Protein AF-0000000066255473 (afdb_homodimer)

InterPro domains:
  IPR002649 tRNA (guanine-N1-)-methyltransferase TrmD [MF_00605] (1-226)
  IPR002649 tRNA (guanine-N1-)-methyltransferase TrmD [PIRSF000386] (1-222)
  IPR002649 tRNA (guanine-N1-)-methyltransferase TrmD [PTHR46417] (1-222)
  IPR002649 tRNA (guanine-N1-)-methyltransferase TrmD [TIGR00088] (1-224)
  IPR002649 tRNA (guanine-N1-)-methyltransferase TrmD [cd18080] (2-215)
  IPR016009 tRNA methyltransferase TRMD/TRM10-type domain [PF01746] (1-219)
  IPR023148 tRNA (guanine-N(1)-)-methyltransferase, C-terminal domain superfamily [G3DSA:1.10.1270.20] (170-226)
  IPR029026 tRNA (guanine-N1-)-methyltransferase, N-terminal [G3DSA:3.40.1280.10] (1-169)
  IPR029028 Alpha/beta knot methyltransferases [SSF75217] (1-223)

Radius of gyration: 22.76 Å; Cα contacts (8 Å, |Δi|>4): 896; chains: 2; bounding box: 49×72×56 Å

Foldseek 3Di:
DEEEEEDQCQCLCVVVCCDDLNVVCVVVVVYHYHYHHLLVQDPDPVSDQWDADPPGDDKTAGEQRSVLVVCVVVDDPQEAEEEEDLVFAADDLVVLVVVLPGPYYYYYKAAMPYHDPCNVVRGRGYYYPDNDDDRMCSVVVSVSCVSNSCPRPPSDDPVVVPFDQPVLLWHFFDDDDDDQDDPRDGDDVQVVPPPVVSVVVVSVVRGLVCCVVVPVPSNVSSVVVD/DEEEEEDQCQVLCVVVCCDDLNVVCVVVVVYHYHYHHLLVQDPDPVSDQWDADPPGDDKTAGEQRSVLVVCVVPDDPQEAEEEEDLVFAADDLVVLVVVLPGPYYYYYKAAMPYHDPCNVVRGRGYYYPDNDDDRMCSVVVSVSCVSNSCPRPPSDDPVVVPFDDPPLLWHFFDDDDDDQADPRDGDDVQVVPPPVVSVVVVSVVRGLVCCVVVPVPSNVSNVVVD

pLDDT: mean 96.08, std 4.54, range [69.75, 98.94]

Solvent-accessible surface area (backbone atoms only — not comparable to full-atom values): 23918 Å² total; per-residue (Å²): 72,40,35,37,38,37,25,88,57,60,69,66,44,54,48,57,57,64,35,72,63,49,26,50,25,42,75,69,67,55,37,45,81,44,75,42,49,28,47,80,48,27,85,42,95,82,43,52,54,56,36,56,36,56,64,56,74,70,66,38,25,30,37,53,62,20,50,55,49,42,47,62,70,70,56,55,96,63,46,44,36,34,36,42,38,69,62,23,43,70,50,31,46,68,53,32,61,55,56,53,71,44,56,26,41,35,40,39,37,38,39,78,74,26,56,25,49,75,53,65,80,74,44,78,42,50,35,7,60,36,59,47,64,61,68,43,19,61,58,52,49,49,48,52,48,45,32,19,51,57,67,38,90,83,49,49,62,69,66,62,60,71,72,38,60,64,51,82,37,27,38,50,49,80,43,42,39,62,61,60,63,54,96,81,54,60,60,64,64,63,36,71,64,76,45,60,68,60,37,52,51,50,41,51,52,44,13,52,52,49,17,47,70,49,32,49,70,37,34,54,52,32,56,74,76,99,74,39,35,36,37,36,24,86,56,60,68,66,45,54,47,58,57,66,35,72,64,50,25,50,26,42,76,68,67,54,37,46,81,44,73,41,49,27,48,79,48,27,86,43,95,82,42,54,54,57,35,56,36,55,63,57,73,70,66,38,26,31,37,53,63,20,50,55,50,43,47,62,73,70,57,55,97,61,45,45,35,33,37,43,38,69,63,24,44,70,50,32,48,68,53,31,61,54,56,54,71,43,56,26,41,35,40,39,36,39,39,78,74,25,56,27,50,74,51,63,80,75,43,77,40,50,36,7,62,36,58,47,66,61,68,45,19,63,58,53,48,48,50,52,48,45,33,19,52,56,66,38,87,83,49,49,62,71,68,63,61,70,71,43,59,60,79,66,39,30,40,52,50,82,43,42,39,64,63,60,63,54,96,81,52,61,61,64,65,63,38,71,64,77,44,60,68,60,37,52,52,50,42,53,52,43,12,52,52,49,17,47,70,51,32,50,71,37,32,53,52,32,57,75,75,99

Sequence (452 aa):
MKITVLSLFENFFNEFKNTSIIKKAIANNLVDIEIVNFRNFSKDSHNKVDDTPYGGGAGMVLTLQPIVDAINHVKTSNSKVVLLTPSGKTYNQQIANQFKTFEHLILICGHYEGFDERIINYVDYEISIGDYILTGGEIAAMAILDSVIRLIPNVISVNSLESESFDNNLLDYPNYTKPYNFNGYKVPEVLLSGNHKEINKVRKEWQINKTKINRKDLFIKYLKENMKITVLSLFENFFNEFKNTSIIKKAIANNLVDIEIVNFRNFSKDSHNKVDDTPYGGGAGMVLTLQPIVDAINHVKTSNSKVVLLTPSGKTYNQQIANQFKTFEHLILICGHYEGFDERIINYVDYEISIGDYILTGGEIAAMAILDSVIRLIPNVISVNSLESESFDNNLLDYPNYTKPYNFNGYKVPEVLLSGNHKEINKVRKEWQINKTKINRKDLFIKYLKEN

Structure (mmCIF, N/CA/C/O backbone):
data_AF-0000000066255473-model_v1
#
loop_
_entity.id
_entity.type
_entity.pdbx_description
1 polymer 'tRNA (guanine-N(1)-)-methyltransferase'
#
loop_
_atom_site.group_PDB
_atom_site.id
_atom_site.type_symbol
_atom_site.label_atom_id
_atom_site.label_alt_id
_atom_site.label_comp_id
_atom_site.label_asym_id
_atom_site.label_entity_id
_atom_site.label_seq_id
_atom_site.pdbx_PDB_ins_code
_atom_site.Cartn_x
_atom_site.Cartn_y
_atom_site.Cartn_z
_atom_site.occupancy
_atom_site.B_iso_or_equiv
_atom_site.auth_seq_id
_atom_site.auth_comp_id
_atom_site.auth_asym_id
_atom_site.auth_atom_id
_atom_site.pdbx_PDB_model_num
ATOM 1 N N . MET A 1 1 ? 20.984 2.469 -8.141 1 96.56 1 MET A N 1
ATOM 2 C CA . MET A 1 1 ? 20.203 1.262 -7.926 1 96.56 1 MET A CA 1
ATOM 3 C C . MET A 1 1 ? 19.344 0.938 -9.148 1 96.56 1 MET A C 1
ATOM 5 O O . MET A 1 1 ? 18.781 1.838 -9.773 1 96.56 1 MET A O 1
ATOM 9 N N . LYS A 1 2 ? 19.359 -0.361 -9.516 1 98.31 2 LYS A N 1
ATOM 10 C CA . LYS A 1 2 ? 18.484 -0.814 -10.594 1 98.31 2 LYS A CA 1
ATOM 11 C C . LYS A 1 2 ? 17.25 -1.515 -10.039 1 98.31 2 LYS A C 1
ATOM 13 O O . LYS A 1 2 ? 17.344 -2.303 -9.094 1 98.31 2 LYS A O 1
ATOM 18 N N . ILE A 1 3 ? 16.125 -1.175 -10.633 1 98.69 3 ILE A N 1
ATOM 19 C CA . ILE A 1 3 ? 14.859 -1.783 -10.242 1 98.69 3 ILE A CA 1
ATOM 20 C C . ILE A 1 3 ? 14.148 -2.332 -11.477 1 98.69 3 ILE A C 1
ATOM 22 O O . ILE A 1 3 ? 14.047 -1.65 -12.5 1 98.69 3 ILE A O 1
ATOM 26 N N . THR A 1 4 ? 13.75 -3.533 -11.422 1 98.88 4 THR A N 1
ATOM 27 C CA . THR A 1 4 ? 12.906 -4.129 -12.445 1 98.88 4 THR A CA 1
ATOM 28 C C . THR A 1 4 ? 11.594 -4.637 -11.844 1 98.88 4 THR A C 1
ATOM 30 O O . THR A 1 4 ? 11.602 -5.301 -10.812 1 98.88 4 THR A O 1
ATOM 33 N N . VAL A 1 5 ? 10.5 -4.234 -12.469 1 98.94 5 VAL A N 1
ATOM 34 C CA . VAL A 1 5 ? 9.195 -4.746 -12.062 1 98.94 5 VAL A CA 1
ATOM 35 C C . VAL A 1 5 ? 8.633 -5.641 -13.164 1 98.94 5 VAL A C 1
ATOM 37 O O . VAL A 1 5 ? 8.531 -5.227 -14.32 1 98.94 5 VAL A O 1
ATOM 40 N N . LEU A 1 6 ? 8.367 -6.883 -12.852 1 98.94 6 LEU A N 1
ATOM 41 C CA . LEU A 1 6 ? 7.648 -7.793 -13.734 1 98.94 6 LEU A CA 1
ATOM 42 C C . LEU A 1 6 ? 6.141 -7.703 -13.5 1 98.94 6 LEU A C 1
ATOM 44 O O . LEU A 1 6 ? 5.66 -8.023 -12.406 1 98.94 6 LEU A O 1
ATOM 48 N N . SER A 1 7 ? 5.398 -7.25 -14.453 1 98.69 7 SER A N 1
ATOM 49 C CA . SER A 1 7 ? 3.967 -7.012 -14.297 1 98.69 7 SER A CA 1
ATOM 50 C C . SER A 1 7 ? 3.221 -7.234 -15.609 1 98.69 7 SER A C 1
ATOM 52 O O . SER A 1 7 ? 3.807 -7.125 -16.688 1 98.69 7 SER A O 1
ATOM 54 N N . LEU A 1 8 ? 1.943 -7.625 -15.523 1 97.81 8 LEU A N 1
ATOM 55 C CA . LEU A 1 8 ? 1.075 -7.695 -16.688 1 97.81 8 LEU A CA 1
ATOM 56 C C . LEU A 1 8 ? 0.563 -6.309 -17.078 1 97.81 8 LEU A C 1
ATOM 58 O O . LEU A 1 8 ? 0.031 -6.121 -18.172 1 97.81 8 LEU A O 1
ATOM 62 N N . PHE A 1 9 ? 0.697 -5.301 -16.188 1 96.62 9 PHE A N 1
ATOM 63 C CA . PHE A 1 9 ? 0.121 -3.973 -16.375 1 96.62 9 PHE A CA 1
ATOM 64 C C . PHE A 1 9 ? 1.206 -2.902 -16.328 1 96.62 9 PHE A C 1
ATOM 66 O O . PHE A 1 9 ? 1.271 -2.109 -15.391 1 96.62 9 PHE A O 1
ATOM 73 N N . GLU A 1 10 ? 1.922 -2.812 -17.344 1 95.5 10 GLU A N 1
ATOM 74 C CA . GLU A 1 10 ? 3.092 -1.941 -17.438 1 95.5 10 GLU A CA 1
ATOM 75 C C . GLU A 1 10 ? 2.699 -0.475 -17.281 1 95.5 10 GLU A C 1
ATOM 77 O O . GLU A 1 10 ? 3.395 0.292 -16.609 1 95.5 10 GLU A O 1
ATOM 82 N N . ASN A 1 11 ? 1.54 -0.112 -17.797 1 95.44 11 ASN A N 1
ATOM 83 C CA . ASN A 1 11 ? 1.112 1.282 -17.828 1 95.44 11 ASN A CA 1
ATOM 84 C C . ASN A 1 11 ? 0.725 1.781 -16.438 1 95.44 11 ASN A C 1
ATOM 86 O O . ASN A 1 11 ? 0.599 2.988 -16.219 1 95.44 11 ASN A O 1
ATOM 90 N N . PHE A 1 12 ? 0.539 0.82 -15.578 1 96.31 12 PHE A N 1
ATOM 91 C CA . PHE A 1 12 ? 0.15 1.164 -14.219 1 96.31 12 PHE A CA 1
ATOM 92 C C . PHE A 1 12 ? 1.219 2.021 -13.547 1 96.31 12 PHE A C 1
ATOM 94 O O . PHE A 1 12 ? 0.925 2.773 -12.617 1 96.31 12 PHE A O 1
ATOM 101 N N . PHE A 1 13 ? 2.453 2.049 -14.047 1 97.62 13 PHE A N 1
ATOM 102 C CA . PHE A 1 13 ? 3.594 2.674 -13.383 1 97.62 13 PHE A CA 1
ATOM 103 C C . PHE A 1 13 ? 3.943 4 -14.047 1 97.62 13 PHE A C 1
ATOM 105 O O . PHE A 1 13 ? 4.848 4.707 -13.594 1 97.62 13 PHE A O 1
ATOM 112 N N . ASN A 1 14 ? 3.209 4.371 -15.078 1 96.25 14 ASN A N 1
ATOM 113 C CA . ASN A 1 14 ? 3.568 5.555 -15.852 1 96.25 14 ASN A CA 1
ATOM 114 C C . ASN A 1 14 ? 3.6 6.805 -14.984 1 96.25 14 ASN A C 1
ATOM 116 O O . ASN A 1 14 ? 4.613 7.504 -14.93 1 96.25 14 ASN A O 1
ATOM 120 N N . GLU A 1 15 ? 2.541 7.023 -14.273 1 95.81 15 GLU A N 1
ATOM 121 C CA . GLU A 1 15 ? 2.473 8.234 -13.453 1 95.81 15 GLU A CA 1
ATOM 122 C C . GLU A 1 15 ? 3.4 8.133 -12.25 1 95.81 15 GLU A C 1
ATOM 124 O O . GLU A 1 15 ? 3.975 9.133 -11.812 1 95.81 15 GLU A O 1
ATOM 129 N N . PHE A 1 16 ? 3.561 6.934 -11.773 1 97.25 16 PHE A N 1
ATOM 130 C CA . PHE A 1 16 ? 4.453 6.691 -10.648 1 97.25 16 PHE A CA 1
ATOM 131 C C . PHE A 1 16 ? 5.871 7.148 -10.969 1 97.25 16 PHE A C 1
ATOM 133 O O . PHE A 1 16 ? 6.496 7.852 -10.172 1 97.25 16 PHE A O 1
ATOM 140 N N . LYS A 1 17 ? 6.344 6.812 -12.164 1 97.38 17 LYS A N 1
ATOM 141 C CA . LYS A 1 17 ? 7.707 7.125 -12.586 1 97.38 17 LYS A CA 1
ATOM 142 C C . LYS A 1 17 ? 7.863 8.609 -12.883 1 97.38 17 LYS A C 1
ATOM 144 O O . LYS A 1 17 ? 8.984 9.117 -12.953 1 97.38 17 LYS A O 1
ATOM 149 N N . ASN A 1 18 ? 6.746 9.281 -13.008 1 95.88 18 ASN A N 1
ATOM 150 C CA . ASN A 1 18 ? 6.812 10.656 -13.484 1 95.88 18 ASN A CA 1
ATOM 151 C C . ASN A 1 18 ? 6.305 11.641 -12.43 1 95.88 18 ASN A C 1
ATOM 153 O O . ASN A 1 18 ? 5.922 12.766 -12.758 1 95.88 18 ASN A O 1
ATOM 157 N N . THR A 1 19 ? 6.293 11.164 -11.242 1 93.19 19 THR A N 1
ATOM 158 C CA . THR A 1 19 ? 5.707 12.016 -10.211 1 93.19 19 THR A CA 1
ATOM 159 C C . THR A 1 19 ? 6.676 12.188 -9.039 1 93.19 19 THR A C 1
ATOM 161 O O . THR A 1 19 ? 7.34 11.234 -8.633 1 93.19 19 THR A O 1
ATOM 164 N N . SER A 1 20 ? 6.801 13.414 -8.562 1 92.69 20 SER A N 1
ATOM 165 C CA . SER A 1 20 ? 7.387 13.766 -7.273 1 92.69 20 SER A CA 1
ATOM 166 C C . SER A 1 20 ? 8.812 13.242 -7.156 1 92.69 20 SER A C 1
ATOM 168 O O . SER A 1 20 ? 9.648 13.492 -8.039 1 92.69 20 SER A O 1
ATOM 170 N N . ILE A 1 21 ? 9.227 12.656 -6.074 1 92.75 21 ILE A N 1
ATOM 171 C CA . ILE A 1 21 ? 10.609 12.328 -5.754 1 92.75 21 ILE A CA 1
ATOM 172 C C . ILE A 1 21 ? 11.094 11.188 -6.648 1 92.75 21 ILE A C 1
ATOM 174 O O . ILE A 1 21 ? 12.289 11.086 -6.945 1 92.75 21 ILE A O 1
ATOM 178 N N . ILE A 1 22 ? 10.18 10.375 -7.117 1 96.31 22 ILE A N 1
ATOM 179 C CA . ILE A 1 22 ? 10.547 9.266 -7.992 1 96.31 22 ILE A CA 1
ATOM 180 C C . ILE A 1 22 ? 11.07 9.812 -9.32 1 96.31 22 ILE A C 1
ATOM 182 O O . ILE A 1 22 ? 12.125 9.406 -9.797 1 96.31 22 ILE A O 1
ATOM 186 N N . LYS A 1 23 ? 10.297 10.758 -9.805 1 96 23 LYS A N 1
ATOM 187 C CA . LYS A 1 23 ? 10.711 11.414 -11.039 1 96 23 LYS A CA 1
ATOM 188 C C . LYS A 1 23 ? 12.102 12.031 -10.891 1 96 23 LYS A C 1
ATOM 190 O O . LYS A 1 23 ? 12.961 11.859 -11.758 1 96 23 LYS A O 1
ATOM 195 N N . LYS A 1 24 ? 12.312 12.75 -9.812 1 95.62 24 LYS A N 1
ATOM 196 C CA . LYS A 1 24 ? 13.578 13.422 -9.555 1 95.62 24 LYS A CA 1
ATOM 197 C C . LYS A 1 24 ? 14.719 12.422 -9.43 1 95.62 24 LYS A C 1
ATOM 199 O O . LYS A 1 24 ? 15.812 12.648 -9.953 1 95.62 24 LYS A O 1
ATOM 204 N N . ALA A 1 25 ? 14.453 11.344 -8.703 1 97.31 25 ALA A N 1
ATOM 205 C CA . ALA A 1 25 ? 15.477 10.312 -8.516 1 97.31 25 ALA A CA 1
ATOM 206 C C . ALA A 1 25 ? 15.898 9.703 -9.852 1 97.31 25 ALA A C 1
ATOM 208 O O . ALA A 1 25 ? 17.094 9.469 -10.078 1 97.31 25 ALA A O 1
ATOM 209 N N . ILE A 1 26 ? 14.961 9.461 -10.734 1 97.56 26 ILE A N 1
ATOM 210 C CA . ILE A 1 26 ? 15.234 8.914 -12.055 1 97.56 26 ILE A CA 1
ATOM 211 C C . ILE A 1 26 ? 16.016 9.938 -12.883 1 97.56 26 ILE A C 1
ATOM 213 O O . ILE A 1 26 ? 17.031 9.602 -13.492 1 97.56 26 ILE A O 1
ATOM 217 N N . ALA A 1 27 ? 15.57 11.18 -12.844 1 97.06 27 ALA A N 1
ATOM 218 C CA . ALA A 1 27 ? 16.203 12.25 -13.617 1 97.06 27 ALA A CA 1
ATOM 219 C C . ALA A 1 27 ? 17.641 12.461 -13.188 1 97.06 27 ALA A C 1
ATOM 221 O O . ALA A 1 27 ? 18.5 12.781 -14.016 1 97.06 27 ALA A O 1
ATOM 222 N N . ASN A 1 28 ? 17.906 12.273 -11.898 1 96.94 28 ASN A N 1
ATOM 223 C CA . ASN A 1 28 ? 19.25 12.477 -11.352 1 96.94 28 ASN A CA 1
ATOM 224 C C . ASN A 1 28 ? 20.078 11.203 -11.438 1 96.94 28 ASN A C 1
ATOM 226 O O . ASN A 1 28 ? 21.156 11.117 -10.844 1 96.94 28 ASN A O 1
ATOM 230 N N . ASN A 1 29 ? 19.547 10.172 -12.078 1 97.19 29 ASN A N 1
ATOM 231 C CA . ASN A 1 29 ? 20.234 8.906 -12.336 1 97.19 29 ASN A CA 1
ATOM 232 C C . ASN A 1 29 ? 20.578 8.195 -11.031 1 97.19 29 ASN A C 1
ATOM 234 O O . ASN A 1 29 ? 21.641 7.562 -10.93 1 97.19 29 ASN A O 1
ATOM 238 N N . LEU A 1 30 ? 19.75 8.438 -10.016 1 97 30 LEU A N 1
ATOM 239 C CA . LEU A 1 30 ? 19.953 7.758 -8.742 1 97 30 LEU A CA 1
ATOM 240 C C . LEU A 1 30 ? 19.328 6.371 -8.758 1 97 30 LEU A C 1
ATOM 242 O O . LEU A 1 30 ? 19.75 5.48 -8.016 1 97 30 LEU A O 1
ATOM 246 N N . VAL A 1 31 ? 18.281 6.223 -9.57 1 97.94 31 VAL A N 1
ATOM 247 C CA . VAL A 1 31 ? 17.609 4.938 -9.719 1 97.94 31 VAL A CA 1
ATOM 248 C C . VAL A 1 31 ? 17.203 4.73 -11.18 1 97.94 31 VAL A C 1
ATOM 250 O O . VAL A 1 31 ? 16.906 5.691 -11.898 1 97.94 31 VAL A O 1
ATOM 253 N N . ASP A 1 32 ? 17.281 3.525 -11.617 1 98.19 32 ASP A N 1
ATOM 254 C CA . ASP A 1 32 ? 16.781 3.098 -12.922 1 98.19 32 ASP A CA 1
ATOM 255 C C . ASP A 1 32 ? 15.641 2.096 -12.766 1 98.19 32 ASP A C 1
ATOM 257 O O . ASP A 1 32 ? 15.828 1.019 -12.195 1 98.19 32 ASP A O 1
ATOM 261 N N . ILE A 1 33 ? 14.445 2.49 -13.266 1 98.56 33 ILE A N 1
ATOM 262 C CA . ILE A 1 33 ? 13.273 1.636 -13.102 1 98.56 33 ILE A CA 1
ATOM 263 C C . ILE A 1 33 ? 12.844 1.092 -14.461 1 98.56 33 ILE A C 1
ATOM 265 O O . ILE A 1 33 ? 12.453 1.855 -15.344 1 98.56 33 ILE A O 1
ATOM 269 N N . GLU A 1 34 ? 12.906 -0.181 -14.586 1 98.44 34 GLU A N 1
ATOM 270 C CA . GLU A 1 34 ? 12.445 -0.884 -15.781 1 98.44 34 GLU A CA 1
ATOM 271 C C . GLU A 1 34 ? 11.195 -1.705 -15.492 1 98.44 34 GLU A C 1
ATOM 273 O O . GLU A 1 34 ? 11.133 -2.426 -14.492 1 98.44 34 GLU A O 1
ATOM 278 N N . ILE A 1 35 ? 10.188 -1.503 -16.328 1 98.75 35 ILE A N 1
ATOM 279 C CA . ILE A 1 35 ? 8.984 -2.322 -16.219 1 98.75 35 ILE A CA 1
ATOM 280 C C . ILE A 1 35 ? 8.969 -3.359 -17.344 1 98.75 35 ILE A C 1
ATOM 282 O O . ILE A 1 35 ? 9.094 -3.014 -18.516 1 98.75 35 ILE A O 1
ATOM 286 N N . VAL A 1 36 ? 8.852 -4.629 -17.031 1 98.75 36 VAL A N 1
ATOM 287 C CA . VAL A 1 36 ? 8.859 -5.73 -17.984 1 98.75 36 VAL A CA 1
ATOM 288 C C . VAL A 1 36 ? 7.527 -6.48 -17.906 1 98.75 36 VAL A C 1
ATOM 290 O O . VAL A 1 36 ? 7.125 -6.949 -16.844 1 98.75 36 VAL A O 1
ATOM 293 N N . ASN A 1 37 ? 6.836 -6.508 -19.016 1 98.69 37 ASN A N 1
ATOM 294 C CA . ASN A 1 37 ? 5.625 -7.32 -19.094 1 98.69 37 ASN A CA 1
ATOM 295 C C . ASN A 1 37 ? 5.957 -8.789 -19.328 1 98.69 37 ASN A C 1
ATOM 297 O O . ASN A 1 37 ? 6.387 -9.164 -20.422 1 98.69 37 ASN A O 1
ATOM 301 N N . PHE A 1 38 ? 5.645 -9.578 -18.312 1 98.69 38 PHE A N 1
ATOM 302 C CA . PHE A 1 38 ? 6.086 -10.961 -18.438 1 98.69 38 PHE A CA 1
ATOM 303 C C . PHE A 1 38 ? 5.195 -11.719 -19.422 1 98.69 38 PHE A C 1
ATOM 305 O O . PHE A 1 38 ? 5.527 -12.828 -19.828 1 98.69 38 PHE A O 1
ATOM 312 N N . ARG A 1 39 ? 4.105 -11.133 -19.875 1 98.56 39 ARG A N 1
ATOM 313 C CA . ARG A 1 39 ? 3.309 -11.711 -20.938 1 98.56 39 ARG A CA 1
ATOM 314 C C . ARG A 1 39 ? 4.133 -11.875 -22.219 1 98.56 39 ARG A C 1
ATOM 316 O O . ARG A 1 39 ? 3.906 -12.797 -23 1 98.56 39 ARG A O 1
ATOM 323 N N . ASN A 1 40 ? 5.102 -11.008 -22.438 1 98.19 40 ASN A N 1
ATOM 324 C CA . ASN A 1 40 ? 5.945 -11.016 -23.625 1 98.19 40 ASN A CA 1
ATOM 325 C C . ASN A 1 40 ? 6.867 -12.234 -23.656 1 98.19 40 ASN A C 1
ATOM 327 O O . ASN A 1 40 ? 7.496 -12.516 -24.672 1 98.19 40 ASN A O 1
ATOM 331 N N . PHE A 1 41 ? 6.902 -12.969 -22.625 1 98.5 41 PHE A N 1
ATOM 332 C CA . PHE A 1 41 ? 7.777 -14.133 -22.547 1 98.5 41 PHE A CA 1
ATOM 333 C C . PHE A 1 41 ? 6.973 -15.422 -22.641 1 98.5 41 PHE A C 1
ATOM 335 O O . PHE A 1 41 ? 7.527 -16.516 -22.531 1 98.5 41 PHE A O 1
ATOM 342 N N . SER A 1 42 ? 5.656 -15.281 -22.75 1 98.31 42 SER A N 1
ATOM 343 C CA . SER A 1 42 ? 4.805 -16.469 -22.859 1 98.31 42 SER A CA 1
ATOM 344 C C . SER A 1 42 ? 5.152 -17.281 -24.109 1 98.31 42 SER A C 1
ATOM 346 O O . SER A 1 42 ? 5.352 -16.719 -25.188 1 98.31 42 SER A O 1
ATOM 348 N N . LYS A 1 43 ? 5.254 -18.547 -24 1 97.06 43 LYS A N 1
ATOM 349 C CA . LYS A 1 43 ? 5.504 -19.438 -25.125 1 97.06 43 LYS A CA 1
ATOM 350 C C . LYS A 1 43 ? 4.195 -20 -25.688 1 97.06 43 LYS A C 1
ATOM 352 O O . LYS A 1 43 ? 4.207 -20.766 -26.656 1 97.06 43 LYS A O 1
ATOM 357 N N . ASP A 1 44 ? 3.119 -19.594 -25.016 1 94.19 44 ASP A N 1
ATOM 358 C CA . ASP A 1 44 ? 1.794 -19.938 -25.516 1 94.19 44 ASP A CA 1
ATOM 359 C C . ASP A 1 44 ? 1.461 -19.109 -26.766 1 94.19 44 ASP A C 1
ATOM 361 O O . ASP A 1 44 ? 1.747 -17.922 -26.828 1 94.19 44 ASP A O 1
ATOM 365 N N . SER A 1 45 ? 0.775 -19.719 -27.75 1 93.12 45 SER A N 1
ATOM 366 C CA . SER A 1 45 ? 0.49 -19.078 -29.031 1 93.12 45 SER A CA 1
ATOM 367 C C . SER A 1 45 ? -0.413 -17.859 -28.844 1 93.12 45 SER A C 1
ATOM 369 O O . SER A 1 45 ? -0.386 -16.922 -29.656 1 93.12 45 SER A O 1
ATOM 371 N N . HIS A 1 46 ? -1.179 -17.797 -27.828 1 93.75 46 HIS A N 1
ATOM 372 C CA . HIS A 1 46 ? -2.088 -16.688 -27.578 1 93.75 46 HIS A CA 1
ATOM 373 C C . HIS A 1 46 ? -1.589 -15.828 -26.422 1 93.75 46 HIS A C 1
ATOM 375 O O . HIS A 1 46 ? -2.359 -15.07 -25.828 1 93.75 46 HIS A O 1
ATOM 381 N N . ASN A 1 47 ? -0.303 -15.984 -25.984 1 96.31 47 ASN A N 1
ATOM 382 C CA . ASN A 1 47 ? 0.349 -15.227 -24.906 1 96.31 47 ASN A CA 1
ATOM 383 C C . ASN A 1 47 ? -0.361 -15.414 -23.578 1 96.31 47 ASN A C 1
ATOM 385 O O . ASN A 1 47 ? -0.482 -14.469 -22.797 1 96.31 47 ASN A O 1
ATOM 389 N N . LYS A 1 48 ? -0.847 -16.609 -23.453 1 96.75 48 LYS A N 1
ATOM 390 C CA . LYS A 1 48 ? -1.496 -16.938 -22.188 1 96.75 48 LYS A CA 1
ATOM 391 C C . LYS A 1 48 ? -0.486 -16.969 -21.047 1 96.75 48 LYS A C 1
ATOM 393 O O . LYS A 1 48 ? 0.63 -17.469 -21.203 1 96.75 48 LYS A O 1
ATOM 398 N N . VAL A 1 49 ? -0.957 -16.438 -19.891 1 98.38 49 VAL A N 1
ATOM 399 C CA . VAL A 1 49 ? -0.041 -16.391 -18.766 1 98.38 49 VAL A CA 1
ATOM 400 C C . VAL A 1 49 ? -0.697 -17.016 -17.531 1 98.38 49 VAL A C 1
ATOM 402 O O . VAL A 1 49 ? -0.166 -16.938 -16.422 1 98.38 49 VAL A O 1
ATOM 405 N N . ASP A 1 50 ? -1.827 -17.578 -17.672 1 98 50 ASP A N 1
ATOM 406 C CA . ASP A 1 50 ? -2.584 -18.156 -16.562 1 98 50 ASP A CA 1
ATOM 407 C C . ASP A 1 50 ? -3.283 -19.438 -17 1 98 50 ASP A C 1
ATOM 409 O O . ASP A 1 50 ? -3.387 -19.719 -18.188 1 98 50 ASP A O 1
ATOM 413 N N . ASP A 1 51 ? -3.686 -20.266 -16.062 1 97.94 51 ASP A N 1
ATOM 414 C CA . ASP A 1 51 ? -4.426 -21.5 -16.297 1 97.94 51 ASP A CA 1
ATOM 415 C C . ASP A 1 51 ? -5.219 -21.906 -15.062 1 97.94 51 ASP A C 1
ATOM 417 O O . ASP A 1 51 ? -5.066 -21.312 -13.992 1 97.94 51 ASP A O 1
ATOM 421 N N . THR A 1 52 ? -6.109 -22.875 -15.195 1 96.88 52 THR A N 1
ATOM 422 C CA . THR A 1 52 ? -6.93 -23.359 -14.094 1 96.88 52 THR A CA 1
ATOM 423 C C . THR A 1 52 ? -6.082 -24.141 -13.094 1 96.88 52 THR A C 1
ATOM 425 O O . THR A 1 52 ? -5.086 -24.766 -13.469 1 96.88 52 THR A O 1
ATOM 428 N N . PRO A 1 53 ? -6.449 -24.109 -11.891 1 96.56 53 PRO A N 1
ATOM 429 C CA . PRO A 1 53 ? -5.688 -24.844 -10.875 1 96.56 53 PRO A CA 1
ATOM 430 C C . PRO A 1 53 ? -5.922 -26.344 -10.922 1 96.56 53 PRO A C 1
ATOM 432 O O . PRO A 1 53 ? -7.043 -26.797 -11.18 1 96.56 53 PRO A O 1
ATOM 435 N N . TYR A 1 54 ? -4.844 -27.141 -10.648 1 97.25 54 TYR A N 1
ATOM 436 C CA . TYR A 1 54 ? -5.012 -28.562 -10.375 1 97.25 54 TYR A CA 1
ATOM 437 C C . TYR A 1 54 ? -5.863 -28.781 -9.133 1 97.25 54 TYR A C 1
ATOM 439 O O . TYR A 1 54 ? -5.75 -28.031 -8.156 1 97.25 54 TYR A O 1
ATOM 447 N N . GLY A 1 55 ? -6.66 -29.875 -9.133 1 95.25 55 GLY A N 1
ATOM 448 C CA . GLY A 1 55 ? -7.508 -30.172 -7.992 1 95.25 55 GLY A CA 1
ATOM 449 C C . GLY A 1 55 ? -8.812 -29.406 -8 1 95.25 55 GLY A C 1
ATOM 450 O O . GLY A 1 55 ? -9.672 -29.609 -7.137 1 95.25 55 GLY A O 1
ATOM 451 N N . GLY A 1 56 ? -8.93 -28.516 -8.977 1 91.12 56 GLY A N 1
ATOM 452 C CA . GLY A 1 56 ? -10.141 -27.703 -9.062 1 91.12 56 GLY A CA 1
ATOM 453 C C . GLY A 1 56 ? -10.047 -26.406 -8.281 1 91.12 56 GLY A C 1
ATOM 454 O O . GLY A 1 56 ? -9.047 -26.141 -7.621 1 91.12 56 GLY A O 1
ATOM 455 N N . GLY A 1 57 ? -11.148 -25.578 -8.414 1 86.56 57 GLY A N 1
ATOM 456 C CA . GLY A 1 57 ? -11.203 -24.281 -7.77 1 86.56 57 GLY A CA 1
ATOM 457 C C . GLY A 1 57 ? -11.555 -23.156 -8.727 1 86.56 57 GLY A C 1
ATOM 458 O O . GLY A 1 57 ? -11.492 -23.328 -9.945 1 86.56 57 GLY A O 1
ATOM 459 N N . ALA A 1 58 ? -11.938 -22.109 -8.133 1 84.75 58 ALA A N 1
ATOM 460 C CA . ALA A 1 58 ? -12.336 -20.953 -8.93 1 84.75 58 ALA A CA 1
ATOM 461 C C . ALA A 1 58 ? -11.133 -20.078 -9.281 1 84.75 58 ALA A C 1
ATOM 463 O O . ALA A 1 58 ? -10.109 -20.125 -8.602 1 84.75 58 ALA A O 1
ATOM 464 N N . GLY A 1 59 ? -11.281 -19.469 -10.484 1 89.69 59 GLY A N 1
ATOM 465 C CA . GLY A 1 59 ? -10.312 -18.453 -10.859 1 89.69 59 GLY A CA 1
ATOM 466 C C . GLY A 1 59 ? -9.156 -19.016 -11.672 1 89.69 59 GLY A C 1
ATOM 467 O O . GLY A 1 59 ? -9.156 -20.188 -12.055 1 89.69 59 GLY A O 1
ATOM 468 N N . MET A 1 60 ? -8.195 -18.156 -12.008 1 95.12 60 MET A N 1
ATOM 469 C CA . MET A 1 60 ? -7.02 -18.484 -12.797 1 95.12 60 MET A CA 1
ATOM 470 C C . MET A 1 60 ? -5.742 -18.281 -11.992 1 95.12 60 MET A C 1
ATOM 472 O O . MET A 1 60 ? -5.699 -17.422 -11.109 1 95.12 60 MET A O 1
ATOM 476 N N . VAL A 1 61 ? -4.77 -19.125 -12.266 1 97.75 61 VAL A N 1
ATOM 477 C CA . VAL A 1 61 ? -3.486 -19.078 -11.57 1 97.75 61 VAL A CA 1
ATOM 478 C C . VAL A 1 61 ? -2.379 -18.719 -12.562 1 97.75 61 VAL A C 1
ATOM 480 O O . VAL A 1 61 ? -2.324 -19.281 -13.664 1 97.75 61 VAL A O 1
ATOM 483 N N . LEU A 1 62 ? -1.509 -17.859 -12.188 1 98.62 62 LEU A N 1
ATOM 484 C CA . LEU A 1 62 ? -0.402 -17.469 -13.055 1 98.62 62 LEU A CA 1
ATOM 485 C C . LEU A 1 62 ? 0.559 -18.641 -13.266 1 98.62 62 LEU A C 1
ATOM 487 O O . LEU A 1 62 ? 0.999 -19.266 -12.297 1 98.62 62 LEU A O 1
ATOM 491 N N . THR A 1 63 ? 0.874 -18.859 -14.539 1 98.69 63 THR A N 1
ATOM 492 C CA . THR A 1 63 ? 1.775 -19.969 -14.867 1 98.69 63 THR A CA 1
ATOM 493 C C . THR A 1 63 ? 3.227 -19.562 -14.625 1 98.69 63 THR A C 1
ATOM 495 O O . THR A 1 63 ? 3.553 -18.375 -14.602 1 98.69 63 THR A O 1
ATOM 498 N N . LEU A 1 64 ? 4.094 -20.531 -14.492 1 98.69 64 LEU A N 1
ATOM 499 C CA . LEU A 1 64 ? 5.484 -20.312 -14.117 1 98.69 64 LEU A CA 1
ATOM 500 C C . LEU A 1 64 ? 6.297 -19.812 -15.312 1 98.69 64 LEU A C 1
ATOM 502 O O . LEU A 1 64 ? 7.105 -18.891 -15.172 1 98.69 64 LEU A O 1
ATOM 506 N N . GLN A 1 65 ? 6.066 -20.328 -16.469 1 98.69 65 GLN A N 1
ATOM 507 C CA . GLN A 1 65 ? 6.973 -20.234 -17.594 1 98.69 65 GLN A CA 1
ATOM 508 C C . GLN A 1 65 ? 7.227 -18.766 -17.969 1 98.69 65 GLN A C 1
ATOM 510 O O . GLN A 1 65 ? 8.375 -18.328 -18.016 1 98.69 65 GLN A O 1
ATOM 515 N N . PRO A 1 66 ? 6.227 -18 -18.234 1 98.75 66 PRO A N 1
ATOM 516 C CA . PRO A 1 66 ? 6.516 -16.641 -18.641 1 98.75 66 PRO A CA 1
ATOM 517 C C . PRO A 1 66 ? 7.219 -15.82 -17.562 1 98.75 66 PRO A C 1
ATOM 519 O O . PRO A 1 66 ? 8.07 -14.977 -17.859 1 98.75 66 PRO A O 1
ATOM 522 N N . ILE A 1 67 ? 6.945 -16.047 -16.281 1 98.88 67 ILE A N 1
ATOM 523 C CA . ILE A 1 67 ? 7.52 -15.289 -15.18 1 98.88 67 ILE A CA 1
ATOM 524 C C . ILE A 1 67 ? 8.977 -15.695 -14.977 1 98.88 67 ILE A C 1
ATOM 526 O O . ILE A 1 67 ? 9.852 -14.836 -14.852 1 98.88 67 ILE A O 1
ATOM 530 N N . VAL A 1 68 ? 9.219 -17 -14.953 1 98.88 68 VAL A N 1
ATOM 531 C CA . VAL A 1 68 ? 10.57 -17.5 -14.742 1 98.88 68 VAL A CA 1
ATOM 532 C C . VAL A 1 68 ? 11.477 -17.047 -15.883 1 98.88 68 VAL A C 1
ATOM 534 O O . VAL A 1 68 ? 12.617 -16.641 -15.656 1 98.88 68 VAL A O 1
ATOM 537 N N . ASP A 1 69 ? 10.961 -17.078 -17.109 1 98.81 69 ASP A N 1
ATOM 538 C CA . ASP A 1 69 ? 11.742 -16.609 -18.25 1 98.81 69 ASP A CA 1
ATOM 539 C C . ASP A 1 69 ? 12.047 -15.117 -18.125 1 98.81 69 ASP A C 1
ATOM 541 O O . ASP A 1 69 ? 13.148 -14.68 -18.453 1 98.81 69 ASP A O 1
ATOM 545 N N . ALA A 1 70 ? 11.086 -14.359 -17.719 1 98.88 70 ALA A N 1
ATOM 546 C CA . ALA A 1 70 ? 11.297 -12.922 -17.516 1 98.88 70 ALA A CA 1
ATOM 547 C C . ALA A 1 70 ? 12.359 -12.664 -16.453 1 98.88 70 ALA A C 1
ATOM 549 O O . ALA A 1 70 ? 13.227 -11.805 -16.625 1 98.88 70 ALA A O 1
ATOM 550 N N . ILE A 1 71 ? 12.273 -13.414 -15.32 1 98.88 71 ILE A N 1
ATOM 551 C CA . ILE A 1 71 ? 13.273 -13.297 -14.266 1 98.88 71 ILE A CA 1
ATOM 552 C C . ILE A 1 71 ? 14.664 -13.555 -14.844 1 98.88 71 ILE A C 1
ATOM 554 O O . ILE A 1 71 ? 15.578 -12.742 -14.656 1 98.88 71 ILE A O 1
ATOM 558 N N . ASN A 1 72 ? 14.742 -14.641 -15.562 1 98.62 72 ASN A N 1
ATOM 559 C CA . ASN A 1 72 ? 16.031 -15.047 -16.109 1 98.62 72 ASN A CA 1
ATOM 560 C C . ASN A 1 72 ? 16.578 -14.008 -17.094 1 98.62 72 ASN A C 1
ATOM 562 O O . ASN A 1 72 ? 17.797 -13.828 -17.203 1 98.62 72 ASN A O 1
ATOM 566 N N . HIS A 1 73 ? 15.711 -13.391 -17.75 1 98.56 73 HIS A N 1
ATOM 567 C CA . HIS A 1 73 ? 16.094 -12.406 -18.75 1 98.56 73 HIS A CA 1
ATOM 568 C C . HIS A 1 73 ? 16.734 -11.18 -18.109 1 98.56 73 HIS A C 1
ATOM 570 O O . HIS A 1 73 ? 17.656 -10.586 -18.688 1 98.56 73 HIS A O 1
ATOM 576 N N . VAL A 1 74 ? 16.297 -10.82 -16.891 1 98.62 74 VAL A N 1
ATOM 577 C CA . VAL A 1 74 ? 16.734 -9.539 -16.344 1 98.62 74 VAL A CA 1
ATOM 578 C C . VAL A 1 74 ? 17.703 -9.766 -15.188 1 98.62 74 VAL A C 1
ATOM 580 O O . VAL A 1 74 ? 18.453 -8.859 -14.805 1 98.62 74 VAL A O 1
ATOM 583 N N . LYS A 1 75 ? 17.703 -10.922 -14.648 1 98.38 75 LYS A N 1
ATOM 584 C CA . LYS A 1 75 ? 18.422 -11.203 -13.414 1 98.38 75 LYS A CA 1
ATOM 585 C C . LYS A 1 75 ? 19.922 -11.242 -13.656 1 98.38 75 LYS A C 1
ATOM 587 O O . LYS A 1 75 ? 20.375 -11.727 -14.695 1 98.38 75 LYS A O 1
ATOM 592 N N . THR A 1 76 ? 20.719 -10.727 -12.758 1 97.5 76 THR A N 1
ATOM 593 C CA . THR A 1 76 ? 22.172 -10.859 -12.672 1 97.5 76 THR A CA 1
ATOM 594 C C . THR A 1 76 ? 22.578 -11.461 -11.336 1 97.5 76 THR A C 1
ATOM 596 O O . THR A 1 76 ? 21.734 -11.781 -10.5 1 97.5 76 THR A O 1
ATOM 599 N N . SER A 1 77 ? 23.875 -11.648 -11.133 1 96.81 77 SER A N 1
ATOM 600 C CA . SER A 1 77 ? 24.375 -12.25 -9.906 1 96.81 77 SER A CA 1
ATOM 601 C C . SER A 1 77 ? 24.109 -11.352 -8.703 1 96.81 77 SER A C 1
ATOM 603 O O . SER A 1 77 ? 24.094 -11.812 -7.559 1 96.81 77 SER A O 1
ATOM 605 N N . ASN A 1 78 ? 23.812 -10.117 -8.945 1 97.25 78 ASN A N 1
ATOM 606 C CA . ASN A 1 78 ? 23.625 -9.148 -7.867 1 97.25 78 ASN A CA 1
ATOM 607 C C . ASN A 1 78 ? 22.156 -8.789 -7.676 1 97.25 78 ASN A C 1
ATOM 609 O O . ASN A 1 78 ? 21.828 -7.879 -6.918 1 97.25 78 ASN A O 1
ATOM 613 N N . SER A 1 79 ? 21.297 -9.523 -8.32 1 98.56 79 SER A N 1
ATOM 614 C CA . SER A 1 79 ? 19.875 -9.234 -8.242 1 98.56 79 SER A CA 1
ATOM 615 C C . SER A 1 79 ? 19.234 -9.922 -7.039 1 98.56 79 SER A C 1
ATOM 617 O O . SER A 1 79 ? 19.656 -11.016 -6.645 1 98.56 79 SER A O 1
ATOM 619 N N . LYS A 1 80 ? 18.344 -9.281 -6.414 1 98.88 80 LYS A N 1
ATOM 620 C CA . LYS A 1 80 ? 17.438 -9.891 -5.453 1 98.88 80 LYS A CA 1
ATOM 621 C C . LYS A 1 80 ? 16 -9.914 -5.984 1 98.88 80 LYS A C 1
ATOM 623 O O . LYS A 1 80 ? 15.469 -8.875 -6.383 1 98.88 80 LYS A O 1
ATOM 628 N N . VAL A 1 81 ? 15.422 -11.086 -6.031 1 98.94 81 VAL A N 1
ATOM 629 C CA . VAL A 1 81 ? 14.086 -11.273 -6.598 1 98.94 81 VAL A CA 1
ATOM 630 C C . VAL A 1 81 ? 13.055 -11.344 -5.477 1 98.94 81 VAL A C 1
ATOM 632 O O . VAL A 1 81 ? 13.156 -12.188 -4.578 1 98.94 81 VAL A O 1
ATOM 635 N N . VAL A 1 82 ? 12.07 -10.461 -5.57 1 98.94 82 VAL A N 1
ATOM 636 C CA . VAL A 1 82 ? 11.055 -10.344 -4.535 1 98.94 82 VAL A CA 1
ATOM 637 C C . VAL A 1 82 ? 9.68 -10.68 -5.117 1 98.94 82 VAL A C 1
ATOM 639 O O . VAL A 1 82 ? 9.227 -10.039 -6.062 1 98.94 82 VAL A O 1
ATOM 642 N N . LEU A 1 83 ? 9.07 -11.695 -4.555 1 98.94 83 LEU A N 1
ATOM 643 C CA . LEU A 1 83 ? 7.703 -12.07 -4.891 1 98.94 83 LEU A CA 1
ATOM 644 C C . LEU A 1 83 ? 6.699 -11.312 -4.031 1 98.94 83 LEU A C 1
ATOM 646 O O . LEU A 1 83 ? 6.797 -11.32 -2.801 1 98.94 83 LEU A O 1
ATOM 650 N N . LEU A 1 84 ? 5.75 -10.633 -4.703 1 98.88 84 LEU A N 1
ATOM 651 C CA . LEU A 1 84 ? 4.742 -9.883 -3.969 1 98.88 84 LEU A CA 1
ATOM 652 C C . LEU A 1 84 ? 3.455 -10.688 -3.82 1 98.88 84 LEU A C 1
ATOM 654 O O . LEU A 1 84 ? 2.758 -10.938 -4.805 1 98.88 84 LEU A O 1
ATOM 658 N N . THR A 1 85 ? 3.109 -11.094 -2.598 1 98.19 85 THR A N 1
ATOM 659 C CA . THR A 1 85 ? 1.921 -11.875 -2.273 1 98.19 85 THR A CA 1
ATOM 660 C C . THR A 1 85 ? 1.417 -11.539 -0.873 1 98.19 85 THR A C 1
ATOM 662 O O . THR A 1 85 ? 2.199 -11.148 -0.003 1 98.19 85 THR A O 1
ATOM 665 N N . PRO A 1 86 ? 0.138 -11.711 -0.645 1 97.12 86 PRO A N 1
ATOM 666 C CA . PRO A 1 86 ? -0.362 -11.492 0.714 1 97.12 86 PRO A CA 1
ATOM 667 C C . PRO A 1 86 ? 0.199 -12.492 1.719 1 97.12 86 PRO A C 1
ATOM 669 O O . PRO A 1 86 ? 0.112 -12.273 2.93 1 97.12 86 PRO A O 1
ATOM 672 N N . SER A 1 87 ? 0.835 -13.516 1.234 1 96.25 87 SER A N 1
ATOM 673 C CA . SER A 1 87 ? 1.315 -14.586 2.105 1 96.25 87 SER A CA 1
ATOM 674 C C . SER A 1 87 ? 2.729 -14.297 2.602 1 96.25 87 SER A C 1
ATOM 676 O O . SER A 1 87 ? 3.248 -15.016 3.459 1 96.25 87 SER A O 1
ATOM 678 N N . GLY A 1 88 ? 3.354 -13.328 2.072 1 97.19 88 GLY A N 1
ATOM 679 C CA . GLY A 1 88 ? 4.746 -13.055 2.391 1 97.19 88 GLY A CA 1
ATOM 680 C C . GLY A 1 88 ? 4.93 -12.375 3.734 1 97.19 88 GLY A C 1
ATOM 681 O O . GLY A 1 88 ? 3.955 -12.094 4.43 1 97.19 88 GLY A O 1
ATOM 682 N N . LYS A 1 89 ? 6.211 -12.227 4.082 1 96.5 89 LYS A N 1
ATOM 683 C CA . LYS A 1 89 ? 6.555 -11.438 5.258 1 96.5 89 LYS A CA 1
ATOM 684 C C . LYS A 1 89 ? 6.027 -10.008 5.133 1 96.5 89 LYS A C 1
ATOM 686 O O . LYS A 1 89 ? 6.152 -9.383 4.074 1 96.5 89 LYS A O 1
ATOM 691 N N . THR A 1 90 ? 5.402 -9.523 6.215 1 97.62 90 THR A N 1
ATOM 692 C CA . THR A 1 90 ? 4.816 -8.188 6.164 1 97.62 90 THR A CA 1
ATOM 693 C C . THR A 1 90 ? 5.902 -7.125 6.051 1 97.62 90 THR A C 1
ATOM 695 O O . THR A 1 90 ? 6.82 -7.082 6.871 1 97.62 90 THR A O 1
ATOM 698 N N . TYR A 1 91 ? 5.82 -6.312 5.062 1 98.44 91 TYR A N 1
ATOM 699 C CA . TYR A 1 91 ? 6.754 -5.238 4.754 1 98.44 91 TYR A CA 1
ATOM 700 C C . TYR A 1 91 ? 6.766 -4.191 5.863 1 98.44 91 TYR A C 1
ATOM 702 O O . TYR A 1 91 ? 5.723 -3.877 6.441 1 98.44 91 TYR A O 1
ATOM 710 N N . ASN A 1 92 ? 7.926 -3.684 6.176 1 97.44 92 ASN A N 1
ATOM 711 C CA . ASN A 1 92 ? 8.094 -2.613 7.152 1 97.44 92 ASN A CA 1
ATOM 712 C C . ASN A 1 92 ? 9.328 -1.768 6.852 1 97.44 92 ASN A C 1
ATOM 714 O O . ASN A 1 92 ? 10.023 -2.01 5.867 1 97.44 92 ASN A O 1
ATOM 718 N N . GLN A 1 93 ? 9.555 -0.801 7.676 1 96.56 93 GLN A N 1
ATOM 719 C CA . GLN A 1 93 ? 10.625 0.156 7.434 1 96.56 93 GLN A CA 1
ATOM 720 C C . GLN A 1 93 ? 11.992 -0.526 7.48 1 96.56 93 GLN A C 1
ATOM 722 O O . GLN A 1 93 ? 12.906 -0.143 6.75 1 96.56 93 GLN A O 1
ATOM 727 N N . GLN A 1 94 ? 12.125 -1.543 8.305 1 95.75 94 GLN A N 1
ATOM 728 C CA . GLN A 1 94 ? 13.383 -2.277 8.383 1 95.75 94 GLN A CA 1
ATOM 729 C C . GLN A 1 94 ? 13.695 -2.984 7.066 1 95.75 94 GLN A C 1
ATOM 731 O O . GLN A 1 94 ? 14.844 -2.965 6.605 1 95.75 94 GLN A O 1
ATOM 736 N N . ILE A 1 95 ? 12.711 -3.553 6.492 1 97.94 95 ILE A N 1
ATOM 737 C CA . ILE A 1 95 ? 12.883 -4.223 5.207 1 97.94 95 ILE A CA 1
ATOM 738 C C . ILE A 1 95 ? 13.227 -3.197 4.129 1 97.94 95 ILE A C 1
ATOM 740 O O . ILE A 1 95 ? 14.078 -3.447 3.271 1 97.94 95 ILE A O 1
ATOM 744 N N . ALA A 1 96 ? 12.578 -2.053 4.164 1 98.06 96 ALA A N 1
ATOM 745 C CA . ALA A 1 96 ? 12.898 -0.981 3.225 1 98.06 96 ALA A CA 1
ATOM 746 C C . ALA A 1 96 ? 14.375 -0.617 3.295 1 98.06 96 ALA A C 1
ATOM 748 O O . ALA A 1 96 ? 15.039 -0.466 2.262 1 98.06 96 ALA A O 1
ATOM 749 N N . ASN A 1 97 ? 14.859 -0.496 4.543 1 96.56 97 ASN A N 1
ATOM 750 C CA . ASN A 1 97 ? 16.266 -0.159 4.758 1 96.56 97 ASN A CA 1
ATOM 751 C C . ASN A 1 97 ? 17.188 -1.245 4.215 1 96.56 97 ASN A C 1
ATOM 753 O O . ASN A 1 97 ? 18.281 -0.949 3.713 1 96.56 97 ASN A O 1
ATOM 757 N N . GLN A 1 98 ? 16.766 -2.457 4.344 1 98 98 GLN A N 1
ATOM 758 C CA . GLN A 1 98 ? 17.531 -3.561 3.777 1 98 98 GLN A CA 1
ATOM 759 C C . GLN A 1 98 ? 17.5 -3.52 2.252 1 98 98 GLN A C 1
ATOM 761 O O . GLN A 1 98 ? 18.547 -3.652 1.608 1 98 98 GLN A O 1
ATOM 766 N N . PHE A 1 99 ? 16.359 -3.295 1.653 1 98.56 99 PHE A N 1
ATOM 767 C CA . PHE A 1 99 ? 16.172 -3.367 0.208 1 98.56 99 PHE A CA 1
ATOM 768 C C . PHE A 1 99 ? 16.938 -2.248 -0.49 1 98.56 99 PHE A C 1
ATOM 770 O O . PHE A 1 99 ? 17.438 -2.428 -1.605 1 98.56 99 PHE A O 1
ATOM 777 N N . LYS A 1 100 ? 17.047 -1.125 0.185 1 97.12 100 LYS A N 1
ATOM 778 C CA . LYS A 1 100 ? 17.734 0.01 -0.426 1 97.12 100 LYS A CA 1
ATOM 779 C C . LYS A 1 100 ? 19.203 -0.312 -0.692 1 97.12 100 LYS A C 1
ATOM 781 O O . LYS A 1 100 ? 19.859 0.375 -1.475 1 97.12 100 LYS A O 1
ATOM 786 N N . THR A 1 101 ? 19.766 -1.327 0.015 1 97.25 101 THR A N 1
ATOM 787 C CA . THR A 1 101 ? 21.188 -1.677 -0.106 1 97.25 101 THR A CA 1
ATOM 788 C C . THR A 1 101 ? 21.422 -2.562 -1.326 1 97.25 101 THR A C 1
ATOM 790 O O . THR A 1 101 ? 22.562 -2.777 -1.731 1 97.25 101 THR A O 1
ATOM 793 N N . PHE A 1 102 ? 20.391 -3.088 -1.933 1 97.88 102 PHE A N 1
ATOM 794 C CA . PHE A 1 102 ? 20.531 -3.992 -3.066 1 97.88 102 PHE A CA 1
ATOM 795 C C . PHE A 1 102 ? 20.953 -3.227 -4.316 1 97.88 102 PHE A C 1
ATOM 797 O O . PHE A 1 102 ? 20.469 -2.119 -4.562 1 97.88 102 PHE A O 1
ATOM 804 N N . GLU A 1 103 ? 21.766 -3.842 -5.121 1 97.88 103 GLU A N 1
ATOM 805 C CA . GLU A 1 103 ? 22.188 -3.246 -6.387 1 97.88 103 GLU A CA 1
ATOM 806 C C . GLU A 1 103 ? 21.062 -3.326 -7.426 1 97.88 103 GLU A C 1
ATOM 808 O O . GLU A 1 103 ? 20.828 -2.369 -8.164 1 97.88 103 GLU A O 1
ATOM 813 N N . HIS A 1 104 ? 20.453 -4.48 -7.52 1 98.69 104 HIS A N 1
ATOM 814 C CA . HIS A 1 104 ? 19.359 -4.73 -8.453 1 98.69 104 HIS A CA 1
ATOM 815 C C . HIS A 1 104 ? 18.203 -5.445 -7.762 1 98.69 104 HIS A C 1
ATOM 817 O O . HIS A 1 104 ? 18.359 -6.57 -7.285 1 98.69 104 HIS A O 1
ATOM 823 N N . LEU A 1 105 ? 17.109 -4.73 -7.668 1 98.81 105 LEU A N 1
ATOM 824 C CA . LEU A 1 105 ? 15.883 -5.242 -7.055 1 98.81 105 LEU A CA 1
ATOM 825 C C . LEU A 1 105 ? 14.859 -5.617 -8.117 1 98.81 105 LEU A C 1
ATOM 827 O O . LEU A 1 105 ? 14.5 -4.793 -8.961 1 98.81 105 LEU A O 1
ATOM 831 N N . ILE A 1 106 ? 14.398 -6.875 -8.172 1 98.94 106 ILE A N 1
ATOM 832 C CA . ILE A 1 106 ? 13.375 -7.355 -9.086 1 98.94 106 ILE A CA 1
ATOM 833 C C . ILE A 1 106 ? 12.094 -7.672 -8.312 1 98.94 106 ILE A C 1
ATOM 835 O O . ILE A 1 106 ? 12.109 -8.492 -7.391 1 98.94 106 ILE A O 1
ATOM 839 N N . LEU A 1 107 ? 11.031 -6.984 -8.594 1 98.94 107 LEU A N 1
ATOM 840 C CA . LEU A 1 107 ? 9.734 -7.242 -7.98 1 98.94 107 LEU A CA 1
ATOM 841 C C . LEU A 1 107 ? 8.797 -7.949 -8.961 1 98.94 107 LEU A C 1
ATOM 843 O O . LEU A 1 107 ? 8.719 -7.566 -10.125 1 98.94 107 LEU A O 1
ATOM 847 N N . ILE A 1 108 ? 8.07 -8.961 -8.523 1 98.94 108 ILE A N 1
ATOM 848 C CA . ILE A 1 108 ? 7.129 -9.703 -9.352 1 98.94 108 ILE A CA 1
ATOM 849 C C . ILE A 1 108 ? 5.699 -9.422 -8.891 1 98.94 108 ILE A C 1
ATOM 851 O O . ILE A 1 108 ? 5.34 -9.742 -7.754 1 98.94 108 ILE A O 1
ATOM 855 N N . CYS A 1 109 ? 4.922 -8.875 -9.781 1 98.88 109 CYS A N 1
ATOM 856 C CA . CYS A 1 109 ? 3.541 -8.523 -9.477 1 98.88 109 CYS A CA 1
ATOM 857 C C . CYS A 1 109 ? 2.592 -9.656 -9.844 1 98.88 109 CYS A C 1
ATOM 859 O O . CYS A 1 109 ? 2.631 -10.164 -10.961 1 98.88 109 CYS A O 1
ATOM 861 N N . GLY A 1 110 ? 1.725 -10.008 -8.906 1 97.81 110 GLY A N 1
ATOM 862 C CA . GLY A 1 110 ? 0.737 -11.039 -9.164 1 97.81 110 GLY A CA 1
ATOM 863 C C . GLY A 1 110 ? -0.568 -10.5 -9.719 1 97.81 110 GLY A C 1
ATOM 864 O O . GLY A 1 110 ? -0.692 -9.297 -9.961 1 97.81 110 GLY A O 1
ATOM 865 N N . HIS A 1 111 ? -1.452 -11.375 -9.984 1 96.38 111 HIS A N 1
ATOM 866 C CA . HIS A 1 111 ? -2.818 -11.133 -10.438 1 96.38 111 HIS A CA 1
ATOM 867 C C . HIS A 1 111 ? -3.676 -12.391 -10.297 1 96.38 111 HIS A C 1
ATOM 869 O O . HIS A 1 111 ? -3.205 -13.414 -9.797 1 96.38 111 HIS A O 1
ATOM 875 N N . TYR A 1 112 ? -4.973 -12.297 -10.594 1 93.38 112 TYR A N 1
ATOM 876 C CA . TYR A 1 112 ? -5.871 -13.445 -10.523 1 93.38 112 TYR A CA 1
ATOM 877 C C . TYR A 1 112 ? -5.844 -14.078 -9.141 1 93.38 112 TYR A C 1
ATOM 879 O O . TYR A 1 112 ? -5.969 -13.375 -8.133 1 93.38 112 TYR A O 1
ATOM 887 N N . GLU A 1 113 ? -5.711 -15.406 -9.062 1 93.44 113 GLU A N 1
ATOM 888 C CA . GLU A 1 113 ? -5.668 -16.109 -7.781 1 93.44 113 GLU A CA 1
ATOM 889 C C . GLU A 1 113 ? -4.242 -16.172 -7.234 1 93.44 113 GLU A C 1
ATOM 891 O O . GLU A 1 113 ? -4.016 -16.703 -6.145 1 93.44 113 GLU A O 1
ATOM 896 N N . GLY A 1 114 ? -3.324 -15.617 -7.98 1 95.81 114 GLY A N 1
ATOM 897 C CA . GLY A 1 114 ? -1.938 -15.633 -7.547 1 95.81 114 GLY A CA 1
ATOM 898 C C . GLY A 1 114 ? -1.047 -16.484 -8.43 1 95.81 114 GLY A C 1
ATOM 899 O O . GLY A 1 114 ? -1.324 -16.672 -9.617 1 95.81 114 GLY A O 1
ATOM 900 N N . PHE A 1 115 ? -0.012 -16.906 -7.84 1 98.19 115 PHE A N 1
ATOM 901 C CA . PHE A 1 115 ? 1.028 -17.641 -8.562 1 98.19 115 PHE A CA 1
ATOM 902 C C . PHE A 1 115 ? 0.913 -19.141 -8.32 1 98.19 115 PHE A C 1
ATOM 904 O O . PHE A 1 115 ? 0.508 -19.562 -7.242 1 98.19 115 PHE A O 1
ATOM 911 N N . ASP A 1 116 ? 1.353 -19.906 -9.406 1 98.62 116 ASP A N 1
ATOM 912 C CA . ASP A 1 116 ? 1.738 -21.281 -9.086 1 98.62 116 ASP A CA 1
ATOM 913 C C . ASP A 1 116 ? 2.748 -21.312 -7.938 1 98.62 116 ASP A C 1
ATOM 915 O O . ASP A 1 116 ? 3.764 -20.609 -7.977 1 98.62 116 ASP A O 1
ATOM 919 N N . GLU A 1 117 ? 2.447 -22.125 -6.969 1 98.25 117 GLU A N 1
ATOM 920 C CA . GLU A 1 117 ? 3.207 -22.141 -5.723 1 98.25 117 GLU A CA 1
ATOM 921 C C . GLU A 1 117 ? 4.688 -22.406 -5.977 1 98.25 117 GLU A C 1
ATOM 923 O O . GLU A 1 117 ? 5.547 -21.922 -5.242 1 98.25 117 GLU A O 1
ATOM 928 N N . ARG A 1 118 ? 5.043 -23.109 -6.992 1 98.62 118 ARG A N 1
ATOM 929 C CA . ARG A 1 118 ? 6.414 -23.516 -7.285 1 98.62 118 ARG A CA 1
ATOM 930 C C . ARG A 1 118 ? 7.277 -22.312 -7.637 1 98.62 118 ARG A C 1
ATOM 932 O O . ARG A 1 118 ? 8.508 -22.406 -7.656 1 98.62 118 ARG A O 1
ATOM 939 N N . ILE A 1 119 ? 6.66 -21.125 -7.777 1 98.75 119 ILE A N 1
ATOM 940 C CA . ILE A 1 119 ? 7.371 -19.891 -8.062 1 98.75 119 ILE A CA 1
ATOM 941 C C . ILE A 1 119 ? 8.336 -19.562 -6.918 1 98.75 119 ILE A C 1
ATOM 943 O O . ILE A 1 119 ? 9.352 -18.906 -7.117 1 98.75 119 ILE A O 1
ATOM 947 N N . ILE A 1 120 ? 8.078 -20.031 -5.695 1 98.25 120 ILE A N 1
ATOM 948 C CA . ILE A 1 120 ? 8.852 -19.734 -4.496 1 98.25 120 ILE A CA 1
ATOM 949 C C . ILE A 1 120 ? 10.289 -20.203 -4.672 1 98.25 120 ILE A C 1
ATOM 951 O O . ILE A 1 120 ? 11.211 -19.688 -4.031 1 98.25 120 ILE A O 1
ATOM 955 N N . ASN A 1 121 ? 10.477 -21.156 -5.57 1 98.38 121 ASN A N 1
ATOM 956 C CA . ASN A 1 121 ? 11.805 -21.734 -5.809 1 98.38 121 ASN A CA 1
ATOM 957 C C . ASN A 1 121 ? 12.656 -20.812 -6.676 1 98.38 121 ASN A C 1
ATOM 959 O O . ASN A 1 121 ? 13.844 -21.062 -6.871 1 98.38 121 ASN A O 1
ATOM 963 N N . TYR A 1 122 ? 12.094 -19.688 -7.148 1 98.62 122 TYR A N 1
ATOM 964 C CA . TYR A 1 122 ? 12.797 -18.828 -8.086 1 98.62 122 TYR A CA 1
ATOM 965 C C . TYR A 1 122 ? 12.977 -17.422 -7.516 1 98.62 122 TYR A C 1
ATOM 967 O O . TYR A 1 122 ? 13.383 -16.5 -8.227 1 98.62 122 TYR A O 1
ATOM 975 N N . VAL A 1 123 ? 12.672 -17.25 -6.207 1 98.62 123 VAL A N 1
ATOM 976 C CA . VAL A 1 123 ? 12.711 -15.906 -5.633 1 98.62 123 VAL A CA 1
ATOM 977 C C . VAL A 1 123 ? 13.547 -15.914 -4.355 1 98.62 123 VAL A C 1
ATOM 979 O O . VAL A 1 123 ? 13.789 -16.984 -3.771 1 98.62 123 VAL A O 1
ATOM 982 N N . ASP A 1 124 ? 14.008 -14.742 -3.936 1 98.69 124 ASP A N 1
ATOM 983 C CA . ASP A 1 124 ? 14.812 -14.586 -2.727 1 98.69 124 ASP A CA 1
ATOM 984 C C . ASP A 1 124 ? 13.938 -14.188 -1.538 1 98.69 124 ASP A C 1
ATOM 986 O O . ASP A 1 124 ? 14.242 -14.531 -0.394 1 98.69 124 ASP A O 1
ATOM 990 N N . TYR A 1 125 ? 12.906 -13.422 -1.822 1 98.56 125 TYR A N 1
ATOM 991 C CA . TYR A 1 125 ? 12.016 -12.906 -0.786 1 98.56 125 TYR A CA 1
ATOM 992 C C . TYR A 1 125 ? 10.555 -13.047 -1.197 1 98.56 125 TYR A C 1
ATOM 994 O O . TYR A 1 125 ? 10.234 -13.031 -2.389 1 98.56 125 TYR A O 1
ATOM 1002 N N . GLU A 1 126 ? 9.711 -13.281 -0.305 1 98.62 126 GLU A N 1
ATOM 1003 C CA . GLU A 1 126 ? 8.258 -13.172 -0.408 1 98.62 126 GLU A CA 1
ATOM 1004 C C . GLU A 1 126 ? 7.711 -12.109 0.547 1 98.62 126 GLU A C 1
ATOM 1006 O O . GLU A 1 126 ? 7.855 -12.234 1.766 1 98.62 126 GLU A O 1
ATOM 1011 N N . ILE A 1 127 ? 7.074 -11.055 -0.061 1 98.69 127 ILE A N 1
ATOM 1012 C CA . ILE A 1 127 ? 6.75 -9.891 0.75 1 98.69 127 ILE A CA 1
ATOM 1013 C C . ILE A 1 127 ? 5.273 -9.539 0.587 1 98.69 127 ILE A C 1
ATOM 1015 O O . ILE A 1 127 ? 4.742 -9.562 -0.526 1 98.69 127 ILE A O 1
ATOM 1019 N N . SER A 1 128 ? 4.609 -9.25 1.678 1 98.62 128 SER A N 1
ATOM 1020 C CA . SER A 1 128 ? 3.271 -8.672 1.745 1 98.62 128 SER A CA 1
ATOM 1021 C C . SER A 1 128 ? 3.316 -7.234 2.252 1 98.62 128 SER A C 1
ATOM 1023 O O . SER A 1 128 ? 4.105 -6.91 3.141 1 98.62 128 SER A O 1
ATOM 1025 N N . ILE A 1 129 ? 2.406 -6.355 1.688 1 98.69 129 ILE A N 1
ATOM 1026 C CA . ILE A 1 129 ? 2.475 -4.984 2.174 1 98.69 129 ILE A CA 1
ATOM 1027 C C . ILE A 1 129 ? 1.421 -4.766 3.258 1 98.69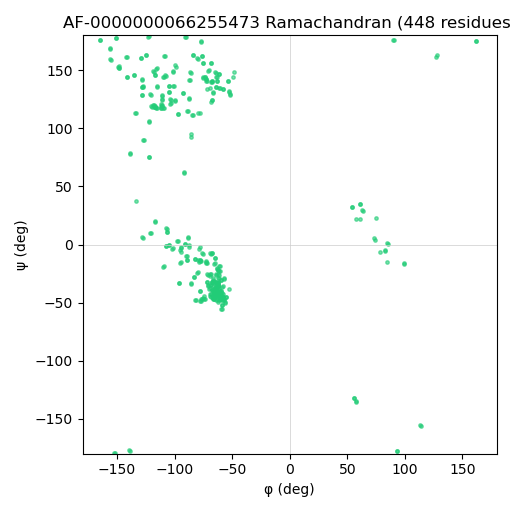 129 ILE A C 1
ATOM 1029 O O . ILE A 1 129 ? 1.277 -3.658 3.781 1 98.69 129 ILE A O 1
ATOM 1033 N N . GLY A 1 130 ? 0.716 -5.773 3.617 1 98.06 130 GLY A N 1
ATOM 1034 C CA . GLY A 1 130 ? -0.279 -5.676 4.672 1 98.06 130 GLY A CA 1
ATOM 1035 C C . GLY A 1 130 ? -1.28 -6.812 4.66 1 98.06 130 GLY A C 1
ATOM 1036 O O . GLY A 1 130 ? -1.283 -7.633 3.74 1 98.06 130 GLY A O 1
ATOM 1037 N N . ASP A 1 131 ? -2.164 -6.84 5.676 1 97.81 131 ASP A N 1
ATOM 1038 C CA . ASP A 1 131 ? -3.135 -7.914 5.844 1 97.81 131 ASP A CA 1
ATOM 1039 C C . ASP A 1 131 ? -4.449 -7.582 5.145 1 97.81 131 ASP A C 1
ATOM 1041 O O . ASP A 1 131 ? -5.5 -7.508 5.785 1 97.81 131 ASP A O 1
ATOM 1045 N N . TYR A 1 132 ? -4.371 -7.449 3.916 1 97.62 132 TYR A N 1
ATOM 1046 C CA . TYR A 1 132 ? -5.496 -7.188 3.025 1 97.62 132 TYR A CA 1
ATOM 1047 C C . TYR A 1 132 ? -5.184 -7.645 1.604 1 97.62 132 TYR A C 1
ATOM 1049 O O . TYR A 1 132 ? -4.016 -7.836 1.249 1 97.62 132 TYR A O 1
ATOM 1057 N N . ILE A 1 133 ? -6.211 -7.859 0.801 1 97 133 ILE A N 1
ATOM 1058 C CA . ILE A 1 133 ? -6.035 -8.445 -0.521 1 97 133 ILE A CA 1
ATOM 1059 C C . ILE A 1 133 ? -6.176 -7.367 -1.591 1 97 133 ILE A C 1
ATOM 1061 O O . ILE A 1 133 ? -7.094 -6.547 -1.535 1 9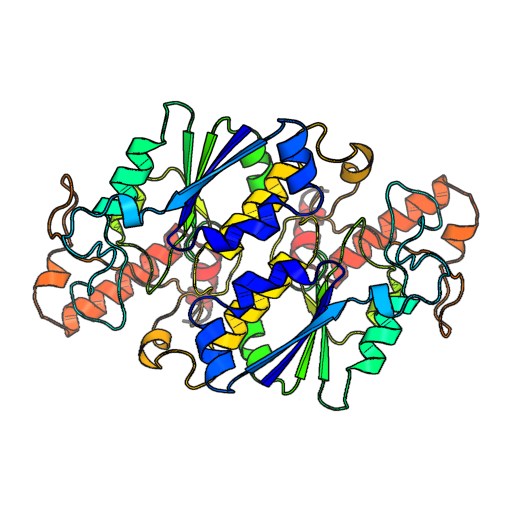7 133 ILE A O 1
ATOM 1065 N N . LEU A 1 134 ? -5.25 -7.344 -2.463 1 97.56 134 LEU A N 1
ATOM 1066 C CA . LEU A 1 134 ? -5.293 -6.473 -3.635 1 97.56 134 LEU A CA 1
ATOM 1067 C C . LEU A 1 134 ? -5.531 -7.285 -4.902 1 97.56 134 LEU A C 1
ATOM 1069 O O . LEU A 1 134 ? -5.285 -8.492 -4.93 1 97.56 134 LEU A O 1
ATOM 1073 N N . THR A 1 135 ? -5.941 -6.602 -5.934 1 95.5 135 THR A N 1
ATOM 1074 C CA . THR A 1 135 ? -6.219 -7.238 -7.219 1 95.5 135 THR A CA 1
ATOM 1075 C C . THR A 1 135 ? -4.926 -7.684 -7.891 1 95.5 135 THR A C 1
ATOM 1077 O O . THR A 1 135 ? -4.902 -8.711 -8.578 1 95.5 135 THR A O 1
ATOM 1080 N N . GLY A 1 136 ? -3.936 -6.988 -7.742 1 96.69 136 GLY A N 1
ATOM 1081 C CA . GLY A 1 136 ? -2.625 -7.258 -8.312 1 96.69 136 GLY A CA 1
ATOM 1082 C C . GLY A 1 136 ? -1.484 -6.711 -7.477 1 96.69 136 GLY A C 1
ATOM 1083 O O . GLY A 1 136 ? -1.713 -6.105 -6.43 1 96.69 136 GLY A O 1
ATOM 1084 N N . GLY A 1 137 ? -0.337 -6.98 -7.945 1 98.44 137 GLY A N 1
ATOM 1085 C CA . GLY A 1 137 ? 0.827 -6.621 -7.148 1 98.44 137 GLY A CA 1
ATOM 1086 C C . GLY A 1 137 ? 1.36 -5.234 -7.469 1 98.44 137 GLY A C 1
ATOM 1087 O O . GLY A 1 137 ? 2.357 -4.801 -6.891 1 98.44 137 GLY A O 1
ATOM 1088 N N . GLU A 1 138 ? 0.75 -4.473 -8.406 1 98.69 138 GLU A N 1
ATOM 1089 C CA . GLU A 1 138 ? 1.302 -3.211 -8.891 1 98.69 138 GLU A CA 1
ATOM 1090 C C . GLU A 1 138 ? 1.317 -2.158 -7.781 1 98.69 138 GLU A C 1
ATOM 1092 O O . GLU A 1 138 ? 2.299 -1.43 -7.625 1 98.69 138 GLU A O 1
ATOM 1097 N N . ILE A 1 139 ? 0.219 -2.09 -7.023 1 98.62 139 ILE A N 1
ATOM 1098 C CA . ILE A 1 139 ? 0.144 -1.13 -5.926 1 98.62 139 ILE A CA 1
ATOM 1099 C C . ILE A 1 139 ? 1.18 -1.48 -4.863 1 98.62 139 ILE A C 1
ATOM 1101 O O . ILE A 1 139 ? 1.868 -0.599 -4.344 1 98.62 139 ILE A O 1
ATOM 1105 N N . ALA A 1 140 ? 1.322 -2.766 -4.598 1 98.88 140 ALA A N 1
ATOM 1106 C CA . ALA A 1 140 ? 2.33 -3.223 -3.641 1 98.88 140 ALA A CA 1
ATOM 1107 C C . ALA A 1 140 ? 3.736 -2.867 -4.113 1 98.88 140 ALA A C 1
ATOM 1109 O O . ALA A 1 140 ? 4.566 -2.41 -3.326 1 98.88 140 ALA A O 1
ATOM 1110 N N . ALA A 1 141 ? 3.982 -3.068 -5.363 1 98.94 141 ALA A N 1
ATOM 1111 C CA . ALA A 1 141 ? 5.289 -2.734 -5.926 1 98.94 141 ALA A CA 1
ATOM 1112 C C . ALA A 1 141 ? 5.586 -1.246 -5.777 1 98.94 141 ALA A C 1
ATOM 1114 O O . ALA A 1 141 ? 6.684 -0.865 -5.363 1 98.94 141 ALA A O 1
ATOM 1115 N N . MET A 1 142 ? 4.609 -0.43 -6.043 1 98.75 142 MET A N 1
ATOM 1116 C CA . MET A 1 142 ? 4.797 1.014 -5.93 1 98.75 142 MET A CA 1
ATOM 1117 C C . MET A 1 142 ? 5.086 1.411 -4.484 1 98.75 142 MET A C 1
ATOM 1119 O O . MET A 1 142 ? 5.918 2.283 -4.23 1 98.75 142 MET A O 1
ATOM 1123 N N . ALA A 1 143 ? 4.375 0.776 -3.57 1 98.81 143 ALA A N 1
ATOM 1124 C CA . ALA A 1 143 ? 4.59 1.078 -2.158 1 98.81 143 ALA A CA 1
ATOM 1125 C C . ALA A 1 143 ? 6.027 0.767 -1.746 1 98.81 143 ALA A C 1
ATOM 1127 O O . ALA A 1 143 ? 6.688 1.59 -1.11 1 98.81 143 ALA A O 1
ATOM 1128 N N . ILE A 1 144 ? 6.469 -0.383 -2.145 1 98.88 144 ILE A N 1
ATOM 1129 C CA . ILE A 1 144 ? 7.82 -0.807 -1.796 1 98.88 144 ILE A CA 1
ATOM 1130 C C . ILE A 1 144 ? 8.836 0.111 -2.467 1 98.88 144 ILE A C 1
ATOM 1132 O O . ILE A 1 144 ? 9.758 0.61 -1.814 1 98.88 144 ILE A O 1
ATOM 1136 N N . LEU A 1 145 ? 8.625 0.393 -3.73 1 98.75 145 LEU A N 1
ATOM 1137 C CA . LEU A 1 145 ? 9.586 1.2 -4.48 1 98.75 145 LEU A CA 1
ATOM 1138 C C . LEU A 1 145 ? 9.641 2.621 -3.932 1 98.75 145 LEU A C 1
ATOM 1140 O O . LEU A 1 145 ? 10.727 3.18 -3.756 1 98.75 145 LEU A O 1
ATOM 1144 N N . ASP A 1 146 ? 8.469 3.184 -3.646 1 98.44 146 ASP A N 1
ATOM 1145 C CA . ASP A 1 146 ? 8.43 4.531 -3.09 1 98.44 146 ASP A CA 1
ATOM 1146 C C . ASP A 1 146 ? 9.203 4.609 -1.778 1 98.44 146 ASP A C 1
ATOM 1148 O O . ASP A 1 146 ? 10.031 5.504 -1.591 1 98.44 146 ASP A O 1
ATOM 1152 N N . SER A 1 147 ? 8.977 3.645 -0.906 1 98 147 SER A N 1
ATOM 1153 C CA . SER A 1 147 ? 9.594 3.621 0.418 1 98 147 SER A CA 1
ATOM 1154 C C . SER A 1 147 ? 11.094 3.375 0.328 1 98 147 SER A C 1
ATOM 1156 O O . SER A 1 147 ? 11.867 3.918 1.121 1 98 147 SER A O 1
ATOM 1158 N N . VAL A 1 148 ? 11.539 2.57 -0.628 1 98.44 148 VAL A N 1
ATOM 1159 C CA . VAL A 1 148 ? 12.953 2.232 -0.789 1 98.44 148 VAL A CA 1
ATOM 1160 C C . VAL A 1 148 ? 13.695 3.404 -1.427 1 98.44 148 VAL A C 1
ATOM 1162 O O . VAL A 1 148 ? 14.75 3.812 -0.943 1 98.44 148 VAL A O 1
ATOM 1165 N N . ILE A 1 149 ? 13.117 3.951 -2.49 1 98 149 ILE A N 1
ATOM 1166 C CA . ILE A 1 149 ? 13.781 4.984 -3.277 1 98 1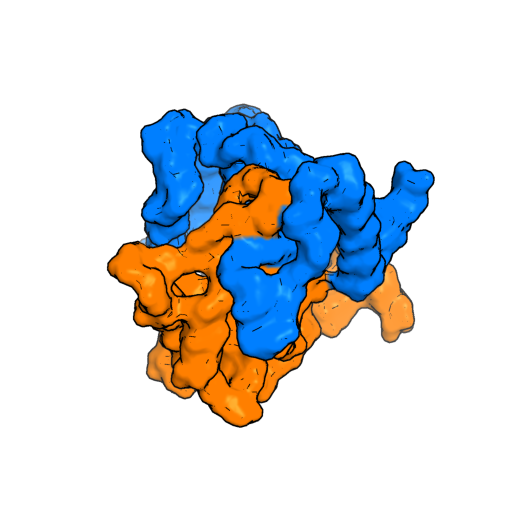49 ILE A CA 1
ATOM 1167 C C . ILE A 1 149 ? 13.969 6.238 -2.43 1 98 149 ILE A C 1
ATOM 1169 O O . ILE A 1 149 ? 15 6.91 -2.518 1 98 149 ILE A O 1
ATOM 1173 N N . ARG A 1 150 ? 13.016 6.559 -1.604 1 95.25 150 ARG A N 1
ATOM 1174 C CA . ARG A 1 150 ? 13.109 7.754 -0.77 1 95.25 150 ARG A CA 1
ATOM 1175 C C . ARG A 1 150 ? 14.297 7.668 0.18 1 95.25 150 ARG A C 1
ATOM 1177 O O . ARG A 1 150 ? 14.789 8.688 0.667 1 95.25 150 ARG A O 1
ATOM 1184 N N . LEU A 1 151 ? 14.758 6.434 0.438 1 95.31 151 LEU A N 1
ATOM 1185 C CA . LEU A 1 151 ? 15.836 6.211 1.396 1 95.31 151 LEU A CA 1
ATOM 1186 C C . LEU A 1 151 ? 17.203 6.277 0.709 1 95.31 151 LEU A C 1
ATOM 1188 O O . LEU A 1 151 ? 18.234 6.309 1.378 1 95.31 151 LEU A O 1
ATOM 1192 N N . ILE A 1 152 ? 17.219 6.246 -0.611 1 95.88 152 ILE A N 1
ATOM 1193 C CA . ILE A 1 152 ? 18.469 6.336 -1.36 1 95.88 152 ILE A CA 1
ATOM 1194 C C . ILE A 1 152 ? 19.125 7.695 -1.127 1 95.88 152 ILE A C 1
ATOM 1196 O O . ILE A 1 152 ? 18.438 8.727 -1.176 1 95.88 152 ILE A O 1
ATOM 1200 N N . PRO A 1 153 ? 20.438 7.73 -0.887 1 92.94 153 PRO A N 1
ATOM 1201 C CA . PRO A 1 153 ? 21.125 9.008 -0.655 1 92.94 153 PRO A CA 1
ATOM 1202 C C . PRO A 1 153 ? 20.859 10.023 -1.761 1 92.94 153 PRO A C 1
ATOM 1204 O O . PRO A 1 153 ? 20.875 9.68 -2.943 1 92.94 153 PRO A O 1
ATOM 1207 N N . ASN A 1 154 ? 20.516 11.242 -1.368 1 92.5 154 ASN A N 1
ATOM 1208 C CA . ASN A 1 154 ? 20.391 12.398 -2.246 1 92.5 154 ASN A CA 1
ATOM 1209 C C . ASN A 1 154 ? 19.016 12.445 -2.914 1 92.5 154 ASN A C 1
ATOM 1211 O O . ASN A 1 154 ? 18.75 13.305 -3.754 1 92.5 154 ASN A O 1
ATOM 1215 N N . VAL A 1 155 ? 18.172 11.477 -2.59 1 92.5 155 VAL A N 1
ATOM 1216 C CA . VAL A 1 155 ? 16.828 11.555 -3.137 1 92.5 155 VAL A CA 1
ATOM 1217 C C . VAL A 1 155 ? 16.016 12.578 -2.348 1 92.5 155 VAL A C 1
ATOM 1219 O O . VAL A 1 155 ? 15.312 13.406 -2.932 1 92.5 155 VAL A O 1
ATOM 1222 N N . ILE A 1 156 ? 16.047 12.484 -0.993 1 88.69 156 ILE A N 1
ATOM 1223 C CA . ILE A 1 156 ? 15.43 13.492 -0.141 1 88.69 156 ILE A CA 1
ATOM 1224 C C . ILE A 1 156 ? 16.469 14.031 0.848 1 88.69 156 ILE A C 1
ATOM 1226 O O . ILE A 1 156 ? 17.531 13.438 1.023 1 88.69 156 ILE A O 1
ATOM 1230 N N . SER A 1 157 ? 16.141 15.172 1.425 1 82.06 157 SER A N 1
ATOM 1231 C CA . SER A 1 157 ? 17.078 15.797 2.357 1 82.06 157 SER A CA 1
ATOM 1232 C C . SER A 1 157 ? 17.312 14.914 3.582 1 82.06 157 SER A C 1
ATOM 1234 O O . SER A 1 157 ? 16.375 14.273 4.074 1 82.06 157 SER A O 1
ATOM 1236 N N . VAL A 1 158 ? 18.547 14.945 4.062 1 77.12 158 VAL A N 1
ATOM 1237 C CA . VAL A 1 158 ? 18.938 14.164 5.234 1 77.12 158 VAL A CA 1
ATOM 1238 C C . VAL A 1 158 ? 18.125 14.625 6.445 1 77.12 158 VAL A C 1
ATOM 1240 O O . VAL A 1 158 ? 17.75 13.805 7.289 1 77.12 158 VAL A O 1
ATOM 1243 N N . ASN A 1 159 ? 17.812 15.898 6.418 1 77.12 159 ASN A N 1
ATOM 1244 C CA . ASN A 1 159 ? 17.078 16.469 7.539 1 77.12 159 ASN A CA 1
ATOM 1245 C C . ASN A 1 159 ? 15.648 15.938 7.598 1 77.12 159 ASN A C 1
ATOM 1247 O O . ASN A 1 159 ? 15.055 15.859 8.672 1 77.12 159 ASN A O 1
ATOM 1251 N N . SER A 1 160 ? 15.172 15.539 6.504 1 75.19 160 SER A N 1
ATOM 1252 C CA . SER A 1 160 ? 13.812 15.016 6.434 1 75.19 160 SER A CA 1
ATOM 1253 C C . SER A 1 160 ? 13.742 13.586 6.961 1 75.19 160 SER A C 1
ATOM 1255 O O . SER A 1 160 ? 12.664 13.086 7.277 1 75.19 160 SER A O 1
ATOM 1257 N N . LEU A 1 161 ? 14.859 13.055 7.098 1 72.25 161 LEU A N 1
ATOM 1258 C CA . LEU A 1 161 ? 14.914 11.656 7.512 1 72.25 161 LEU A CA 1
ATOM 1259 C C . LEU A 1 161 ? 15.25 11.539 8.992 1 72.25 161 LEU A C 1
ATOM 1261 O O . LEU A 1 161 ? 15.211 10.445 9.562 1 72.25 161 LEU A O 1
ATOM 1265 N N . GLU A 1 162 ? 15.508 12.648 9.68 1 69.75 162 GLU A N 1
ATOM 1266 C CA . GLU A 1 162 ? 15.992 12.633 11.055 1 69.75 162 GLU A CA 1
ATOM 1267 C C . GLU A 1 162 ? 14.906 12.125 12.008 1 69.75 162 GLU A C 1
ATOM 1269 O O . GLU A 1 162 ? 15.195 11.367 12.938 1 69.75 162 GLU A O 1
ATOM 1274 N N . SER A 1 163 ? 13.68 12.555 11.828 1 75.56 163 SER A N 1
ATOM 1275 C CA . SER A 1 163 ? 12.594 12.102 12.695 1 75.56 163 SER A CA 1
ATOM 1276 C C . SER A 1 163 ? 11.43 11.555 11.875 1 75.56 163 SER A C 1
ATOM 1278 O O . SER A 1 163 ? 10.625 12.312 11.328 1 75.56 163 SER A O 1
ATOM 1280 N N . GLU A 1 164 ? 11.547 10.188 11.625 1 86.69 164 GLU A N 1
ATOM 1281 C CA . GLU A 1 164 ? 10.453 9.578 10.883 1 86.69 164 GLU A CA 1
ATOM 1282 C C . GLU A 1 164 ? 9.75 8.5 11.703 1 86.69 164 GLU A C 1
ATOM 1284 O O . GLU A 1 164 ? 10.375 7.867 12.562 1 86.69 164 GLU A O 1
ATOM 1289 N N . SER A 1 165 ? 8.523 8.469 11.383 1 91.12 165 SER A N 1
ATOM 1290 C CA . SER A 1 165 ? 7.777 7.387 12.023 1 91.12 165 SER A CA 1
ATOM 1291 C C . SER A 1 165 ? 8.516 6.059 11.891 1 91.12 165 SER A C 1
ATOM 1293 O O . SER A 1 165 ? 9.219 5.828 10.898 1 91.12 165 SER A O 1
ATOM 1295 N N . PHE A 1 166 ? 8.359 5.203 12.883 1 92.12 166 PHE A N 1
ATOM 1296 C CA . PHE A 1 166 ? 8.812 3.816 12.953 1 92.12 166 PHE A CA 1
ATOM 1297 C C . PHE A 1 166 ? 10.297 3.744 13.273 1 92.12 166 PHE A C 1
ATOM 1299 O O . PHE A 1 166 ? 10.828 2.664 13.547 1 92.12 166 PHE A O 1
ATOM 1306 N N . ASP A 1 167 ? 10.828 5.086 13.266 1 84.25 167 ASP A N 1
ATOM 1307 C CA . ASP A 1 167 ? 12.18 5.129 13.828 1 84.25 167 ASP A CA 1
ATOM 1308 C C . ASP A 1 167 ? 12.164 4.828 15.32 1 84.25 167 ASP A C 1
ATOM 1310 O O . ASP A 1 167 ? 11.359 5.398 16.062 1 84.25 167 ASP A O 1
ATOM 1314 N N . ASN A 1 168 ? 12.828 3.889 15.75 1 89.25 168 ASN A N 1
ATOM 1315 C CA . ASN A 1 168 ? 12.906 3.482 17.156 1 89.25 168 ASN A CA 1
ATOM 1316 C C . ASN A 1 168 ? 11.539 3.074 17.688 1 89.25 168 ASN A C 1
ATOM 1318 O O . ASN A 1 168 ? 11.219 3.354 18.844 1 89.25 168 ASN A O 1
ATOM 1322 N N . ASN A 1 169 ? 10.664 2.73 16.906 1 93.69 169 ASN A N 1
ATOM 1323 C CA . ASN A 1 169 ? 9.344 2.197 17.234 1 93.69 169 ASN A CA 1
ATOM 1324 C C . ASN A 1 169 ? 8.406 3.293 17.734 1 93.69 169 ASN A C 1
ATOM 1326 O O . ASN A 1 169 ? 7.496 3.027 18.516 1 93.69 169 ASN A O 1
ATOM 1330 N N . LEU A 1 170 ? 8.711 4.484 17.375 1 95.44 170 LEU A N 1
ATOM 1331 C CA . LEU A 1 170 ? 7.828 5.598 17.703 1 95.44 170 LEU A CA 1
ATOM 1332 C C . LEU A 1 170 ? 7.266 6.234 16.438 1 95.44 170 LEU A C 1
ATOM 1334 O O . LEU A 1 170 ? 7.875 6.148 15.359 1 95.44 170 LEU A O 1
ATOM 1338 N N . LEU A 1 171 ? 6.109 6.77 16.594 1 96.69 171 LEU A N 1
ATOM 1339 C CA . LEU A 1 171 ? 5.555 7.625 15.547 1 96.69 171 LEU A CA 1
ATOM 1340 C C . LEU A 1 171 ? 6.219 9 15.555 1 96.69 171 LEU A C 1
ATOM 1342 O O . LEU A 1 171 ? 6.926 9.344 16.5 1 96.69 171 LEU A O 1
ATOM 1346 N N . ASP A 1 172 ? 6.066 9.664 14.5 1 94.56 172 ASP A N 1
ATOM 1347 C CA . ASP A 1 172 ? 6.559 11.039 14.461 1 94.56 172 ASP A CA 1
ATOM 1348 C C . ASP A 1 172 ? 5.738 11.938 15.383 1 94.56 172 ASP A C 1
ATOM 1350 O O . ASP A 1 172 ? 4.602 11.609 15.734 1 94.56 172 ASP A O 1
ATOM 1354 N N . TYR A 1 173 ? 6.309 13.047 15.828 1 94.94 173 TYR A N 1
ATOM 1355 C CA . TYR A 1 173 ? 5.559 14.023 16.625 1 94.94 173 TYR A CA 1
ATOM 1356 C C . TYR A 1 173 ? 4.617 14.828 15.742 1 94.94 173 TYR A C 1
ATOM 1358 O O . TYR A 1 173 ? 4.836 14.945 14.531 1 94.94 173 TYR A O 1
ATOM 1366 N N . PRO A 1 174 ? 3.562 15.375 16.359 1 96.19 174 PRO A N 1
ATOM 1367 C CA . PRO A 1 174 ? 2.643 16.219 15.578 1 96.19 174 PRO A CA 1
ATOM 1368 C C . PRO A 1 174 ? 3.285 17.516 15.109 1 96.19 174 PRO A C 1
ATOM 1370 O O . PRO A 1 174 ? 4.078 18.109 15.844 1 96.19 174 PRO A O 1
ATOM 1373 N N . ASN A 1 175 ? 2.953 17.891 13.898 1 96.62 175 ASN A N 1
ATOM 1374 C CA . ASN A 1 175 ? 3.377 19.172 13.344 1 96.62 175 ASN A CA 1
ATOM 1375 C C . ASN A 1 175 ? 2.211 20.141 13.234 1 96.62 175 ASN A C 1
ATOM 1377 O O . ASN A 1 175 ? 1.067 19.734 13.031 1 96.62 175 ASN A O 1
ATOM 1381 N N . TYR A 1 176 ? 2.574 21.391 13.438 1 98.19 176 TYR A N 1
ATOM 1382 C CA . TYR A 1 176 ? 1.623 22.5 13.312 1 98.19 176 TYR A CA 1
ATOM 1383 C C . TYR A 1 176 ? 2.166 23.578 12.391 1 98.19 176 TYR A C 1
ATOM 1385 O O . TYR A 1 176 ? 3.357 23.891 12.422 1 98.19 176 TYR A O 1
ATOM 1393 N N . THR A 1 177 ? 1.291 24.109 11.633 1 98.31 177 THR A N 1
ATOM 1394 C CA . THR A 1 177 ? 1.701 25.188 10.734 1 98.31 177 THR A CA 1
ATOM 1395 C C . THR A 1 177 ? 0.648 26.297 10.703 1 98.31 177 THR A C 1
ATOM 1397 O O . THR A 1 177 ? -0.283 26.297 11.508 1 98.31 177 THR A O 1
ATOM 1400 N N . LYS A 1 178 ? 0.915 27.328 9.844 1 97.31 178 LYS A N 1
ATOM 1401 C CA . LYS A 1 178 ? 0.03 28.484 9.766 1 97.31 178 LYS A CA 1
ATOM 1402 C C . LYS A 1 178 ? -1.352 28.094 9.25 1 97.31 178 LYS A C 1
ATOM 1404 O O . LYS A 1 178 ? -1.479 27.172 8.445 1 97.31 178 LYS A O 1
ATOM 1409 N N . PRO A 1 179 ? -2.451 28.812 9.734 1 97.81 179 PRO A N 1
ATOM 1410 C CA . PRO A 1 179 ? -2.49 29.953 10.641 1 97.81 179 PRO A CA 1
ATOM 1411 C C . PRO A 1 179 ? -2.455 29.547 12.109 1 97.81 179 PRO A C 1
ATOM 1413 O O . PRO A 1 179 ? -2.66 28.375 12.438 1 97.81 179 PRO A O 1
ATOM 1416 N N . TYR A 1 180 ? -2.166 30.406 12.992 1 98.06 180 TYR A N 1
ATOM 1417 C CA . TYR A 1 180 ? -2.096 30.156 14.43 1 98.06 180 TYR A CA 1
ATOM 1418 C C . TYR A 1 180 ? -3.426 29.625 14.961 1 98.06 180 TYR A C 1
ATOM 1420 O O . TYR A 1 180 ? -3.453 28.703 15.773 1 98.06 180 TYR A O 1
ATOM 1428 N N . ASN A 1 181 ? -4.43 30.219 14.555 1 98.5 181 ASN A N 1
ATOM 1429 C CA . ASN A 1 181 ? -5.785 29.812 14.922 1 98.5 181 ASN A CA 1
ATOM 1430 C C . ASN A 1 181 ? -6.613 29.453 13.695 1 98.5 181 ASN A C 1
ATOM 1432 O O . ASN A 1 181 ? -6.801 30.281 12.797 1 98.5 181 ASN A O 1
ATOM 1436 N N . PHE A 1 182 ? -7.094 28.172 13.633 1 98.38 182 PHE A N 1
ATOM 1437 C CA . PHE A 1 182 ? -7.961 27.703 12.555 1 98.38 182 PHE A CA 1
ATOM 1438 C C . PHE A 1 182 ? -9.273 27.172 13.117 1 98.38 182 PHE A C 1
ATOM 1440 O O . PHE A 1 182 ? -9.312 26.047 13.648 1 98.38 182 PHE A O 1
ATOM 1447 N N . ASN A 1 183 ? -10.336 27.969 12.938 1 98 183 ASN A N 1
ATOM 1448 C CA . ASN A 1 183 ? -11.664 27.594 13.414 1 98 183 ASN A CA 1
ATOM 1449 C C . ASN A 1 183 ? -11.648 27.25 14.898 1 98 183 ASN A C 1
ATOM 1451 O O . ASN A 1 183 ? -12.266 26.266 15.32 1 98 183 ASN A O 1
ATOM 1455 N N . GLY A 1 184 ? -10.82 27.859 15.711 1 98.25 184 GLY A N 1
ATOM 1456 C CA . GLY A 1 184 ? -10.789 27.656 17.141 1 98.25 184 GLY A CA 1
ATOM 1457 C C . GLY A 1 184 ? -9.703 26.703 17.594 1 98.25 184 GLY A C 1
ATOM 1458 O O . GLY A 1 184 ? -9.383 26.641 18.781 1 98.25 184 GLY A O 1
ATOM 1459 N N . TYR A 1 185 ? -9.156 25.938 16.734 1 98.38 185 TYR A N 1
ATOM 1460 C CA . TYR A 1 185 ? -8.039 25.062 17.062 1 98.38 185 TYR A CA 1
ATOM 1461 C C . TYR A 1 185 ? -6.715 25.812 16.984 1 98.38 185 TYR A C 1
ATOM 1463 O O . TYR A 1 185 ? -6.23 26.125 15.891 1 98.38 185 TYR A O 1
ATOM 1471 N N . LYS A 1 186 ? -6.074 26.031 18.109 1 98.5 186 LYS A N 1
ATOM 1472 C CA . LYS A 1 186 ? -4.875 26.859 18.188 1 98.5 186 LYS A CA 1
ATOM 1473 C C . LYS A 1 186 ? -3.613 26.016 18.203 1 98.5 186 LYS A C 1
ATOM 1475 O O . LYS A 1 186 ? -3.637 24.875 18.672 1 98.5 186 LYS A O 1
ATOM 1480 N N . VAL A 1 187 ? -2.57 26.609 17.719 1 98.44 187 VAL A N 1
ATOM 1481 C CA . VAL A 1 187 ? -1.245 26.016 17.844 1 98.44 187 VAL A CA 1
ATOM 1482 C C . VAL A 1 187 ? -0.792 26.047 19.312 1 98.44 187 VAL A C 1
ATOM 1484 O O . VAL A 1 187 ? -0.983 27.062 20 1 98.44 187 VAL A O 1
ATOM 1487 N N . PRO A 1 188 ? -0.26 24.938 19.781 1 98.25 188 PRO A N 1
ATOM 1488 C CA . PRO A 1 188 ? 0.253 24.969 21.156 1 98.25 188 PRO A CA 1
ATOM 1489 C C . PRO A 1 188 ? 1.246 26.109 21.391 1 98.25 188 PRO A C 1
ATOM 1491 O O . PRO A 1 188 ? 2.162 26.297 20.594 1 98.25 188 PRO A O 1
ATOM 1494 N N . GLU A 1 189 ? 1.173 26.719 22.5 1 97.69 189 GLU A N 1
ATOM 1495 C CA . GLU A 1 189 ? 1.934 27.922 22.812 1 97.69 189 GLU A CA 1
ATOM 1496 C C . GLU A 1 189 ? 3.432 27.641 22.859 1 97.69 189 GLU A C 1
ATOM 1498 O O . GLU A 1 189 ? 4.246 28.484 22.484 1 97.69 189 GLU A O 1
ATOM 1503 N N . VAL A 1 190 ? 3.736 26.484 23.25 1 97.81 190 VAL A N 1
ATOM 1504 C CA . VAL A 1 190 ? 5.141 26.125 23.422 1 97.81 190 VAL A CA 1
ATOM 1505 C C . VAL A 1 190 ? 5.863 26.234 22.078 1 97.81 190 VAL A C 1
ATOM 1507 O O . VAL A 1 190 ? 7.051 26.562 22.031 1 97.81 190 VAL A O 1
ATOM 1510 N N . LEU A 1 191 ? 5.16 26.031 20.969 1 97.75 191 LEU A N 1
ATOM 1511 C CA . LEU A 1 191 ? 5.77 26.047 19.641 1 97.75 191 LEU A CA 1
ATOM 1512 C C . LEU A 1 191 ? 6.031 27.469 19.172 1 97.75 191 LEU A C 1
ATOM 1514 O O . LEU A 1 191 ? 6.766 27.688 18.203 1 97.75 191 LEU A O 1
ATOM 1518 N N . LEU A 1 192 ? 5.402 28.422 19.891 1 96.44 192 LEU A N 1
ATOM 1519 C CA . LEU A 1 192 ? 5.547 29.828 19.547 1 96.44 192 LEU A CA 1
ATOM 1520 C C . LEU A 1 192 ? 6.648 30.484 20.359 1 96.44 192 LEU A C 1
ATOM 1522 O O . LEU A 1 192 ? 7.027 31.641 20.109 1 96.44 192 LEU A O 1
ATOM 1526 N N . SER A 1 193 ? 7.223 29.844 21.297 1 94.69 193 SER A N 1
ATOM 1527 C CA . SER A 1 193 ? 8.07 30.422 22.328 1 94.69 193 SER A CA 1
ATOM 1528 C C . SER A 1 193 ? 9.484 30.688 21.812 1 94.69 193 SER A C 1
ATOM 1530 O O . SER A 1 193 ? 10.211 31.516 22.359 1 94.69 193 SER A O 1
ATOM 1532 N N . GLY A 1 194 ? 9.922 30 20.781 1 92.56 194 GLY A N 1
ATOM 1533 C CA . GLY A 1 194 ? 11.289 30.078 20.297 1 92.56 194 GLY A CA 1
ATOM 1534 C C . GLY A 1 194 ? 12.281 29.359 21.203 1 92.56 194 GLY A C 1
ATOM 1535 O O . GLY A 1 194 ? 13.484 29.375 20.938 1 92.56 194 GLY A O 1
ATOM 1536 N N . ASN A 1 195 ? 11.852 28.734 22.188 1 94.94 195 ASN A N 1
ATOM 1537 C CA . ASN A 1 195 ? 12.68 27.953 23.109 1 94.94 195 ASN A CA 1
ATOM 1538 C C . ASN A 1 195 ? 12.906 26.531 22.594 1 94.94 195 ASN A C 1
ATOM 1540 O O . ASN A 1 195 ? 12.164 25.609 22.953 1 94.94 195 ASN A O 1
ATOM 1544 N N . HIS A 1 196 ? 13.961 26.328 21.891 1 94.69 196 HIS A N 1
ATOM 1545 C CA . HIS A 1 196 ? 14.219 25.094 21.172 1 94.69 196 HIS A CA 1
ATOM 1546 C C . HIS A 1 196 ? 14.336 23.906 22.141 1 94.69 196 HIS A C 1
ATOM 1548 O O . HIS A 1 196 ? 13.898 22.797 21.828 1 94.69 196 HIS A O 1
ATOM 1554 N N . LYS A 1 197 ? 14.898 24.172 23.266 1 96.31 197 LYS A N 1
ATOM 1555 C CA . LYS A 1 197 ? 15.055 23.109 24.25 1 96.31 197 LYS A CA 1
ATOM 1556 C C . LYS A 1 197 ? 13.695 22.609 24.734 1 96.31 197 LYS A C 1
ATOM 1558 O O . LYS A 1 197 ? 13.445 21.406 24.781 1 96.31 197 LYS A O 1
ATOM 1563 N N . GLU A 1 198 ? 12.898 23.562 25.062 1 97.12 198 GLU A N 1
ATOM 1564 C CA . GLU A 1 198 ? 11.562 23.219 25.547 1 97.12 198 GLU A CA 1
ATOM 1565 C C . GLU A 1 198 ? 10.727 22.578 24.438 1 97.12 198 GLU A C 1
ATOM 1567 O O . GLU A 1 198 ? 9.961 21.641 24.703 1 97.12 198 GLU A O 1
ATOM 1572 N N . ILE A 1 199 ? 10.836 23.078 23.266 1 97.06 199 ILE A N 1
ATOM 1573 C CA . ILE A 1 199 ? 10.109 22.547 22.125 1 97.06 199 ILE A CA 1
ATOM 1574 C C . ILE A 1 199 ? 10.516 21.094 21.875 1 97.06 199 ILE A C 1
ATOM 1576 O O . ILE A 1 199 ? 9.656 20.219 21.703 1 97.06 199 ILE A O 1
ATOM 1580 N N . ASN A 1 200 ? 11.773 20.812 21.922 1 95.56 200 ASN A N 1
ATOM 1581 C CA . ASN A 1 200 ? 12.266 19.453 21.703 1 95.56 200 ASN A CA 1
ATOM 1582 C C . ASN A 1 200 ? 11.758 18.5 22.781 1 95.56 200 ASN A C 1
ATOM 1584 O O . ASN A 1 200 ? 11.398 17.359 22.469 1 95.56 200 ASN A O 1
ATOM 1588 N N . LYS A 1 201 ? 11.766 19.031 23.953 1 97.12 201 LYS A N 1
ATOM 1589 C CA . LYS A 1 201 ? 11.273 18.219 25.062 1 97.12 201 LYS A CA 1
ATOM 1590 C C . LYS A 1 201 ? 9.797 17.859 24.859 1 97.12 201 LYS A C 1
ATOM 1592 O O . LYS A 1 201 ? 9.422 16.688 24.984 1 97.12 201 LYS A O 1
ATOM 1597 N N . VAL A 1 202 ? 9.023 18.812 24.531 1 97.12 202 VAL A N 1
ATOM 1598 C CA . VAL A 1 202 ? 7.59 18.594 24.391 1 97.12 202 VAL A CA 1
ATOM 1599 C C . VAL A 1 202 ? 7.32 17.719 23.156 1 97.12 202 VAL A C 1
ATOM 1601 O O . VAL A 1 202 ? 6.43 16.859 23.188 1 97.12 202 VAL A O 1
ATOM 1604 N N . ARG A 1 203 ? 8.031 17.891 22.109 1 96.31 203 ARG A N 1
ATOM 1605 C CA . ARG A 1 203 ? 7.887 17.062 20.906 1 96.31 203 ARG A CA 1
ATOM 1606 C C . ARG A 1 203 ? 8.148 15.594 21.219 1 96.31 203 ARG A C 1
ATOM 1608 O O . ARG A 1 203 ? 7.426 14.719 20.734 1 96.31 203 ARG A O 1
ATOM 1615 N N . LYS A 1 204 ? 9.125 15.391 22.031 1 95.75 204 LYS A N 1
ATOM 1616 C CA . LYS A 1 204 ? 9.422 14.016 22.438 1 95.75 204 LYS A CA 1
ATOM 1617 C C . LYS A 1 204 ? 8.273 13.422 23.25 1 95.75 204 LYS A C 1
ATOM 1619 O O . LYS A 1 204 ? 7.87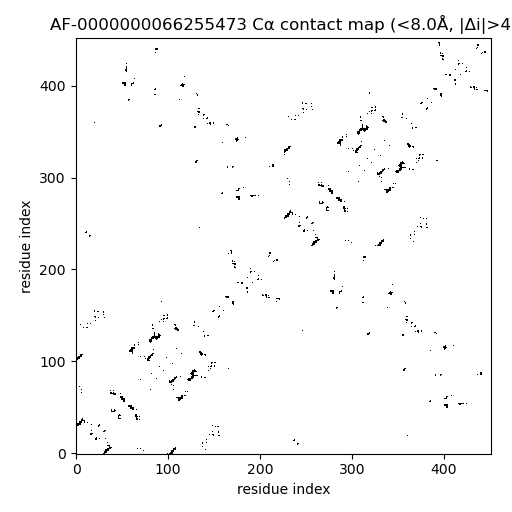9 12.273 23.031 1 95.75 204 LYS A O 1
ATOM 1624 N N . GLU A 1 205 ? 7.742 14.211 24.094 1 97.56 205 GLU A N 1
ATOM 1625 C CA . GLU A 1 205 ? 6.598 13.773 24.891 1 97.56 205 GLU A CA 1
ATOM 1626 C C . GLU A 1 205 ? 5.391 13.484 24 1 97.56 205 GLU A C 1
ATOM 1628 O O . GLU A 1 205 ? 4.699 12.484 24.188 1 97.56 205 GLU A O 1
ATOM 1633 N N . TRP A 1 206 ? 5.164 14.391 23.062 1 97.19 206 TRP A N 1
ATOM 1634 C CA . TRP A 1 206 ? 4.055 14.203 22.125 1 97.19 206 TRP A CA 1
ATOM 1635 C C . TRP A 1 206 ? 4.242 12.938 21.297 1 97.19 206 TRP A C 1
ATOM 1637 O O . TRP A 1 206 ? 3.285 12.203 21.047 1 97.19 206 TRP A O 1
ATOM 1647 N N . GLN A 1 207 ? 5.426 12.75 20.906 1 95.62 207 GLN A N 1
ATOM 1648 C CA . GLN A 1 207 ? 5.777 11.57 20.109 1 95.62 207 GLN A CA 1
ATOM 1649 C C . GLN A 1 207 ? 5.445 10.289 20.859 1 95.62 207 GLN A C 1
ATOM 1651 O O . GLN A 1 207 ? 4.797 9.391 20.312 1 95.62 207 GLN A O 1
ATOM 1656 N N . ILE A 1 208 ? 5.82 10.203 22.047 1 96.56 208 ILE A N 1
ATOM 1657 C CA . ILE A 1 208 ? 5.609 9.031 22.891 1 96.56 208 ILE A CA 1
ATOM 1658 C C . ILE A 1 208 ? 4.113 8.844 23.141 1 96.56 208 ILE A C 1
ATOM 1660 O O . ILE A 1 208 ? 3.584 7.742 22.984 1 96.56 208 ILE A O 1
ATOM 1664 N N . ASN A 1 209 ? 3.467 9.906 23.484 1 97.44 209 ASN A N 1
ATOM 1665 C CA . ASN A 1 209 ? 2.041 9.836 23.797 1 97.44 209 ASN A CA 1
ATOM 1666 C C . ASN A 1 209 ? 1.225 9.422 22.578 1 97.44 209 ASN A C 1
ATOM 1668 O O . ASN A 1 209 ? 0.314 8.602 22.688 1 97.44 209 ASN A O 1
ATOM 1672 N N . LYS A 1 210 ? 1.566 10.016 21.453 1 96.56 210 LYS A N 1
ATOM 1673 C CA . LYS A 1 210 ? 0.876 9.672 20.203 1 96.56 210 LYS A CA 1
ATOM 1674 C C . LYS A 1 210 ? 1.046 8.195 19.875 1 96.56 210 LYS A C 1
ATOM 1676 O O . LYS A 1 210 ? 0.097 7.535 19.438 1 96.56 210 LYS A O 1
ATOM 1681 N N . THR A 1 211 ? 2.225 7.695 20.047 1 97.38 211 THR A N 1
ATOM 1682 C CA . THR A 1 211 ? 2.492 6.285 19.797 1 97.38 211 THR A CA 1
ATOM 1683 C C . THR A 1 211 ? 1.684 5.398 20.734 1 97.38 211 THR A C 1
ATOM 1685 O O . THR A 1 211 ? 1.093 4.406 20.312 1 97.38 211 THR A O 1
ATOM 1688 N N . LYS A 1 212 ? 1.631 5.828 21.969 1 97.25 212 LYS A N 1
ATOM 1689 C CA . LYS A 1 212 ? 0.884 5.082 22.969 1 97.25 212 LYS A CA 1
ATOM 1690 C C . LYS A 1 212 ? -0.596 4.996 22.609 1 97.25 212 LYS A C 1
ATOM 1692 O O . LYS A 1 212 ? -1.215 3.941 22.75 1 97.25 212 LYS A O 1
ATOM 1697 N N . ILE A 1 213 ? -1.083 6.012 22.094 1 96.69 213 ILE A N 1
ATOM 1698 C CA . ILE A 1 213 ? -2.514 6.113 21.828 1 96.69 213 ILE A CA 1
ATOM 1699 C C . ILE A 1 213 ? -2.852 5.418 20.516 1 96.69 213 ILE A C 1
ATOM 1701 O O . ILE A 1 213 ? -3.775 4.605 20.453 1 96.69 213 ILE A O 1
ATOM 1705 N N . ASN A 1 214 ? -2.088 5.715 19.5 1 95.88 214 ASN A N 1
ATOM 1706 C CA . ASN A 1 214 ? -2.439 5.273 18.156 1 95.88 214 ASN A CA 1
ATOM 1707 C C . ASN A 1 214 ? -1.937 3.857 17.875 1 95.88 214 ASN A C 1
ATOM 1709 O O . ASN A 1 214 ? -2.525 3.129 17.078 1 95.88 214 ASN A O 1
ATOM 1713 N N . ARG A 1 215 ? -0.764 3.561 18.5 1 96.75 215 ARG A N 1
ATOM 1714 C CA . ARG A 1 215 ? -0.087 2.309 18.172 1 96.75 215 ARG A CA 1
ATOM 1715 C C . ARG A 1 215 ? 0.478 1.649 19.422 1 96.75 215 ARG A C 1
ATOM 1717 O O . ARG A 1 215 ? 1.695 1.617 19.609 1 96.75 215 ARG A O 1
ATOM 1724 N N . LYS A 1 216 ? -0.333 1.048 20.109 1 96.44 216 LYS A N 1
ATOM 1725 C CA . LYS A 1 216 ? 0.058 0.377 21.359 1 96.44 216 LYS A CA 1
ATOM 1726 C C . LYS A 1 216 ? 1.124 -0.683 21.094 1 96.44 216 LYS A C 1
ATOM 1728 O O . LYS A 1 216 ? 2.01 -0.897 21.922 1 96.44 216 LYS A O 1
ATOM 1733 N N . ASP A 1 217 ? 0.979 -1.318 19.969 1 94 217 ASP A N 1
ATOM 1734 C CA . ASP A 1 217 ? 1.954 -2.34 19.594 1 94 217 ASP A CA 1
ATOM 1735 C C . ASP A 1 217 ? 3.357 -1.746 19.484 1 94 217 ASP A C 1
ATOM 1737 O O . ASP A 1 217 ? 4.32 -2.312 20 1 94 217 ASP A O 1
ATOM 1741 N N . LEU A 1 218 ? 3.492 -0.611 18.859 1 95.62 218 LEU A N 1
ATOM 1742 C CA . LEU A 1 218 ? 4.777 0.069 18.734 1 95.62 218 LEU A CA 1
ATOM 1743 C C . LEU A 1 218 ? 5.266 0.567 20.078 1 95.62 218 LEU A C 1
ATOM 1745 O O . LEU A 1 218 ? 6.457 0.485 20.391 1 95.62 218 LEU A O 1
ATOM 1749 N N . PHE A 1 219 ? 4.324 1.063 20.859 1 96.94 219 PHE A N 1
ATOM 1750 C CA . PHE A 1 219 ? 4.664 1.604 22.156 1 96.94 219 PHE A CA 1
ATOM 1751 C C . PHE A 1 219 ? 5.266 0.525 23.062 1 96.94 219 PHE A C 1
ATOM 1753 O O . PHE A 1 219 ? 6.258 0.765 23.75 1 96.94 219 PHE A O 1
ATOM 1760 N N . ILE A 1 220 ? 4.676 -0.655 23.016 1 96.62 220 ILE A N 1
ATOM 1761 C CA . ILE A 1 220 ? 5.16 -1.775 23.812 1 96.62 220 ILE A CA 1
ATOM 1762 C C . ILE A 1 220 ? 6.586 -2.131 23.391 1 96.62 220 ILE A C 1
ATOM 1764 O O . ILE A 1 220 ? 7.445 -2.385 24.234 1 96.62 220 ILE A O 1
ATOM 1768 N N . LYS A 1 221 ? 6.801 -2.145 22.094 1 94.88 221 LYS A N 1
ATOM 1769 C CA . LYS A 1 221 ? 8.148 -2.418 21.594 1 94.88 221 LYS A CA 1
ATOM 1770 C C . LYS A 1 221 ? 9.133 -1.355 22.062 1 94.88 221 LYS A C 1
ATOM 1772 O O . LYS A 1 221 ? 10.266 -1.674 22.438 1 94.88 221 LYS A O 1
ATOM 1777 N N . TYR A 1 222 ? 8.703 -0.107 22 1 95.12 222 TYR A N 1
ATOM 1778 C CA . TYR A 1 222 ? 9.523 1.02 22.438 1 95.12 222 TYR A CA 1
ATOM 1779 C C . TYR A 1 222 ? 9.922 0.872 23.891 1 95.12 222 TYR A C 1
ATOM 1781 O O . TYR A 1 222 ? 11.086 1.087 24.25 1 95.12 222 TYR A O 1
ATOM 1789 N N . LEU A 1 223 ? 8.953 0.452 24.719 1 95.62 223 LEU A N 1
ATOM 1790 C CA . LEU A 1 223 ? 9.203 0.285 26.156 1 95.62 223 LEU A CA 1
ATOM 1791 C C . LEU A 1 223 ? 10.211 -0.836 26.391 1 95.62 223 LEU A C 1
ATOM 1793 O O . LEU A 1 223 ? 11.039 -0.743 27.297 1 95.62 223 LEU A O 1
ATOM 1797 N N . LYS A 1 224 ? 10.125 -1.894 25.609 1 94.5 224 LYS A N 1
ATOM 1798 C CA . LYS A 1 224 ? 11.008 -3.045 25.766 1 94.5 224 LYS A CA 1
ATOM 1799 C C . LYS A 1 224 ? 12.445 -2.689 25.422 1 94.5 224 LYS A C 1
ATOM 1801 O O . LYS A 1 224 ? 13.383 -3.264 25.969 1 94.5 224 LYS A O 1
ATOM 1806 N N . GLU A 1 225 ? 12.594 -1.767 24.578 1 91.12 225 GLU A N 1
ATOM 1807 C CA . GLU A 1 225 ? 13.922 -1.407 24.094 1 91.12 225 GLU A CA 1
ATOM 1808 C C . GLU A 1 225 ? 14.508 -0.25 24.906 1 91.12 225 GLU A C 1
ATOM 1810 O O . GLU A 1 225 ? 15.672 0.116 24.719 1 91.12 225 GLU A O 1
ATOM 1815 N N . ASN A 1 226 ? 13.703 0.364 25.609 1 85.25 226 ASN A N 1
ATOM 1816 C CA . ASN A 1 226 ? 14.148 1.497 26.422 1 85.25 226 ASN A CA 1
ATOM 1817 C C . ASN A 1 226 ? 13.734 1.346 27.875 1 85.25 226 ASN A C 1
ATOM 1819 O O . ASN A 1 226 ? 14.453 1.784 28.781 1 85.25 226 ASN A O 1
ATOM 1823 N N . MET B 1 1 ? -21.594 2.691 -4.395 1 96.62 1 MET B N 1
ATOM 1824 C CA . MET B 1 1 ? -20.719 3.361 -3.443 1 96.62 1 MET B CA 1
ATOM 1825 C C . MET B 1 1 ? -20.016 4.559 -4.094 1 96.62 1 MET B C 1
ATOM 1827 O O . MET B 1 1 ? -19.594 4.484 -5.246 1 96.62 1 MET B O 1
ATOM 1831 N N . LYS B 1 2 ? -20 5.691 -3.348 1 98.31 2 LYS B N 1
ATOM 1832 C CA . LYS B 1 2 ? -19.25 6.859 -3.809 1 98.31 2 LYS B CA 1
ATOM 1833 C C . LYS B 1 2 ? -17.906 6.969 -3.1 1 98.31 2 LYS B C 1
ATOM 1835 O O . LYS B 1 2 ? -17.812 6.754 -1.889 1 98.31 2 LYS B O 1
ATOM 1840 N N . ILE B 1 3 ? -16.906 7.277 -3.893 1 98.69 3 ILE B N 1
ATOM 1841 C CA . ILE B 1 3 ? -15.562 7.449 -3.357 1 98.69 3 ILE B CA 1
ATOM 1842 C C . ILE B 1 3 ? -14.984 8.781 -3.824 1 98.69 3 ILE B C 1
ATOM 1844 O O . ILE B 1 3 ? -15.07 9.125 -5.008 1 98.69 3 ILE B O 1
ATOM 1848 N N . THR B 1 4 ? -14.508 9.555 -2.934 1 98.88 4 THR B N 1
ATOM 1849 C CA . THR B 1 4 ? -13.773 10.773 -3.252 1 98.88 4 THR B CA 1
ATOM 1850 C C . THR B 1 4 ? -12.367 10.727 -2.67 1 98.88 4 THR B C 1
ATOM 1852 O O . THR B 1 4 ? -12.18 10.359 -1.508 1 98.88 4 THR B O 1
ATOM 1855 N N . VAL B 1 5 ? -11.398 11 -3.527 1 98.94 5 VAL B N 1
ATOM 1856 C CA . VAL B 1 5 ? -10.023 11.109 -3.066 1 98.94 5 VAL B CA 1
ATOM 1857 C C . VAL B 1 5 ? -9.555 12.562 -3.162 1 98.94 5 VAL B C 1
ATOM 1859 O O . VAL B 1 5 ? -9.641 13.18 -4.23 1 98.94 5 VAL B O 1
ATOM 1862 N N . LEU B 1 6 ? -9.172 13.148 -2.055 1 98.94 6 LEU B N 1
ATOM 1863 C CA . LEU B 1 6 ? -8.523 14.461 -2.025 1 98.94 6 LEU B CA 1
ATOM 1864 C C . LEU B 1 6 ? -7.012 14.32 -2.152 1 98.94 6 LEU B C 1
ATOM 1866 O O . LEU B 1 6 ? -6.363 13.727 -1.287 1 98.94 6 LEU B O 1
ATOM 1870 N N . SER B 1 7 ? -6.43 14.797 -3.213 1 98.69 7 SER B N 1
ATOM 1871 C CA . SER B 1 7 ? -5.008 14.609 -3.492 1 98.69 7 SER B CA 1
ATOM 1872 C C . SER B 1 7 ? -4.438 15.797 -4.262 1 98.69 7 SER B C 1
ATOM 1874 O O . SER B 1 7 ? -5.176 16.516 -4.949 1 98.69 7 SER B O 1
ATOM 1876 N N . LEU B 1 8 ? -3.139 16.062 -4.086 1 97.81 8 LEU B N 1
ATOM 1877 C CA . LEU B 1 8 ? -2.438 17.062 -4.902 1 97.81 8 LEU B CA 1
ATOM 1878 C C . LEU B 1 8 ? -2.076 16.484 -6.266 1 97.81 8 LEU B C 1
ATOM 1880 O O . LEU B 1 8 ? -1.71 17.219 -7.18 1 97.81 8 LEU B O 1
ATOM 1884 N N . PHE B 1 9 ? -2.16 15.141 -6.449 1 96.62 9 PHE B N 1
ATOM 1885 C CA . PHE B 1 9 ? -1.704 14.461 -7.652 1 96.62 9 PHE B CA 1
ATOM 1886 C C . PHE B 1 9 ? -2.84 13.672 -8.289 1 96.62 9 PHE B C 1
ATOM 1888 O O . PHE B 1 9 ? -2.82 12.438 -8.289 1 96.62 9 PHE B O 1
ATOM 1895 N N . GLU B 1 10 ? -3.689 14.336 -8.898 1 95.56 10 GLU B N 1
ATOM 1896 C CA . GLU B 1 10 ? -4.914 13.758 -9.445 1 95.56 10 GLU B CA 1
ATOM 1897 C C . GLU B 1 10 ? -4.602 12.719 -10.516 1 95.56 10 GLU B C 1
ATOM 1899 O O . GLU B 1 10 ? -5.25 11.672 -10.586 1 95.56 10 GLU B O 1
ATOM 1904 N N . ASN B 1 11 ? -3.557 12.961 -11.289 1 95.44 11 ASN B N 1
ATOM 1905 C CA . ASN B 1 11 ? -3.23 12.109 -12.43 1 95.44 11 ASN B CA 1
ATOM 1906 C C . ASN B 1 11 ? -2.691 10.758 -11.984 1 95.44 11 ASN B C 1
ATOM 1908 O O . ASN B 1 11 ? -2.621 9.812 -12.781 1 95.44 11 ASN B O 1
ATOM 1912 N N . PHE B 1 12 ? -2.32 10.727 -10.734 1 96.38 12 PHE B N 1
ATOM 1913 C CA . PHE B 1 12 ? -1.771 9.492 -10.18 1 96.38 12 PHE B CA 1
ATOM 1914 C C . PHE B 1 12 ? -2.795 8.359 -10.258 1 96.38 12 PHE B C 1
ATOM 1916 O O . PHE B 1 12 ? -2.428 7.188 -10.281 1 96.38 12 PHE B O 1
ATOM 1923 N N . PHE B 1 13 ? -4.086 8.656 -10.422 1 97.62 13 PHE B N 1
ATOM 1924 C CA . PHE B 1 13 ? -5.164 7.68 -10.312 1 97.62 13 PHE B CA 1
ATOM 1925 C C . PHE B 1 13 ? -5.691 7.305 -11.695 1 97.62 13 PHE B C 1
ATOM 1927 O O . PHE B 1 13 ? -6.566 6.445 -11.82 1 97.62 13 PHE B O 1
ATOM 1934 N N . ASN B 1 14 ? -5.141 7.891 -12.742 1 96.19 14 ASN B N 1
ATOM 1935 C CA . ASN B 1 14 ? -5.68 7.691 -14.086 1 96.19 14 ASN B CA 1
ATOM 1936 C C . ASN B 1 14 ? -5.672 6.215 -14.477 1 96.19 14 ASN B C 1
ATOM 1938 O O . ASN B 1 14 ? -6.711 5.656 -14.828 1 96.19 14 ASN B O 1
ATOM 1942 N N . GLU B 1 15 ? -4.543 5.602 -14.344 1 95.75 15 GLU B N 1
ATOM 1943 C CA . GLU B 1 15 ? -4.438 4.203 -14.742 1 95.75 15 GLU B CA 1
ATOM 1944 C C . GLU B 1 15 ? -5.18 3.293 -13.773 1 95.75 15 GLU B C 1
ATOM 1946 O O . GLU B 1 15 ? -5.75 2.277 -14.172 1 95.75 15 GLU B O 1
ATOM 1951 N N . PHE B 1 16 ? -5.195 3.697 -12.547 1 97.25 16 PHE B N 1
ATOM 1952 C CA . PHE B 1 16 ? -5.906 2.941 -11.516 1 97.25 16 PHE B CA 1
ATOM 1953 C C . PHE B 1 16 ? -7.379 2.795 -11.875 1 97.25 16 PHE B C 1
ATOM 1955 O O . PHE B 1 16 ? -7.934 1.695 -11.812 1 97.25 16 PHE B O 1
ATOM 1962 N N . LYS B 1 17 ? -7.992 3.895 -12.305 1 97.31 17 LYS B N 1
ATOM 1963 C CA . LYS B 1 17 ? -9.414 3.926 -12.617 1 97.31 17 LYS B CA 1
ATOM 1964 C C . LYS B 1 17 ? -9.711 3.174 -13.914 1 97.31 17 LYS B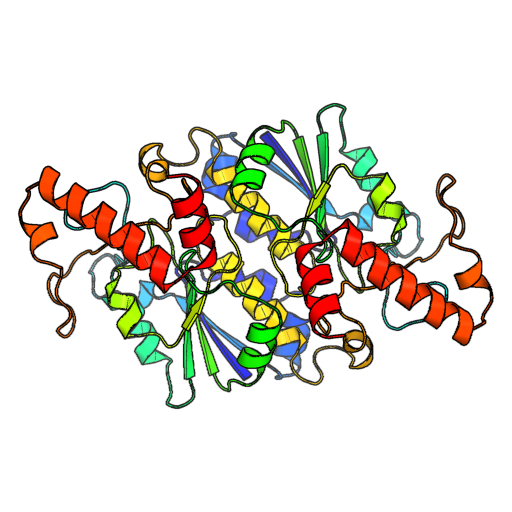 C 1
ATOM 1966 O O . LYS B 1 17 ? -10.859 2.828 -14.188 1 97.31 17 LYS B O 1
ATOM 1971 N N . ASN B 1 18 ? -8.664 2.918 -14.656 1 95.81 18 ASN B N 1
ATOM 1972 C CA . ASN B 1 18 ? -8.883 2.383 -16 1 95.81 18 ASN B CA 1
ATOM 1973 C C . ASN B 1 18 ? -8.289 0.984 -16.141 1 95.81 18 ASN B C 1
ATOM 1975 O O . ASN B 1 18 ? -8.031 0.533 -17.266 1 95.81 18 ASN B O 1
ATOM 1979 N N . THR B 1 19 ? -8.086 0.385 -15.031 1 92.94 19 THR B N 1
ATOM 1980 C CA . THR B 1 19 ? -7.426 -0.912 -15.102 1 92.94 19 THR B CA 1
ATOM 1981 C C . THR B 1 19 ? -8.227 -1.973 -14.359 1 92.94 19 THR B C 1
ATOM 1983 O O . THR B 1 19 ? -8.758 -1.712 -13.273 1 92.94 19 THR B O 1
ATOM 1986 N N . SER B 1 20 ? -8.367 -3.148 -14.953 1 92.56 20 SER B N 1
ATOM 1987 C CA . SER B 1 20 ? -8.789 -4.391 -14.32 1 92.56 20 SER B CA 1
ATOM 1988 C C . SER B 1 20 ? -10.156 -4.234 -13.648 1 92.56 20 SER B C 1
ATOM 1990 O O . SER B 1 20 ? -11.109 -3.783 -14.281 1 92.56 20 SER B O 1
ATOM 1992 N N . ILE B 1 21 ? -10.352 -4.691 -12.453 1 92.62 21 ILE B N 1
ATOM 1993 C CA . ILE B 1 21 ? -11.656 -4.816 -11.812 1 92.62 21 ILE B CA 1
ATOM 1994 C C . ILE B 1 21 ? -12.188 -3.432 -11.445 1 92.62 21 ILE B C 1
ATOM 1996 O O . ILE B 1 21 ? -13.398 -3.221 -11.391 1 92.62 21 ILE B O 1
ATOM 2000 N N . ILE B 1 22 ? -11.305 -2.488 -11.258 1 96.19 22 ILE B N 1
ATOM 2001 C CA . ILE B 1 22 ? -11.719 -1.131 -10.93 1 96.19 22 ILE B CA 1
ATOM 2002 C C . ILE B 1 22 ? -12.453 -0.513 -12.109 1 96.19 22 ILE B C 1
ATOM 2004 O O . ILE B 1 22 ? -13.547 0.046 -11.953 1 96.19 22 ILE B O 1
ATOM 2008 N N . LYS B 1 23 ? -11.82 -0.712 -13.242 1 95.94 23 LYS B N 1
ATOM 2009 C CA . LYS B 1 23 ? -12.453 -0.229 -14.469 1 95.94 23 LYS B CA 1
ATOM 2010 C C . LYS B 1 23 ? -13.844 -0.834 -14.648 1 95.94 23 LYS B C 1
ATOM 2012 O O . LYS B 1 23 ? -14.805 -0.12 -14.945 1 95.94 23 LYS B O 1
ATOM 2017 N N . LYS B 1 24 ? -13.945 -2.123 -14.469 1 95.56 24 LYS B N 1
ATOM 2018 C CA . LYS B 1 24 ? -15.203 -2.844 -14.633 1 95.56 24 LYS B CA 1
ATOM 2019 C C . LYS B 1 24 ? -16.25 -2.359 -13.633 1 95.56 24 LYS B C 1
ATOM 2021 O O . LYS B 1 24 ? -17.422 -2.182 -13.977 1 95.56 24 LYS B O 1
ATOM 2026 N N . ALA B 1 25 ? -15.812 -2.191 -12.398 1 97.31 25 ALA B N 1
ATOM 2027 C CA . ALA B 1 25 ? -16.734 -1.736 -11.352 1 97.31 25 ALA B CA 1
ATOM 2028 C C . ALA B 1 25 ? -17.297 -0.358 -11.68 1 97.31 25 ALA B C 1
ATOM 2030 O O . ALA B 1 25 ? -18.484 -0.103 -11.477 1 97.31 25 ALA B O 1
ATOM 2031 N N . ILE B 1 26 ? -16.469 0.533 -12.188 1 97.56 26 ILE B N 1
ATOM 2032 C CA . ILE B 1 26 ? -16.891 1.874 -12.578 1 97.56 26 ILE B CA 1
ATOM 2033 C C . ILE B 1 26 ? -17.844 1.79 -13.766 1 97.56 26 ILE B C 1
ATOM 2035 O O . ILE B 1 26 ? -18.922 2.4 -13.758 1 97.56 26 ILE B O 1
ATOM 2039 N N . ALA B 1 27 ? -17.5 0.984 -14.75 1 97 27 ALA B N 1
ATOM 2040 C CA . ALA B 1 27 ? -18.297 0.832 -15.961 1 97 27 ALA B CA 1
ATOM 2041 C C . ALA B 1 27 ? -19.688 0.277 -15.641 1 97 27 ALA B C 1
ATOM 2043 O O . ALA B 1 27 ? -20.672 0.641 -16.281 1 97 27 ALA B O 1
ATOM 2044 N N . ASN B 1 28 ? -19.75 -0.593 -14.641 1 96.88 28 ASN B N 1
ATOM 2045 C CA . ASN B 1 28 ? -21 -1.225 -14.25 1 96.88 28 ASN B CA 1
ATOM 2046 C C . ASN B 1 28 ? -21.766 -0.39 -13.219 1 96.88 28 ASN B C 1
ATOM 2048 O O . ASN B 1 28 ? -22.734 -0.86 -12.625 1 96.88 28 ASN B O 1
ATOM 2052 N N . ASN B 1 29 ? -21.25 0.8 -12.93 1 97.19 29 ASN B N 1
ATOM 2053 C CA . ASN B 1 29 ? -21.875 1.768 -12.039 1 97.19 29 ASN B CA 1
ATOM 2054 C C . ASN B 1 29 ? -21.984 1.222 -10.617 1 97.19 29 ASN B C 1
ATOM 2056 O O . ASN B 1 29 ? -22.969 1.491 -9.922 1 97.19 29 ASN B O 1
ATOM 2060 N N . LEU B 1 30 ? -21.031 0.346 -10.273 1 97.06 30 LEU B N 1
ATOM 2061 C CA . LEU B 1 30 ? -21.016 -0.191 -8.922 1 97.06 30 LEU B CA 1
ATOM 2062 C C . LEU B 1 30 ? -20.312 0.761 -7.965 1 97.06 30 LEU B C 1
ATOM 2064 O O . LEU B 1 30 ? -20.562 0.75 -6.758 1 97.06 30 LEU B O 1
ATOM 2068 N N . VAL B 1 31 ? -19.375 1.545 -8.523 1 97.94 31 VAL B N 1
ATOM 2069 C CA . VAL B 1 31 ? -18.641 2.535 -7.738 1 97.94 31 VAL B CA 1
ATOM 2070 C C . VAL B 1 31 ? -18.438 3.803 -8.57 1 97.94 31 VAL B C 1
ATOM 2072 O O . VAL B 1 31 ? -18.312 3.738 -9.797 1 97.94 31 VAL B O 1
ATOM 2075 N N . ASP B 1 32 ? -18.5 4.91 -7.91 1 98.19 32 ASP B N 1
ATOM 2076 C CA . ASP B 1 32 ? -18.156 6.211 -8.484 1 98.19 32 ASP B CA 1
ATOM 2077 C C . ASP B 1 32 ? -16.938 6.812 -7.789 1 98.19 32 ASP B C 1
ATOM 2079 O O . ASP B 1 32 ? -16.969 7.07 -6.582 1 98.19 32 ASP B O 1
ATOM 2083 N N . ILE B 1 33 ? -15.859 7.004 -8.578 1 98.56 33 ILE B N 1
ATOM 2084 C CA . ILE B 1 33 ? -14.625 7.512 -7.992 1 98.56 33 ILE B CA 1
ATOM 2085 C C . ILE B 1 33 ? -14.344 8.922 -8.508 1 98.56 33 ILE B C 1
ATOM 2087 O O . ILE B 1 33 ? -14.133 9.125 -9.703 1 98.56 33 ILE B O 1
ATOM 2091 N N . GLU B 1 34 ? -14.336 9.844 -7.605 1 98.44 34 GLU B N 1
ATOM 2092 C CA . GLU B 1 34 ? -14.008 11.234 -7.898 1 98.44 34 GLU B CA 1
ATOM 2093 C C . GLU B 1 34 ? -12.672 11.633 -7.266 1 98.44 34 GLU B C 1
ATOM 2095 O O . GLU B 1 34 ? -12.43 11.352 -6.09 1 98.44 34 GLU B O 1
ATOM 2100 N N . ILE B 1 35 ? -11.805 12.188 -8.094 1 98.75 35 ILE B N 1
ATOM 2101 C CA . ILE B 1 35 ? -10.547 12.719 -7.578 1 98.75 35 ILE B CA 1
ATOM 2102 C C . ILE B 1 35 ? -10.625 14.242 -7.504 1 98.75 35 ILE B C 1
ATOM 2104 O O . ILE B 1 35 ? -10.938 14.906 -8.5 1 98.75 35 ILE B O 1
ATOM 2108 N N . VAL B 1 36 ? -10.38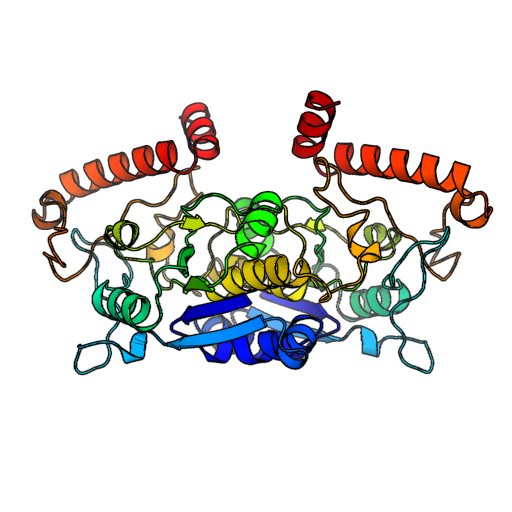3 14.836 -6.355 1 98.75 36 VAL B N 1
ATOM 2109 C CA . VAL B 1 36 ? -10.445 16.266 -6.121 1 98.75 36 VAL B CA 1
ATOM 2110 C C . VAL B 1 36 ? -9.078 16.797 -5.695 1 98.75 36 VAL B C 1
ATOM 2112 O O . VAL B 1 36 ? -8.5 16.312 -4.715 1 98.75 36 VAL B O 1
ATOM 2115 N N . ASN B 1 37 ? -8.547 17.672 -6.48 1 98.69 37 ASN B N 1
ATOM 2116 C CA . ASN B 1 37 ? -7.309 18.344 -6.086 1 98.69 37 ASN B CA 1
ATOM 2117 C C . ASN B 1 37 ? -7.57 19.453 -5.074 1 98.69 37 ASN B C 1
ATOM 2119 O O . ASN B 1 37 ? -8.125 20.5 -5.422 1 98.69 37 ASN B O 1
ATOM 2123 N N . PHE B 1 38 ? -7.062 19.203 -3.863 1 98.69 38 PHE B N 1
ATOM 2124 C CA . PHE B 1 38 ? -7.43 20.188 -2.84 1 98.69 38 PHE B CA 1
ATOM 2125 C C . PHE B 1 38 ? -6.637 21.469 -3.01 1 98.69 38 PHE B C 1
ATOM 2127 O O . PHE B 1 38 ? -6.949 22.484 -2.383 1 98.69 38 PHE B O 1
ATOM 2134 N N . ARG B 1 39 ? -5.656 21.5 -3.896 1 98.56 39 ARG B N 1
ATOM 2135 C CA . ARG B 1 39 ? -4.977 22.75 -4.25 1 98.56 39 ARG B CA 1
ATOM 2136 C C . ARG B 1 39 ? -5.961 23.766 -4.82 1 98.56 39 ARG B C 1
ATOM 2138 O O . ARG B 1 39 ? -5.785 24.969 -4.645 1 98.56 39 ARG B O 1
ATOM 2145 N N . ASN B 1 40 ? -7.008 23.312 -5.477 1 98.12 40 ASN B N 1
ATOM 2146 C CA . ASN B 1 40 ? -8.008 24.172 -6.109 1 98.12 40 ASN B CA 1
ATOM 2147 C C . ASN B 1 40 ? -8.844 24.922 -5.078 1 98.12 40 ASN B C 1
ATOM 2149 O O . ASN B 1 40 ? -9.578 25.844 -5.426 1 98.12 40 ASN B O 1
ATOM 2153 N N . PHE B 1 41 ? -8.68 24.609 -3.861 1 98.5 41 PHE B N 1
ATOM 2154 C CA . PHE B 1 41 ? -9.453 25.25 -2.801 1 98.5 41 PHE B CA 1
ATOM 2155 C C . PHE B 1 41 ? -8.586 26.203 -2.002 1 98.5 41 PHE B C 1
ATOM 2157 O O . PHE B 1 41 ? -9.047 26.797 -1.026 1 98.5 41 PHE B O 1
ATOM 2164 N N . SER B 1 42 ? -7.312 26.281 -2.363 1 98.25 42 SER B N 1
ATOM 2165 C CA . SER B 1 42 ? -6.414 27.188 -1.658 1 98.25 42 SER B CA 1
ATOM 2166 C C . SER B 1 42 ? -6.879 28.641 -1.775 1 98.25 42 SER B C 1
ATOM 2168 O O . SER B 1 42 ? -7.273 29.078 -2.855 1 98.25 42 SER B O 1
ATOM 2170 N N . LYS B 1 43 ? -6.879 29.375 -0.738 1 97 43 LYS B N 1
ATOM 2171 C CA . LYS B 1 43 ? -7.23 30.797 -0.74 1 97 43 LYS B CA 1
ATOM 2172 C C . LYS B 1 43 ? -5.984 31.672 -0.864 1 97 43 LYS B C 1
ATOM 2174 O O . LYS B 1 43 ? -6.078 32.906 -0.891 1 97 43 LYS B O 1
ATOM 2179 N N . ASP B 1 44 ? -4.855 30.953 -0.887 1 93.88 44 ASP B N 1
ATOM 2180 C CA . ASP B 1 44 ? -3.596 31.641 -1.142 1 93.88 44 ASP B CA 1
ATOM 2181 C C . ASP B 1 44 ? -3.492 32.062 -2.604 1 93.88 44 ASP B C 1
ATOM 2183 O O . ASP B 1 44 ? -3.855 31.312 -3.506 1 93.88 44 ASP B O 1
ATOM 2187 N N . SER B 1 45 ? -2.922 33.25 -2.869 1 92.81 45 SER B N 1
ATOM 2188 C CA . SER B 1 45 ? -2.861 33.844 -4.211 1 92.81 45 SER B CA 1
ATOM 2189 C C . SER B 1 45 ? -2.016 32.969 -5.141 1 92.81 45 SER B C 1
ATOM 2191 O O . SER B 1 45 ? -2.215 32.969 -6.355 1 92.81 45 SER B O 1
ATOM 2193 N N . HIS B 1 46 ? -1.118 32.219 -4.637 1 93.62 46 HIS B N 1
ATOM 2194 C CA . HIS B 1 46 ? -0.251 31.359 -5.441 1 93.62 46 HIS B CA 1
ATOM 2195 C C . HIS B 1 46 ? -0.641 29.891 -5.293 1 93.62 46 HIS B C 1
ATOM 2197 O O . HIS B 1 46 ? 0.153 29 -5.602 1 93.62 46 HIS B O 1
ATOM 2203 N N . ASN B 1 47 ? -1.835 29.578 -4.711 1 96.25 47 ASN B N 1
ATOM 2204 C CA . ASN B 1 47 ? -2.379 28.234 -4.516 1 96.25 47 ASN B CA 1
ATOM 2205 C C . ASN B 1 47 ? -1.475 27.391 -3.623 1 96.25 47 ASN B C 1
ATOM 2207 O O . ASN B 1 47 ? -1.298 26.188 -3.865 1 96.25 47 ASN B O 1
ATOM 2211 N N . LYS B 1 48 ? -0.912 28.094 -2.699 1 96.69 48 LYS B N 1
ATOM 2212 C CA . LYS B 1 48 ? -0.068 27.391 -1.736 1 96.69 48 LYS B CA 1
ATOM 2213 C C . LYS B 1 48 ? -0.898 26.484 -0.841 1 96.69 48 LYS B C 1
ATOM 2215 O O . LYS B 1 48 ? -1.988 26.859 -0.402 1 96.69 48 LYS B O 1
ATOM 2220 N N . VAL B 1 49 ? -0.299 25.297 -0.593 1 98.38 49 VAL B N 1
ATOM 2221 C CA . VAL B 1 49 ? -1.049 24.344 0.215 1 98.38 49 VAL B CA 1
ATOM 2222 C C . VAL B 1 49 ? -0.186 23.859 1.379 1 98.38 49 VAL B C 1
ATOM 2224 O O . VAL B 1 49 ? -0.559 22.922 2.09 1 98.38 49 VAL B O 1
ATOM 2227 N N . ASP B 1 50 ? 0.946 24.391 1.559 1 98 50 ASP B N 1
ATOM 2228 C CA . ASP B 1 50 ? 1.888 23.984 2.596 1 98 50 ASP B CA 1
ATOM 2229 C C . ASP B 1 50 ? 2.604 25.188 3.199 1 98 50 ASP B C 1
ATOM 2231 O O . ASP B 1 50 ? 2.559 26.281 2.639 1 98 50 ASP B O 1
ATOM 2235 N N . ASP B 1 51 ? 3.17 25.031 4.355 1 97.88 51 ASP B N 1
ATOM 2236 C CA . ASP B 1 51 ? 3.947 26.062 5.043 1 97.88 51 ASP B CA 1
ATOM 2237 C C . ASP B 1 51 ? 4.934 25.438 6.031 1 97.88 51 ASP B C 1
ATOM 2239 O O . ASP B 1 51 ? 4.891 24.234 6.273 1 97.88 51 ASP B O 1
ATOM 2243 N N . THR B 1 52 ? 5.859 26.219 6.551 1 96.88 52 THR B N 1
ATOM 2244 C CA . THR B 1 52 ? 6.855 25.75 7.504 1 96.88 52 THR B CA 1
ATOM 2245 C C . THR B 1 52 ? 6.211 25.438 8.852 1 96.88 52 THR B C 1
ATOM 2247 O O . THR B 1 52 ? 5.215 26.062 9.227 1 96.88 52 THR B O 1
ATOM 2250 N N . PRO B 1 53 ? 6.742 24.531 9.547 1 96.56 53 PRO B N 1
ATOM 2251 C CA . PRO B 1 53 ? 6.18 24.188 10.852 1 96.56 53 PRO B CA 1
ATOM 2252 C C . PRO B 1 53 ? 6.508 25.203 11.93 1 96.56 53 PRO B C 1
ATOM 2254 O O . PRO B 1 53 ? 7.605 25.766 11.945 1 96.56 53 PRO B O 1
ATOM 2257 N N . TYR B 1 54 ? 5.523 25.453 12.852 1 97.25 54 TYR B N 1
ATOM 2258 C CA . TYR B 1 54 ? 5.82 26.188 14.086 1 97.25 54 TYR B CA 1
ATOM 2259 C C . TYR B 1 54 ? 6.855 25.438 14.922 1 97.25 54 TYR B C 1
ATOM 2261 O O . TYR B 1 54 ? 6.828 24.203 14.992 1 97.25 54 TYR B O 1
ATOM 2269 N N . GLY B 1 55 ? 7.711 26.203 15.633 1 95.25 55 GLY B N 1
ATOM 2270 C CA . GLY B 1 55 ? 8.734 25.578 16.469 1 95.25 55 GLY B CA 1
ATOM 2271 C C . GLY B 1 55 ? 9.969 25.172 15.695 1 95.25 55 GLY B C 1
ATOM 2272 O O . GLY B 1 55 ? 10.953 24.703 16.281 1 95.25 55 GLY B O 1
ATOM 2273 N N . GLY B 1 56 ? 9.891 25.344 14.375 1 91.25 56 GLY B N 1
ATOM 2274 C CA . GLY B 1 56 ? 11.023 24.953 13.539 1 91.25 56 GLY B CA 1
ATOM 2275 C C . GLY B 1 56 ? 10.953 23.531 13.055 1 91.25 56 GLY B C 1
ATOM 2276 O O . GLY B 1 56 ? 10.023 22.797 13.398 1 91.25 56 GLY B O 1
ATOM 2277 N N . GLY B 1 57 ? 11.961 23.172 12.203 1 86.56 57 GLY B N 1
ATOM 2278 C CA . GLY B 1 57 ? 12.016 21.844 11.617 1 86.56 57 GLY B CA 1
ATOM 2279 C C . GLY B 1 57 ? 12.148 21.859 10.102 1 86.56 57 GLY B C 1
ATOM 2280 O O . GLY B 1 57 ? 11.93 22.891 9.469 1 86.56 57 GLY B O 1
ATOM 2281 N N . ALA B 1 58 ? 12.562 20.75 9.641 1 84.81 58 ALA B N 1
ATOM 2282 C CA . ALA B 1 58 ? 12.773 20.625 8.203 1 84.81 58 ALA B CA 1
ATOM 2283 C C . ALA B 1 58 ? 11.477 20.25 7.488 1 84.81 58 ALA B C 1
ATOM 2285 O O . ALA B 1 58 ? 10.562 19.688 8.102 1 84.81 58 ALA B O 1
ATOM 2286 N N . GLY B 1 59 ? 11.398 20.781 6.234 1 89.62 59 GLY B N 1
ATOM 2287 C CA . GLY B 1 59 ? 10.32 20.344 5.363 1 89.62 59 GLY B CA 1
ATOM 2288 C C . GLY B 1 59 ? 9.094 21.234 5.426 1 89.62 59 GLY B C 1
ATOM 2289 O O . GLY B 1 59 ? 9.117 22.281 6.078 1 89.62 59 GLY B O 1
ATOM 2290 N N . MET B 1 60 ? 8.062 20.875 4.699 1 95.12 60 MET B N 1
ATOM 2291 C CA . MET B 1 60 ? 6.801 21.609 4.609 1 95.12 60 MET B CA 1
ATOM 2292 C C . MET B 1 60 ? 5.645 20.781 5.145 1 95.12 60 MET B C 1
ATOM 2294 O O . MET B 1 60 ? 5.664 19.547 5.059 1 95.12 60 MET B O 1
ATOM 2298 N N . VAL B 1 61 ? 4.703 21.469 5.754 1 97.69 61 VAL B N 1
ATOM 2299 C CA . VAL B 1 61 ? 3.527 20.844 6.34 1 97.69 61 VAL B CA 1
ATOM 2300 C C . VAL B 1 61 ? 2.271 21.297 5.598 1 97.69 61 VAL B C 1
ATOM 2302 O O . VAL B 1 61 ? 2.102 22.484 5.316 1 97.69 61 VAL B O 1
ATOM 2305 N N . LEU B 1 62 ? 1.4 20.391 5.305 1 98.56 62 LEU B N 1
ATOM 2306 C CA . LEU B 1 62 ? 0.161 20.719 4.617 1 98.56 62 LEU B CA 1
ATOM 2307 C C . LEU B 1 62 ? -0.741 21.578 5.504 1 98.56 62 LEU B C 1
ATOM 2309 O O . LEU B 1 62 ? -0.999 21.219 6.656 1 98.56 62 LEU B O 1
ATOM 2313 N N . THR B 1 63 ? -1.213 22.672 4.906 1 98.62 63 THR B N 1
ATOM 2314 C CA . THR B 1 63 ? -2.076 23.578 5.656 1 98.62 63 THR B CA 1
ATOM 2315 C C . THR B 1 63 ? -3.504 23.047 5.715 1 98.62 63 THR B C 1
ATOM 2317 O O . THR B 1 63 ? -3.898 22.219 4.883 1 98.62 63 THR B O 1
ATOM 2320 N N . LEU B 1 64 ? -4.266 23.516 6.656 1 98.69 64 LEU B N 1
ATOM 2321 C CA . LEU B 1 64 ? -5.605 23 6.926 1 98.69 64 LEU B CA 1
ATOM 2322 C C . LEU B 1 64 ? -6.609 23.531 5.906 1 98.69 64 LEU B C 1
ATOM 2324 O O . LEU B 1 64 ? -7.445 22.781 5.41 1 98.69 64 LEU B O 1
ATOM 2328 N N . GLN B 1 65 ? -6.516 24.766 5.523 1 98.69 65 GLN B N 1
ATOM 2329 C CA . GLN B 1 65 ? -7.582 25.5 4.852 1 98.69 65 GLN B CA 1
ATOM 2330 C C . GLN B 1 65 ? -7.98 24.812 3.547 1 98.69 65 GLN B C 1
ATOM 2332 O O . GLN B 1 65 ? -9.156 24.484 3.344 1 98.69 65 GLN B O 1
ATOM 2337 N N . PRO B 1 66 ? -7.082 24.578 2.664 1 98.75 66 PRO B N 1
ATOM 2338 C CA . PRO B 1 66 ? -7.52 23.984 1.398 1 98.75 66 PRO B CA 1
ATOM 2339 C C . PRO B 1 66 ? -8.117 22.594 1.574 1 98.75 66 PRO B C 1
ATOM 2341 O O . PRO B 1 66 ? -9.055 22.219 0.862 1 98.75 66 PRO B O 1
ATOM 2344 N N . ILE B 1 67 ? -7.645 21.797 2.512 1 98.88 67 ILE B N 1
ATOM 2345 C CA . ILE B 1 67 ? -8.109 20.422 2.717 1 98.88 67 ILE B CA 1
ATOM 2346 C C . ILE B 1 67 ? -9.492 20.438 3.363 1 98.88 67 ILE B C 1
ATOM 2348 O O . ILE B 1 67 ? -10.398 19.734 2.916 1 98.88 67 ILE B O 1
ATOM 2352 N N . VAL B 1 68 ? -9.641 21.25 4.402 1 98.88 68 VAL B N 1
ATOM 2353 C CA . VAL B 1 68 ? -10.914 21.328 5.113 1 98.88 68 VAL B CA 1
ATOM 2354 C C . VAL B 1 68 ? -12 21.844 4.168 1 98.88 68 VAL B C 1
ATOM 2356 O O . VAL B 1 68 ? -13.117 21.328 4.164 1 98.88 68 VAL B O 1
ATOM 2359 N N . ASP B 1 69 ? -11.664 22.828 3.336 1 98.81 69 ASP B N 1
ATOM 2360 C CA . ASP B 1 69 ? -12.625 23.328 2.363 1 98.81 69 ASP B CA 1
ATOM 2361 C C . ASP B 1 69 ? -13.008 22.25 1.352 1 98.81 69 ASP B C 1
ATOM 2363 O O . ASP B 1 69 ? -14.172 22.141 0.964 1 98.81 69 ASP B O 1
ATOM 2367 N N . ALA B 1 70 ? -12.055 21.5 0.902 1 98.88 70 ALA B N 1
ATOM 2368 C CA . ALA B 1 70 ? -12.328 20.406 -0.031 1 98.88 70 ALA B CA 1
ATOM 2369 C C . ALA B 1 70 ? -13.234 19.359 0.601 1 98.88 70 ALA B C 1
ATOM 2371 O O . ALA B 1 70 ? -14.172 18.875 -0.041 1 98.88 70 ALA B O 1
ATOM 2372 N N . ILE B 1 71 ? -12.945 19.016 1.874 1 98.88 71 ILE B N 1
ATOM 2373 C CA . ILE B 1 71 ? -13.797 18.078 2.6 1 98.88 71 ILE B CA 1
ATOM 2374 C C . ILE B 1 71 ? -15.234 18.578 2.615 1 98.88 71 ILE B C 1
ATOM 2376 O O . ILE B 1 71 ? -16.156 17.859 2.246 1 98.88 71 ILE B O 1
ATOM 2380 N N . ASN B 1 72 ? -15.336 19.828 3.002 1 98.62 72 ASN B N 1
ATOM 2381 C CA . ASN B 1 72 ? -16.672 20.422 3.145 1 98.62 72 ASN B CA 1
ATOM 2382 C C . ASN B 1 72 ? -17.406 20.453 1.81 1 98.62 72 ASN B C 1
ATOM 2384 O O . ASN B 1 72 ? -18.641 20.344 1.771 1 98.62 72 ASN B O 1
ATOM 2388 N N . HIS B 1 73 ? -16.688 20.625 0.787 1 98.56 73 HIS B N 1
ATOM 2389 C CA . HIS B 1 73 ? -17.266 20.719 -0.548 1 98.56 73 HIS B CA 1
ATOM 2390 C C . HIS B 1 73 ? -17.906 19.406 -0.976 1 98.56 73 HIS B C 1
ATOM 2392 O O . HIS B 1 73 ? -18.938 19.391 -1.657 1 98.56 73 HIS B O 1
ATOM 2398 N N . VAL B 1 74 ? -17.328 18.266 -0.521 1 98.62 74 VAL B N 1
ATOM 2399 C CA . VAL B 1 74 ? -17.766 16.984 -1.083 1 98.62 74 VAL B CA 1
ATOM 2400 C C . VAL B 1 74 ? -18.547 16.203 -0.038 1 98.62 74 VAL B C 1
ATOM 2402 O O . VAL B 1 74 ? -19.297 15.273 -0.377 1 98.62 74 VAL B O 1
ATOM 2405 N N . LYS B 1 75 ? -18.391 16.531 1.179 1 98.38 75 LYS B N 1
ATOM 2406 C CA . LYS B 1 75 ? -18.906 15.734 2.281 1 98.38 75 LYS B CA 1
ATOM 2407 C C . LYS B 1 75 ? -20.422 15.852 2.367 1 98.38 75 LYS B C 1
ATOM 2409 O O . LYS B 1 75 ? -20.984 16.922 2.137 1 98.38 75 LYS B O 1
ATOM 2414 N N . THR B 1 76 ? -21.125 14.773 2.666 1 97.5 76 THR B N 1
ATOM 2415 C CA . THR B 1 76 ? -22.531 14.703 3.018 1 97.5 76 THR B CA 1
ATOM 2416 C C . THR B 1 76 ? -22.719 14.047 4.383 1 97.5 76 THR B C 1
ATOM 2418 O O . THR B 1 76 ? -21.734 13.664 5.031 1 97.5 76 THR B O 1
ATOM 2421 N N . SER B 1 77 ? -23.953 13.945 4.832 1 96.81 77 SER B N 1
ATOM 2422 C CA . SER B 1 77 ? -24.234 13.359 6.137 1 96.81 77 SER B CA 1
ATOM 2423 C C . SER B 1 77 ? -23.859 11.883 6.18 1 96.81 77 SER B C 1
ATOM 2425 O O . SER B 1 77 ? -23.656 11.312 7.254 1 96.81 77 SER B O 1
ATOM 2427 N N . ASN B 1 78 ? -23.672 11.281 5.043 1 97.25 78 ASN B N 1
ATOM 2428 C CA . ASN B 1 78 ? -23.406 9.852 4.961 1 97.25 78 ASN B CA 1
ATOM 2429 C C . ASN B 1 78 ? -21.953 9.57 4.609 1 97.25 78 ASN B C 1
ATOM 2431 O O . ASN B 1 78 ? -21.578 8.422 4.352 1 97.25 78 ASN B O 1
ATOM 2435 N N . SER B 1 79 ? -21.141 10.594 4.648 1 98.56 79 SER B N 1
ATOM 2436 C CA . SER B 1 79 ? -19.734 10.445 4.281 1 98.56 79 SER B CA 1
ATOM 2437 C C . SER B 1 79 ? -18.906 10.016 5.48 1 98.56 79 SER B C 1
ATOM 2439 O O . SER B 1 79 ? -19.188 10.391 6.617 1 98.56 79 SER B O 1
ATOM 2441 N N . LYS B 1 80 ? -17.969 9.172 5.266 1 98.88 80 LYS B N 1
ATOM 2442 C CA . LYS B 1 80 ? -16.891 8.906 6.215 1 98.88 80 LYS B CA 1
ATOM 2443 C C . LYS B 1 80 ? -15.562 9.414 5.688 1 98.88 80 LYS B C 1
ATOM 2445 O O . LYS B 1 80 ? -15.156 9.078 4.57 1 98.88 80 LYS B O 1
ATOM 2450 N N . VAL B 1 81 ? -14.906 10.242 6.465 1 98.94 81 VAL B N 1
ATOM 2451 C CA . VAL B 1 81 ? -13.664 10.883 6.066 1 98.94 81 VAL B CA 1
ATOM 2452 C C . VAL B 1 81 ? -12.477 10.141 6.684 1 98.94 81 VAL B C 1
ATOM 2454 O O . VAL B 1 81 ? -12.398 10 7.906 1 98.94 81 VAL B O 1
ATOM 2457 N N . VAL B 1 82 ? -11.578 9.695 5.816 1 98.94 82 VAL B N 1
ATOM 2458 C CA . VAL B 1 82 ? -10.43 8.898 6.238 1 98.94 82 VAL B CA 1
ATOM 2459 C C . VAL B 1 82 ? -9.141 9.648 5.93 1 98.94 82 VAL B C 1
ATOM 2461 O O . VAL B 1 82 ? -8.859 9.977 4.773 1 98.94 82 VAL B O 1
ATOM 2464 N N . LEU B 1 83 ? -8.391 9.93 6.973 1 98.94 83 LEU B N 1
ATOM 2465 C CA . LEU B 1 83 ? -7.062 10.516 6.855 1 98.94 83 LEU B CA 1
ATOM 2466 C C . LEU B 1 83 ? -6 9.43 6.684 1 98.94 83 LEU B C 1
ATOM 2468 O O . LEU B 1 83 ? -5.926 8.5 7.484 1 98.94 83 LEU B O 1
ATOM 2472 N N . LEU B 1 84 ? -5.203 9.562 5.605 1 98.88 84 LEU B N 1
ATOM 2473 C CA . LEU B 1 84 ? -4.156 8.578 5.359 1 98.88 84 LEU B CA 1
ATOM 2474 C C . LEU B 1 84 ? -2.811 9.07 5.879 1 98.88 84 LEU B C 1
ATOM 2476 O O . LEU B 1 84 ? -2.242 10.023 5.34 1 98.88 84 LEU B O 1
ATOM 2480 N N . THR B 1 85 ? -2.273 8.438 6.926 1 98.19 85 THR B N 1
ATOM 2481 C CA . THR B 1 85 ? -1.002 8.773 7.555 1 98.19 85 THR B CA 1
ATOM 2482 C C . THR B 1 85 ? -0.334 7.523 8.125 1 98.19 85 THR B C 1
ATOM 2484 O O . THR B 1 85 ? -1.014 6.562 8.492 1 98.19 85 THR B O 1
ATOM 2487 N N . PRO B 1 86 ? 0.972 7.535 8.227 1 97.19 86 PRO B N 1
ATOM 2488 C CA . PRO B 1 86 ? 1.637 6.391 8.852 1 97.19 86 PRO B CA 1
ATOM 2489 C C . PRO B 1 86 ? 1.289 6.242 10.328 1 97.19 86 PRO B C 1
ATOM 2491 O O . PRO B 1 86 ? 1.536 5.191 10.922 1 97.19 86 PRO B O 1
ATOM 2494 N N . SER B 1 87 ? 0.66 7.238 10.883 1 96.31 87 SER B N 1
ATOM 2495 C CA . SER B 1 87 ? 0.379 7.238 12.312 1 96.31 87 SER B CA 1
ATOM 2496 C C . SER B 1 87 ? -0.964 6.582 12.617 1 96.31 87 SER B C 1
ATOM 2498 O O . SER B 1 87 ? -1.302 6.352 13.773 1 96.31 87 SER B O 1
ATOM 2500 N N . GLY B 1 88 ? -1.721 6.316 11.625 1 97.25 88 GLY B N 1
ATOM 2501 C CA . GLY B 1 88 ? -3.07 5.812 11.82 1 97.25 88 GLY B CA 1
ATOM 2502 C C . GLY B 1 88 ? -3.111 4.34 12.18 1 97.25 88 GLY B C 1
ATOM 2503 O O . GLY B 1 88 ? -2.07 3.688 12.266 1 97.25 88 GLY B O 1
ATOM 2504 N N . LYS B 1 89 ? -4.34 3.887 12.469 1 96.56 89 LYS B N 1
ATOM 2505 C CA . LYS B 1 89 ? -4.566 2.459 12.656 1 96.56 89 LYS B CA 1
ATOM 2506 C C . LYS B 1 89 ? -4.156 1.666 11.422 1 96.56 89 LYS B C 1
ATOM 2508 O O . LYS B 1 89 ? -4.469 2.059 10.297 1 96.56 89 LYS B O 1
ATOM 2513 N N . THR B 1 90 ? -3.426 0.566 11.656 1 97.62 90 THR B N 1
ATOM 2514 C CA . THR B 1 90 ? -2.939 -0.219 10.531 1 97.62 90 THR B CA 1
ATOM 2515 C C . THR B 1 90 ? -4.098 -0.895 9.797 1 97.62 90 THR B C 1
ATOM 2517 O O . THR B 1 90 ? -4.895 -1.604 10.414 1 97.62 90 THR B O 1
ATOM 2520 N N . TYR B 1 91 ? -4.203 -0.667 8.547 1 98.44 91 TYR B N 1
ATOM 2521 C CA . TYR B 1 91 ? -5.238 -1.188 7.664 1 98.44 91 TYR B CA 1
ATOM 2522 C C . TYR B 1 91 ? -5.164 -2.709 7.574 1 98.44 91 TYR B C 1
ATOM 2524 O O . TYR B 1 91 ? -4.074 -3.283 7.555 1 98.44 91 TYR B O 1
ATOM 2532 N N . ASN B 1 92 ? -6.305 -3.35 7.543 1 97.44 92 ASN B N 1
ATOM 2533 C CA . ASN B 1 92 ? -6.406 -4.797 7.375 1 97.44 92 ASN B CA 1
ATOM 2534 C C . ASN B 1 92 ? -7.723 -5.191 6.719 1 97.44 92 ASN B C 1
ATOM 2536 O O . ASN B 1 92 ? -8.539 -4.332 6.375 1 97.44 92 ASN B O 1
ATOM 2540 N N . GLN B 1 93 ? -7.895 -6.461 6.547 1 96.5 93 GLN B N 1
ATOM 2541 C CA . GLN B 1 93 ? -9.055 -6.965 5.816 1 96.5 93 GLN B CA 1
ATOM 2542 C C . GLN B 1 93 ? -10.352 -6.648 6.559 1 96.5 93 GLN B C 1
ATOM 2544 O O . GLN B 1 93 ? -11.383 -6.398 5.934 1 96.5 93 GLN B O 1
ATOM 2549 N N . GLN B 1 94 ? -10.297 -6.617 7.859 1 95.81 94 GLN B N 1
ATOM 2550 C CA . GLN B 1 94 ? -11.484 -6.285 8.648 1 95.81 94 GLN B CA 1
ATOM 2551 C C . GLN B 1 94 ? -11.93 -4.852 8.391 1 95.81 94 GLN B C 1
ATOM 2553 O O . GLN B 1 94 ? -13.125 -4.582 8.242 1 95.81 94 GLN B O 1
ATOM 2558 N N . ILE B 1 95 ? -11 -3.984 8.32 1 97.94 95 ILE B N 1
ATOM 2559 C CA . ILE B 1 95 ? -11.305 -2.586 8.039 1 97.94 95 ILE B CA 1
ATOM 2560 C C . ILE B 1 95 ? -11.859 -2.455 6.621 1 97.94 95 ILE B C 1
ATOM 2562 O O . ILE B 1 95 ? -12.805 -1.696 6.383 1 97.94 95 ILE B O 1
ATOM 2566 N N . ALA B 1 96 ? -11.281 -3.18 5.688 1 98 96 ALA B N 1
ATOM 2567 C CA . ALA B 1 96 ? -11.805 -3.182 4.32 1 98 96 ALA B CA 1
ATOM 2568 C C . ALA B 1 96 ? -13.281 -3.566 4.297 1 98 96 ALA B C 1
ATOM 2570 O O . ALA B 1 96 ? -14.086 -2.922 3.621 1 98 96 ALA B O 1
ATOM 2571 N N . ASN B 1 97 ? -13.594 -4.625 5.07 1 96.5 97 ASN B N 1
ATOM 2572 C CA . ASN B 1 97 ? -14.977 -5.094 5.148 1 96.5 97 ASN B CA 1
ATOM 2573 C C . ASN B 1 97 ? -15.891 -4.039 5.758 1 96.5 97 ASN B C 1
ATOM 2575 O O . ASN B 1 97 ? -17.047 -3.918 5.367 1 96.5 97 ASN B O 1
ATOM 2579 N N . GLN B 1 98 ? -15.367 -3.322 6.688 1 98 98 GLN B N 1
ATOM 2580 C CA . GLN B 1 98 ? -16.141 -2.225 7.273 1 98 98 GLN B CA 1
ATOM 2581 C C . GLN B 1 98 ? -16.328 -1.094 6.27 1 98 98 GLN B C 1
ATOM 2583 O O . GLN B 1 98 ? -17.438 -0.587 6.105 1 98 98 GLN B O 1
ATOM 2588 N N . PHE B 1 99 ? -15.297 -0.707 5.551 1 98.56 99 PHE B N 1
ATOM 2589 C CA . PHE B 1 99 ? -15.312 0.446 4.66 1 98.56 99 PHE B CA 1
ATOM 2590 C C . PHE B 1 99 ? -16.234 0.199 3.473 1 98.56 99 PHE B C 1
ATOM 2592 O O . PHE B 1 99 ? -16.859 1.13 2.967 1 98.56 99 PHE B O 1
ATOM 2599 N N . LYS B 1 100 ? -16.312 -1.047 3.078 1 97.12 100 LYS B N 1
ATOM 2600 C CA . LYS B 1 100 ? -17.156 -1.363 1.923 1 97.12 100 LYS B CA 1
ATOM 2601 C C . LYS B 1 100 ? -18.625 -1.048 2.203 1 97.12 100 LYS B C 1
ATOM 2603 O O . LYS B 1 100 ? -19.422 -0.941 1.276 1 97.12 100 LYS B O 1
ATOM 2608 N N . THR B 1 101 ? -19.016 -0.955 3.492 1 97.25 101 THR B N 1
ATOM 2609 C CA . THR B 1 101 ? -20.406 -0.728 3.879 1 97.25 101 THR B CA 1
ATOM 2610 C C . THR B 1 101 ? -20.75 0.757 3.811 1 97.25 101 THR B C 1
ATOM 2612 O O . THR B 1 101 ? -21.922 1.132 3.883 1 97.25 101 THR B O 1
ATOM 2615 N N . PHE B 1 102 ? -19.781 1.627 3.68 1 97.94 102 PHE B N 1
ATOM 2616 C CA . PHE B 1 102 ? -20.031 3.062 3.668 1 97.94 102 PHE B CA 1
ATOM 2617 C C . PHE B 1 102 ? -20.656 3.492 2.35 1 97.94 102 PHE B C 1
ATOM 2619 O O . PHE B 1 102 ? -20.281 2.992 1.285 1 97.94 102 PHE B O 1
ATOM 2626 N N . GLU B 1 103 ? -21.547 4.449 2.424 1 97.88 103 GLU B N 1
ATOM 2627 C CA . GLU B 1 103 ? -22.156 5 1.223 1 97.88 103 GLU B CA 1
ATOM 2628 C C . GLU B 1 103 ? -21.203 5.91 0.47 1 97.88 103 GLU B C 1
ATOM 2630 O O . GLU B 1 103 ? -21.125 5.871 -0.76 1 97.88 103 GLU B O 1
ATOM 2635 N N . HIS B 1 104 ? -20.516 6.773 1.199 1 98.69 104 HIS B N 1
ATOM 2636 C CA . HIS B 1 104 ? -19.547 7.711 0.645 1 98.69 104 HIS B CA 1
ATOM 2637 C C . HIS B 1 104 ? -18.266 7.723 1.464 1 98.69 104 HIS B C 1
ATOM 2639 O O . HIS B 1 104 ? -18.281 8.07 2.646 1 98.69 104 HIS B O 1
ATOM 2645 N N . LEU B 1 105 ? -17.219 7.258 0.825 1 98.81 105 LEU B N 1
ATOM 2646 C CA . LEU B 1 105 ? -15.898 7.199 1.435 1 98.81 105 LEU B CA 1
ATOM 2647 C C . LEU B 1 105 ? -15.008 8.312 0.9 1 98.81 105 LEU B C 1
ATOM 2649 O O . LEU B 1 105 ? -14.82 8.445 -0.312 1 98.81 105 LEU B O 1
ATOM 2653 N N . ILE B 1 106 ? -14.484 9.211 1.756 1 98.94 106 ILE B N 1
ATOM 2654 C CA . ILE B 1 106 ? -13.57 10.281 1.393 1 98.94 106 ILE B CA 1
ATOM 2655 C C . ILE B 1 106 ? -12.18 9.977 1.947 1 98.94 106 ILE B C 1
ATOM 2657 O O . ILE B 1 106 ? -12.008 9.812 3.158 1 98.94 106 ILE B O 1
ATOM 2661 N N . LEU B 1 107 ? -11.211 9.812 1.099 1 98.94 107 LEU B N 1
ATOM 2662 C CA . LEU B 1 107 ? -9.82 9.594 1.505 1 98.94 107 LEU B CA 1
ATOM 2663 C C . LEU B 1 107 ? -8.992 10.852 1.287 1 98.94 107 LEU B C 1
ATOM 2665 O O . LEU B 1 107 ? -9.102 11.508 0.245 1 98.94 107 LEU B O 1
ATOM 2669 N N . ILE B 1 108 ? -8.141 11.234 2.234 1 98.94 108 ILE B N 1
ATOM 2670 C CA . ILE B 1 108 ? -7.277 12.406 2.139 1 98.94 108 ILE B CA 1
ATOM 2671 C C . ILE B 1 108 ? -5.82 11.961 2.023 1 98.94 108 ILE B C 1
ATOM 2673 O O . ILE B 1 108 ? -5.285 11.328 2.936 1 98.94 108 ILE B O 1
ATOM 2677 N N . CYS B 1 109 ? -5.211 12.336 0.925 1 98.88 109 CYS B N 1
ATOM 2678 C CA . CYS B 1 109 ? -3.828 11.961 0.656 1 98.88 109 CYS B CA 1
ATOM 2679 C C . CYS B 1 109 ? -2.867 13.031 1.15 1 98.88 109 CYS B C 1
ATOM 2681 O O . CYS B 1 109 ? -3.029 14.211 0.832 1 98.88 109 CYS B O 1
ATOM 2683 N N . GLY B 1 110 ? -1.861 12.602 1.891 1 97.81 110 GLY B N 1
ATOM 2684 C CA . GLY B 1 110 ? -0.854 13.539 2.375 1 97.81 110 GLY B CA 1
ATOM 2685 C C . GLY B 1 110 ? 0.321 13.688 1.428 1 97.81 110 GLY B C 1
ATOM 2686 O O . GLY B 1 110 ? 0.324 13.117 0.336 1 97.81 110 GLY B O 1
ATOM 2687 N N . HIS B 1 111 ? 1.218 14.516 1.797 1 96.31 111 HIS B N 1
ATOM 2688 C CA . HIS B 1 111 ? 2.484 14.789 1.131 1 96.31 111 HIS B CA 1
ATOM 2689 C C . HIS B 1 111 ? 3.439 15.539 2.051 1 96.31 111 HIS B C 1
ATOM 2691 O O . HIS B 1 111 ? 3.115 15.797 3.215 1 96.31 111 HIS B O 1
ATOM 2697 N N . TYR B 1 112 ? 4.676 15.797 1.613 1 93.31 112 TYR B N 1
ATOM 2698 C CA . TYR B 1 112 ? 5.652 16.547 2.4 1 93.31 112 TYR B CA 1
ATOM 2699 C C . TYR B 1 112 ? 5.859 15.898 3.764 1 93.31 112 TYR B C 1
ATOM 2701 O O . TYR B 1 112 ? 6.078 14.688 3.855 1 93.31 112 TYR B O 1
ATOM 2709 N N . GLU B 1 113 ? 5.828 16.688 4.832 1 93.44 113 GLU B N 1
ATOM 2710 C CA . GLU B 1 113 ? 6.012 16.172 6.184 1 93.44 113 GLU B CA 1
ATOM 2711 C C . GLU B 1 113 ? 4.688 15.703 6.785 1 93.44 113 GLU B C 1
ATOM 2713 O O . GLU B 1 113 ? 4.652 15.195 7.906 1 93.44 113 GLU B O 1
ATOM 2718 N N . GLY B 1 114 ? 3.637 15.875 6.023 1 95.75 114 GLY B N 1
ATOM 2719 C CA . GLY B 1 114 ? 2.33 15.461 6.516 1 95.75 114 GLY B CA 1
ATOM 2720 C C . GLY B 1 114 ? 1.384 16.625 6.73 1 95.75 114 GLY B C 1
ATOM 2721 O O . GLY B 1 114 ? 1.502 17.656 6.07 1 95.75 114 GLY B O 1
ATOM 2722 N N . PHE B 1 115 ? 0.472 16.391 7.57 1 98.19 115 PHE B N 1
ATOM 2723 C CA . PHE B 1 115 ? -0.61 17.328 7.809 1 98.19 115 PHE B CA 1
ATOM 2724 C C . PHE B 1 115 ? -0.364 18.125 9.086 1 98.19 115 PHE B C 1
ATOM 2726 O O . PHE B 1 115 ? 0.215 17.609 10.039 1 98.19 115 PHE B O 1
ATOM 2733 N N . ASP B 1 116 ? -0.893 19.422 9.039 1 98.62 116 ASP B N 1
ATOM 2734 C CA . ASP B 1 116 ? -1.142 20.047 10.336 1 98.62 116 ASP B CA 1
ATOM 2735 C C . ASP B 1 116 ? -1.979 19.141 11.227 1 98.62 116 ASP B C 1
ATOM 2737 O O . ASP B 1 116 ? -3.035 18.656 10.812 1 98.62 116 ASP B O 1
ATOM 2741 N N . GLU B 1 117 ? -1.496 18.938 12.422 1 98.31 117 GLU B N 1
ATOM 2742 C CA . GLU B 1 117 ? -2.072 17.953 13.328 1 98.31 117 GLU B CA 1
ATOM 2743 C C . GLU B 1 117 ? -3.551 18.234 13.578 1 98.31 117 GLU B C 1
ATOM 2745 O O . GLU B 1 117 ? -4.332 17.312 13.805 1 98.31 117 GLU B O 1
ATOM 2750 N N . ARG B 1 118 ? -3.992 19.438 13.516 1 98.69 118 ARG B N 1
ATOM 2751 C CA . ARG B 1 118 ? -5.359 19.828 13.836 1 98.69 118 ARG B CA 1
ATOM 2752 C C . ARG B 1 118 ? -6.344 19.266 12.82 1 98.69 118 ARG B C 1
ATOM 2754 O O . ARG B 1 118 ? -7.555 19.266 13.055 1 98.69 118 ARG B O 1
ATOM 2761 N N . ILE B 1 119 ? -5.824 18.641 11.734 1 98.75 119 ILE B N 1
ATOM 2762 C CA . ILE B 1 119 ? -6.648 18 10.711 1 98.75 119 ILE B CA 1
ATOM 2763 C C . ILE B 1 119 ? -7.461 16.875 11.336 1 98.75 119 ILE B C 1
ATOM 2765 O O . ILE B 1 119 ? -8.539 16.531 10.844 1 98.75 119 ILE B O 1
ATOM 2769 N N . ILE B 1 120 ? -7.02 16.266 12.422 1 98.25 120 ILE B N 1
ATOM 2770 C CA . ILE B 1 120 ? -7.633 15.102 13.062 1 98.25 120 ILE B CA 1
ATOM 2771 C C . ILE B 1 120 ? -9.047 15.453 13.516 1 98.25 120 ILE B C 1
ATOM 2773 O O . ILE B 1 120 ? -9.898 14.57 13.656 1 98.25 120 ILE B O 1
ATOM 2777 N N . ASN B 1 121 ? -9.289 16.734 13.703 1 98.38 121 ASN B N 1
ATOM 2778 C CA . ASN B 1 121 ? -10.594 17.203 14.172 1 98.38 121 ASN B CA 1
ATOM 2779 C C . ASN B 1 121 ? -11.617 17.219 13.039 1 98.38 121 ASN B C 1
ATOM 2781 O O . ASN B 1 121 ? -12.805 17.453 13.281 1 98.38 121 ASN B O 1
ATOM 2785 N N . TYR B 1 122 ? -11.211 16.875 11.82 1 98.62 122 TYR B N 1
ATOM 2786 C CA . TYR B 1 122 ? -12.094 16.984 10.664 1 98.62 122 TYR B CA 1
ATOM 2787 C C . TYR B 1 122 ? -12.281 15.633 9.992 1 98.62 122 TYR B C 1
ATOM 2789 O O . TYR B 1 122 ? -12.836 15.555 8.898 1 98.62 122 TYR B O 1
ATOM 2797 N N . VAL B 1 123 ? -11.812 14.539 10.641 1 98.62 123 VAL B N 1
ATOM 2798 C CA . VAL B 1 123 ? -11.859 13.234 9.992 1 98.62 123 VAL B CA 1
ATOM 2799 C C . VAL B 1 123 ? -12.508 12.219 10.93 1 98.62 123 VAL B C 1
ATOM 2801 O O . VAL B 1 123 ? -12.594 12.445 12.141 1 98.62 123 VAL B O 1
ATOM 2804 N N . ASP B 1 124 ? -12.984 11.109 10.367 1 98.69 124 ASP B N 1
ATOM 2805 C CA . ASP B 1 124 ? -13.617 10.039 11.133 1 98.69 124 ASP B CA 1
ATOM 2806 C C . ASP B 1 124 ? -12.617 8.938 11.461 1 98.69 124 ASP B C 1
ATOM 2808 O O . ASP B 1 124 ? -12.734 8.273 12.492 1 98.69 124 ASP B O 1
ATOM 2812 N N . TYR B 1 125 ? -11.688 8.719 10.562 1 98.56 125 TYR B N 1
ATOM 2813 C CA . TYR B 1 125 ? -10.703 7.652 10.703 1 98.56 125 TYR B CA 1
ATOM 2814 C C . TYR B 1 125 ? -9.305 8.148 10.344 1 98.56 125 TYR B C 1
ATOM 2816 O O . TYR B 1 125 ? -9.156 9.062 9.523 1 98.56 125 TYR B O 1
ATOM 2824 N N . GLU B 1 126 ? -8.328 7.688 10.969 1 98.62 126 GLU B N 1
ATOM 2825 C CA . GLU B 1 126 ? -6.914 7.789 10.609 1 98.62 126 GLU B CA 1
ATOM 2826 C C . GLU B 1 126 ? -6.312 6.41 10.344 1 98.62 126 GLU B C 1
ATOM 2828 O O . GLU B 1 126 ? -6.277 5.559 11.227 1 98.62 126 GLU B O 1
ATOM 2833 N N . ILE B 1 127 ? -5.84 6.219 9.07 1 98.69 127 ILE B N 1
ATOM 2834 C CA . ILE B 1 127 ? -5.484 4.867 8.656 1 98.69 127 ILE B CA 1
ATOM 2835 C C . ILE B 1 127 ? -4.074 4.859 8.078 1 98.69 127 ILE B C 1
ATOM 2837 O O . ILE B 1 127 ? -3.705 5.754 7.309 1 98.69 127 ILE B O 1
ATOM 2841 N N . SER B 1 128 ? -3.281 3.9 8.461 1 98.62 128 SER B N 1
ATOM 2842 C CA . SER B 1 128 ? -1.989 3.559 7.871 1 98.62 128 SER B CA 1
ATOM 2843 C C . SER B 1 128 ? -2.059 2.238 7.109 1 98.62 128 SER B C 1
ATOM 2845 O O . SER B 1 128 ? -2.74 1.305 7.539 1 98.62 128 SER B O 1
ATOM 2847 N N . ILE B 1 129 ? -1.294 2.146 5.961 1 98.69 129 ILE B N 1
ATOM 2848 C CA . ILE B 1 129 ? -1.385 0.882 5.238 1 98.69 129 ILE B CA 1
ATOM 2849 C C . ILE B 1 129 ? -0.208 -0.015 5.617 1 98.69 129 ILE B C 1
ATOM 2851 O O . ILE B 1 129 ? -0.068 -1.121 5.09 1 98.69 129 ILE B O 1
ATOM 2855 N N . GLY B 1 130 ? 0.601 0.415 6.512 1 98.06 130 GLY B N 1
ATOM 2856 C CA . GLY B 1 130 ? 1.723 -0.39 6.969 1 98.06 130 GLY B CA 1
ATOM 2857 C C . GLY B 1 130 ? 2.785 0.421 7.684 1 98.06 130 GLY B C 1
ATOM 2858 O O . GLY B 1 130 ? 2.709 1.65 7.734 1 98.06 130 GLY B O 1
ATOM 2859 N N . ASP B 1 131 ? 3.801 -0.281 8.227 1 97.81 131 ASP B N 1
ATOM 2860 C CA . ASP B 1 131 ? 4.855 0.348 9.016 1 97.81 131 ASP B CA 1
ATOM 2861 C C . ASP B 1 131 ? 6.035 0.749 8.133 1 97.81 131 ASP B C 1
ATOM 2863 O O . ASP B 1 131 ? 7.16 0.282 8.336 1 97.81 131 ASP B O 1
ATOM 2867 N N . TYR B 1 132 ? 5.781 1.588 7.238 1 97.69 132 TYR B N 1
ATOM 2868 C CA . TYR B 1 132 ? 6.75 2.168 6.316 1 97.69 132 TYR B CA 1
ATOM 2869 C C . TYR B 1 132 ? 6.273 3.523 5.809 1 97.69 132 TYR B C 1
ATOM 2871 O O . TYR B 1 132 ? 5.086 3.84 5.883 1 97.69 132 TYR B O 1
ATOM 2879 N N . ILE B 1 133 ? 7.195 4.34 5.328 1 97 133 ILE B N 1
ATOM 2880 C CA . ILE B 1 133 ? 6.875 5.715 4.961 1 97 133 ILE B CA 1
ATOM 2881 C C . ILE B 1 133 ? 6.797 5.84 3.439 1 97 133 ILE B C 1
ATOM 2883 O O . ILE B 1 133 ? 7.66 5.324 2.725 1 97 133 ILE B O 1
ATOM 2887 N N . LEU B 1 134 ? 5.762 6.426 2.988 1 97.62 134 LEU B N 1
ATOM 2888 C CA . LEU B 1 134 ? 5.582 6.762 1.58 1 97.62 134 LEU B CA 1
ATOM 2889 C C . LEU B 1 134 ? 5.691 8.266 1.359 1 97.62 134 LEU B C 1
ATOM 2891 O O . LEU B 1 134 ? 5.535 9.047 2.301 1 97.62 134 LEU B O 1
ATOM 2895 N N . THR B 1 135 ? 5.906 8.641 0.135 1 95.5 135 THR B N 1
ATOM 2896 C CA . THR B 1 135 ? 6.043 10.039 -0.235 1 95.5 135 THR B CA 1
ATOM 2897 C C . THR B 1 135 ? 4.695 10.758 -0.138 1 95.5 135 THR B C 1
ATOM 2899 O O . THR B 1 135 ? 4.641 11.938 0.205 1 95.5 135 THR B O 1
ATOM 2902 N N . GLY B 1 136 ? 3.691 10.125 -0.438 1 96.75 136 GLY B N 1
ATOM 2903 C CA . GLY B 1 136 ? 2.336 10.648 -0.413 1 96.75 136 GLY B CA 1
ATOM 2904 C C . GLY B 1 136 ? 1.29 9.586 -0.14 1 96.75 136 GLY B C 1
ATOM 2905 O O . GLY B 1 136 ? 1.621 8.406 0.034 1 96.75 136 GLY B O 1
ATOM 2906 N N . GLY B 1 137 ? 0.109 10.039 -0.075 1 98.44 137 GLY B N 1
ATOM 2907 C CA . GLY B 1 137 ? -0.955 9.125 0.314 1 98.44 137 GLY B CA 1
ATOM 2908 C C . GLY B 1 137 ? -1.613 8.438 -0.867 1 98.44 137 GLY B C 1
ATOM 2909 O O . GLY B 1 137 ? -2.541 7.645 -0.692 1 98.44 137 GLY B O 1
ATOM 2910 N N . GLU B 1 138 ? -1.191 8.703 -2.133 1 98.75 138 GLU B N 1
ATOM 2911 C CA . GLU B 1 138 ? -1.885 8.211 -3.32 1 98.75 138 GLU B CA 1
ATOM 2912 C C . GLU B 1 138 ? -1.813 6.691 -3.416 1 98.75 138 GLU B C 1
ATOM 2914 O O . GLU B 1 138 ? -2.809 6.039 -3.732 1 98.75 138 GLU B O 1
ATOM 2919 N N . ILE B 1 139 ? -0.627 6.137 -3.129 1 98.69 139 ILE B N 1
ATOM 2920 C CA . ILE B 1 139 ? -0.462 4.691 -3.174 1 98.69 139 ILE B CA 1
ATOM 2921 C C . ILE B 1 139 ? -1.315 4.039 -2.086 1 98.69 139 ILE B C 1
ATOM 2923 O O . ILE B 1 139 ? -1.983 3.033 -2.332 1 98.69 139 ILE B O 1
ATOM 2927 N N . ALA B 1 140 ? -1.338 4.656 -0.917 1 98.88 140 ALA B N 1
ATOM 2928 C CA . ALA B 1 140 ? -2.17 4.164 0.176 1 98.88 140 ALA B CA 1
ATOM 2929 C C . ALA B 1 140 ? -3.648 4.203 -0.199 1 98.88 140 ALA B C 1
ATOM 2931 O O . ALA B 1 140 ? -4.391 3.256 0.068 1 98.88 140 ALA B O 1
ATOM 2932 N N . ALA B 1 141 ? -4.047 5.266 -0.809 1 98.94 141 ALA B N 1
ATOM 2933 C CA . ALA B 1 141 ? -5.438 5.395 -1.238 1 98.94 141 ALA B CA 1
ATOM 2934 C C . ALA B 1 141 ? -5.809 4.297 -2.23 1 98.94 141 ALA B C 1
ATOM 2936 O O . ALA B 1 141 ? -6.863 3.666 -2.105 1 98.94 141 ALA B O 1
ATOM 2937 N N . MET B 1 142 ? -4.938 4.039 -3.16 1 98.75 142 MET B N 1
ATOM 2938 C CA . MET B 1 142 ? -5.203 3.004 -4.156 1 98.75 142 MET B CA 1
ATOM 2939 C C . MET B 1 142 ? -5.309 1.631 -3.5 1 98.75 142 MET B C 1
ATOM 2941 O O . MET B 1 142 ? -6.156 0.819 -3.883 1 98.75 142 MET B O 1
ATOM 2945 N N . ALA B 1 143 ? -4.438 1.392 -2.535 1 98.81 143 ALA B N 1
ATOM 2946 C CA . ALA B 1 143 ? -4.477 0.109 -1.838 1 98.81 143 ALA B CA 1
ATOM 2947 C C . ALA B 1 143 ? -5.816 -0.095 -1.139 1 98.81 143 ALA B C 1
ATOM 2949 O O . ALA B 1 143 ? -6.438 -1.154 -1.267 1 98.81 143 ALA B O 1
ATOM 2950 N N . ILE B 1 144 ? -6.23 0.93 -0.458 1 98.88 144 ILE B N 1
ATOM 2951 C CA . ILE B 1 144 ? -7.488 0.851 0.274 1 98.88 144 ILE B CA 1
ATOM 2952 C C . ILE B 1 144 ? -8.648 0.701 -0.708 1 98.88 144 ILE B C 1
ATOM 2954 O O . ILE B 1 144 ? -9.5 -0.179 -0.545 1 98.88 144 ILE B O 1
ATOM 2958 N N . LEU B 1 145 ? -8.633 1.491 -1.746 1 98.75 145 LEU B N 1
ATOM 2959 C CA . LEU B 1 145 ? -9.734 1.475 -2.701 1 98.75 145 LEU B CA 1
ATOM 2960 C C . LEU B 1 145 ? -9.812 0.132 -3.422 1 98.75 145 LEU B C 1
ATOM 2962 O O . LEU B 1 145 ? -10.898 -0.435 -3.576 1 98.75 145 LEU B O 1
ATOM 2966 N N . ASP B 1 146 ? -8.656 -0.368 -3.838 1 98.44 146 ASP B N 1
ATOM 2967 C CA . ASP B 1 146 ? -8.625 -1.662 -4.512 1 98.44 146 ASP B CA 1
ATOM 2968 C C . ASP B 1 146 ? -9.211 -2.758 -3.627 1 98.44 146 ASP B C 1
ATOM 2970 O O . ASP B 1 146 ? -10.062 -3.533 -4.074 1 98.44 146 ASP B O 1
ATOM 2974 N N . SER B 1 147 ? -8.805 -2.787 -2.375 1 98 147 SER B N 1
ATOM 2975 C CA . SER B 1 147 ? -9.219 -3.82 -1.433 1 98 147 SER B CA 1
ATOM 2976 C C . SER B 1 147 ? -10.703 -3.688 -1.085 1 98 147 SER B C 1
ATOM 2978 O O . SER B 1 147 ? -11.383 -4.691 -0.876 1 98 147 SER B O 1
ATOM 2980 N N . VAL B 1 148 ? -11.219 -2.471 -1.02 1 98.44 148 VAL B N 1
ATOM 2981 C CA . VAL B 1 148 ? -12.617 -2.225 -0.664 1 98.44 148 VAL B CA 1
ATOM 2982 C C . VAL B 1 148 ? -13.516 -2.543 -1.854 1 98.44 148 VAL B C 1
ATOM 2984 O O . VAL B 1 148 ? -14.523 -3.246 -1.709 1 98.44 148 VAL B O 1
ATOM 2987 N N . ILE B 1 149 ? -13.133 -2.047 -3.029 1 98 149 ILE B N 1
ATOM 2988 C CA . ILE B 1 149 ? -13.977 -2.158 -4.219 1 98 149 ILE B CA 1
ATOM 2989 C C . ILE B 1 149 ? -14.125 -3.627 -4.609 1 98 149 ILE B C 1
ATOM 2991 O O . ILE B 1 149 ? -15.203 -4.059 -5.027 1 98 149 ILE B O 1
ATOM 2995 N N . ARG B 1 150 ? -13.094 -4.398 -4.457 1 95.25 150 ARG B N 1
ATOM 2996 C CA . ARG B 1 150 ? -13.148 -5.812 -4.82 1 95.25 150 ARG B CA 1
ATOM 2997 C C . ARG B 1 150 ? -14.18 -6.555 -3.986 1 95.25 150 ARG B C 1
ATOM 2999 O O . ARG B 1 150 ? -14.664 -7.617 -4.383 1 95.25 150 ARG B O 1
ATOM 3006 N N . LEU B 1 151 ? -14.516 -5.992 -2.816 1 95.25 151 LEU B N 1
ATOM 3007 C CA . LEU B 1 151 ? -15.438 -6.645 -1.886 1 95.25 151 LEU B CA 1
ATOM 3008 C C . LEU B 1 151 ? -16.875 -6.254 -2.182 1 95.25 151 LEU B C 1
ATOM 3010 O O . LEU B 1 151 ? -17.812 -6.852 -1.641 1 95.25 151 LEU B O 1
ATOM 3014 N N . ILE B 1 152 ? -17.078 -5.227 -2.988 1 95.81 152 ILE B N 1
ATOM 3015 C CA . ILE B 1 152 ? -18.422 -4.793 -3.354 1 95.81 152 ILE B CA 1
ATOM 3016 C C . ILE B 1 152 ? -19.125 -5.895 -4.148 1 95.81 152 ILE B C 1
ATOM 3018 O O . ILE B 1 152 ? -18.531 -6.48 -5.059 1 95.81 152 ILE B O 1
ATOM 3022 N N . PRO B 1 153 ? -20.406 -6.195 -3.836 1 92.88 153 PRO B N 1
ATOM 3023 C CA . PRO B 1 153 ? -21.141 -7.238 -4.559 1 92.88 153 PRO B CA 1
ATOM 3024 C C . PRO B 1 153 ? -21.109 -7.043 -6.074 1 92.88 153 PRO B C 1
ATOM 3026 O O . PRO B 1 153 ? -21.266 -5.918 -6.555 1 92.88 153 PRO B O 1
ATOM 3029 N N . ASN B 1 154 ? -20.781 -8.102 -6.801 1 92.38 154 ASN B N 1
ATOM 3030 C CA . ASN B 1 154 ? -20.859 -8.172 -8.258 1 92.38 154 ASN B CA 1
ATOM 3031 C C . ASN B 1 154 ? -19.594 -7.609 -8.914 1 92.38 154 ASN B C 1
ATOM 3033 O O . ASN B 1 154 ? -19.531 -7.496 -10.133 1 92.38 154 ASN B O 1
ATOM 3037 N N . VAL B 1 155 ? -18.656 -7.164 -8.086 1 92.44 155 VAL B N 1
ATOM 3038 C CA . VAL B 1 155 ? -17.406 -6.719 -8.688 1 92.44 155 VAL B CA 1
ATOM 3039 C C . VAL B 1 155 ? -16.562 -7.93 -9.078 1 92.44 155 VAL B C 1
ATOM 3041 O O . VAL B 1 155 ? -16.016 -7.98 -10.18 1 92.44 155 VAL B O 1
ATOM 3044 N N . ILE B 1 156 ? -16.391 -8.906 -8.141 1 88.5 156 ILE B N 1
ATOM 3045 C CA . ILE B 1 156 ? -15.734 -10.164 -8.453 1 88.5 156 ILE B CA 1
ATOM 3046 C C . ILE B 1 156 ? -16.656 -11.328 -8.086 1 88.5 156 ILE B C 1
ATOM 3048 O O . ILE B 1 156 ? -17.641 -11.148 -7.375 1 88.5 156 ILE B O 1
ATOM 3052 N N . SER B 1 157 ? -16.328 -12.484 -8.625 1 82 157 SER B N 1
ATOM 3053 C CA . SER B 1 157 ? -17.156 -13.656 -8.375 1 82 157 SER B CA 1
ATOM 3054 C C . SER B 1 157 ? -17.156 -14.039 -6.895 1 82 157 SER B C 1
ATOM 3056 O O . SER B 1 157 ? -16.125 -13.945 -6.23 1 82 157 SER B O 1
ATOM 3058 N N . VAL B 1 158 ? -18.297 -14.508 -6.43 1 77 158 VAL B N 1
ATOM 3059 C CA . VAL B 1 158 ? -18.469 -14.922 -5.043 1 77 158 VAL B CA 1
ATOM 3060 C C . VAL B 1 158 ? -17.516 -16.094 -4.734 1 77 158 VAL B C 1
ATOM 3062 O O . VAL B 1 158 ? -16.969 -16.172 -3.635 1 77 158 VAL B O 1
ATOM 3065 N N . ASN B 1 159 ? -17.312 -16.875 -5.766 1 77.25 159 ASN B N 1
ATOM 3066 C CA . ASN B 1 159 ? -16.469 -18.047 -5.598 1 77.25 159 ASN B CA 1
ATOM 3067 C C . ASN B 1 159 ? -15.008 -17.656 -5.363 1 77.25 159 ASN B C 1
ATOM 3069 O O . ASN B 1 159 ? -14.258 -18.375 -4.711 1 77.25 159 ASN B O 1
ATOM 3073 N N . SER B 1 160 ? -14.672 -16.531 -5.82 1 74.69 160 SER B N 1
ATOM 3074 C CA . SER B 1 160 ? -13.305 -16.047 -5.656 1 74.69 160 SER B CA 1
ATOM 3075 C C . SER B 1 160 ? -13.07 -15.516 -4.246 1 74.69 160 SER B C 1
ATOM 3077 O O . SER B 1 160 ? -11.93 -15.352 -3.82 1 74.69 160 SER B O 1
ATOM 3079 N N . LEU B 1 161 ? -14.109 -15.352 -3.592 1 72.38 161 LEU B N 1
ATOM 3080 C CA . LEU B 1 161 ? -14.016 -14.758 -2.26 1 72.38 161 LEU B CA 1
ATOM 3081 C C . LEU B 1 161 ? -14.125 -15.836 -1.185 1 72.38 161 LEU B C 1
ATOM 3083 O O . LEU B 1 161 ? -13.938 -15.555 0.002 1 72.38 161 LEU B O 1
ATOM 3087 N N . GLU B 1 162 ? -14.352 -17.094 -1.549 1 69.75 162 GLU B N 1
ATOM 3088 C CA . GLU B 1 162 ? -14.633 -18.156 -0.591 1 69.75 162 GLU B CA 1
ATOM 3089 C C . GLU B 1 162 ? -13.398 -18.484 0.245 1 69.75 162 GLU B C 1
ATOM 3091 O O . GLU B 1 162 ? -13.508 -18.719 1.452 1 69.75 162 GLU B O 1
ATOM 3096 N N . SER B 1 163 ? -12.242 -18.562 -0.372 1 75.38 163 SER B N 1
ATOM 3097 C CA . SER B 1 163 ? -11.023 -18.859 0.369 1 75.38 163 SER B CA 1
ATOM 3098 C C . SER B 1 163 ? -9.953 -17.812 0.109 1 75.38 163 SER B C 1
ATOM 3100 O O . SER B 1 163 ? -9.289 -17.828 -0.931 1 75.38 163 SER B O 1
ATOM 3102 N N . GLU B 1 164 ? -10.023 -16.75 1.011 1 86.5 164 GLU B N 1
ATOM 3103 C CA . GLU B 1 164 ? -9.008 -15.711 0.845 1 86.5 164 GLU B CA 1
ATOM 3104 C C . GLU B 1 164 ? -8.133 -15.586 2.092 1 86.5 164 GLU B C 1
ATOM 3106 O O . GLU B 1 164 ? -8.586 -15.867 3.203 1 86.5 164 GLU B O 1
ATOM 3111 N N . SER B 1 165 ? -6.984 -15.219 1.757 1 91.31 165 SER B N 1
ATOM 3112 C CA . SER B 1 165 ? -6.094 -14.953 2.883 1 91.31 165 SER B CA 1
ATOM 3113 C C . SER B 1 165 ? -6.758 -14.039 3.908 1 91.31 165 SER B C 1
ATOM 3115 O O . SER B 1 165 ? -7.574 -13.188 3.553 1 91.31 165 SER B O 1
ATOM 3117 N N . PHE B 1 166 ? -6.535 -14.195 5.238 1 92.12 166 PHE B N 1
ATOM 3118 C CA . PHE B 1 166 ? -6.863 -13.367 6.391 1 92.12 166 PHE B CA 1
ATOM 3119 C C . PHE B 1 166 ? -8.289 -13.633 6.863 1 92.12 166 PHE B C 1
ATOM 3121 O O . PHE B 1 166 ? -8.695 -13.148 7.922 1 92.12 166 PHE B O 1
ATOM 3128 N N . ASP B 1 167 ? -9.328 -14.297 6.172 1 84.44 167 ASP B N 1
ATOM 3129 C CA . ASP B 1 167 ? -10.688 -14.609 6.594 1 84.44 167 ASP B CA 1
ATOM 3130 C C . ASP B 1 167 ? -10.695 -15.352 7.926 1 84.44 167 ASP B C 1
ATOM 3132 O O . ASP B 1 167 ? -11.461 -15.016 8.828 1 84.44 167 ASP B O 1
ATOM 3136 N N . ASN B 1 168 ? -9.922 -16.156 8.242 1 88.56 168 ASN B N 1
ATOM 3137 C CA . ASN B 1 168 ? -9.812 -16.938 9.469 1 88.56 168 ASN B CA 1
ATOM 3138 C C . ASN B 1 168 ? -8.383 -16.953 10 1 88.56 168 ASN B C 1
ATOM 3140 O O . ASN B 1 168 ? -7.914 -17.984 10.5 1 88.56 168 ASN B O 1
ATOM 3144 N N . ASN B 1 169 ? -7.871 -15.883 9.82 1 93.62 169 ASN B N 1
ATOM 3145 C CA . ASN B 1 169 ? -6.496 -15.695 10.266 1 93.62 169 ASN B CA 1
ATOM 3146 C C . ASN B 1 169 ? -5.559 -16.719 9.625 1 93.62 169 ASN B C 1
ATOM 3148 O O . ASN B 1 169 ? -4.531 -17.078 10.211 1 93.62 169 ASN B O 1
ATOM 3152 N N . LEU B 1 170 ? -6.016 -17.219 8.555 1 95.38 170 LEU B N 1
ATOM 3153 C CA . LEU B 1 170 ? -5.16 -18.125 7.793 1 95.38 170 LEU B CA 1
ATOM 3154 C C . LEU B 1 170 ? -4.824 -17.531 6.43 1 95.38 170 LEU B C 1
ATOM 3156 O O . LEU B 1 170 ? -5.574 -16.719 5.898 1 95.38 170 LEU B O 1
ATOM 3160 N N . LEU B 1 171 ? -3.707 -17.922 5.965 1 96.69 171 LEU B N 1
ATOM 3161 C CA . LEU B 1 171 ? -3.361 -17.641 4.578 1 96.69 171 LEU B CA 1
ATOM 3162 C C . LEU B 1 171 ? -4.102 -18.578 3.633 1 96.69 171 LEU B C 1
ATOM 3164 O O . LEU B 1 171 ? -4.688 -19.578 4.074 1 96.69 171 LEU B O 1
ATOM 3168 N N . ASP B 1 172 ? -4.141 -18.203 2.436 1 94.62 172 ASP B N 1
ATOM 3169 C CA . ASP B 1 172 ? -4.719 -19.094 1.437 1 94.62 172 ASP B CA 1
ATOM 3170 C C . ASP B 1 172 ? -3.836 -20.328 1.227 1 94.62 172 ASP B C 1
ATOM 3172 O O . ASP B 1 172 ? -2.645 -20.312 1.546 1 94.62 172 ASP B O 1
ATOM 3176 N N . TYR B 1 173 ? -4.402 -21.422 0.757 1 94.88 173 TYR B N 1
ATOM 3177 C CA . TYR B 1 173 ? -3.613 -22.609 0.418 1 94.88 173 TYR B CA 1
ATOM 3178 C C . TYR B 1 173 ? -2.855 -22.406 -0.887 1 94.88 173 TYR B C 1
ATOM 3180 O O . TYR B 1 173 ? -3.246 -21.578 -1.714 1 94.88 173 TYR B O 1
ATOM 3188 N N . PRO B 1 174 ? -1.757 -23.156 -1.053 1 96.19 174 PRO B N 1
ATOM 3189 C CA . PRO B 1 174 ? -1.008 -23.047 -2.307 1 96.19 174 PRO B CA 1
ATOM 3190 C C . PRO B 1 174 ? -1.791 -23.578 -3.508 1 96.19 174 PRO B C 1
ATOM 3192 O O . PRO B 1 174 ? -2.506 -24.578 -3.393 1 96.19 174 PRO B O 1
ATOM 3195 N N . ASN B 1 175 ? -1.674 -22.875 -4.602 1 96.62 175 ASN B N 1
ATOM 3196 C CA . ASN B 1 175 ? -2.254 -23.297 -5.871 1 96.62 175 ASN B CA 1
ATOM 3197 C C . ASN B 1 175 ? -1.183 -23.766 -6.844 1 96.62 175 ASN B C 1
ATOM 3199 O O . ASN B 1 175 ? -0.053 -23.281 -6.824 1 96.62 175 ASN B O 1
ATOM 3203 N N . TYR B 1 176 ? -1.584 -24.766 -7.613 1 98.19 176 TYR B N 1
ATOM 3204 C CA . TYR B 1 176 ? -0.735 -25.312 -8.664 1 98.19 176 TYR B CA 1
ATOM 3205 C C . TYR B 1 176 ? -1.473 -25.359 -10 1 98.19 176 TYR B C 1
ATOM 3207 O O . TYR B 1 176 ? -2.666 -25.656 -10.047 1 98.19 176 TYR B O 1
ATOM 3215 N N . THR B 1 177 ? -0.749 -25.078 -11.008 1 98.31 177 THR B N 1
ATOM 3216 C CA . THR B 1 177 ? -1.35 -25.125 -12.336 1 98.31 177 THR B CA 1
ATOM 3217 C C . THR B 1 177 ? -0.386 -25.734 -13.344 1 98.31 177 THR B C 1
ATOM 3219 O O . THR B 1 177 ? 0.647 -26.297 -12.961 1 98.31 177 THR B O 1
ATOM 3222 N N . LYS B 1 178 ? -0.837 -25.766 -14.641 1 97.38 178 LYS B N 1
ATOM 3223 C CA . LYS B 1 178 ? -0.05 -26.406 -15.695 1 97.38 178 LYS B CA 1
ATOM 3224 C C . LYS B 1 178 ? 1.268 -25.672 -15.914 1 97.38 178 LYS B C 1
ATOM 3226 O O . LYS B 1 178 ? 1.34 -24.453 -15.742 1 97.38 178 LYS B O 1
ATOM 3231 N N . PRO B 1 179 ? 2.375 -26.422 -16.312 1 97.88 179 PRO B N 1
ATOM 3232 C CA . PRO B 1 179 ? 2.467 -27.844 -16.609 1 97.88 179 PRO B CA 1
ATOM 3233 C C . PRO B 1 179 ? 2.664 -28.703 -15.359 1 97.88 179 PRO B C 1
ATOM 3235 O O . PRO B 1 179 ? 2.988 -28.172 -14.289 1 97.88 179 PRO B O 1
ATOM 3238 N N . TYR B 1 180 ? 2.449 -29.938 -15.406 1 98.06 180 TYR B N 1
ATOM 3239 C CA . TYR B 1 180 ? 2.6 -30.875 -14.305 1 98.06 180 TYR B CA 1
ATOM 3240 C C . TYR B 1 180 ? 4.02 -30.844 -13.75 1 98.06 180 TYR B C 1
ATOM 3242 O O . TYR B 1 180 ? 4.219 -30.875 -12.531 1 98.06 180 TYR B O 1
ATOM 3250 N N . ASN B 1 181 ? 4.91 -30.859 -14.586 1 98.56 181 ASN B N 1
ATOM 3251 C CA . ASN B 1 181 ? 6.328 -30.797 -14.242 1 98.56 181 ASN B CA 1
ATOM 3252 C C . ASN B 1 181 ? 6.996 -29.578 -14.859 1 98.56 181 ASN B C 1
ATOM 3254 O O . ASN B 1 181 ? 7.008 -29.422 -16.078 1 98.56 181 ASN B O 1
ATOM 3258 N N . PHE B 1 182 ? 7.539 -28.656 -14 1 98.38 182 PHE B N 1
ATOM 3259 C CA . PHE B 1 182 ? 8.281 -27.484 -14.453 1 98.38 182 PHE B CA 1
ATOM 3260 C C . PHE B 1 182 ? 9.688 -27.469 -13.867 1 98.38 182 PHE B C 1
ATOM 3262 O O . PHE B 1 182 ? 9.867 -27.156 -12.688 1 98.38 182 PHE B O 1
ATOM 3269 N N . ASN B 1 183 ? 10.656 -27.766 -14.719 1 98 183 ASN B N 1
ATOM 3270 C CA . ASN B 1 183 ? 12.062 -27.797 -14.32 1 98 183 ASN B CA 1
ATOM 3271 C C . ASN B 1 183 ? 12.281 -28.703 -13.117 1 98 183 ASN B C 1
ATOM 3273 O O . ASN B 1 183 ? 13.016 -28.344 -12.188 1 98 183 ASN B O 1
ATOM 3277 N N . GLY B 1 184 ? 11.539 -29.766 -12.953 1 98.25 184 GLY B N 1
ATOM 3278 C CA . GLY B 1 184 ? 11.727 -30.734 -11.883 1 98.25 184 GLY B CA 1
ATOM 3279 C C . GLY B 1 184 ? 10.781 -30.531 -10.719 1 98.25 184 GLY B C 1
ATOM 3280 O O . GLY B 1 184 ? 10.641 -31.406 -9.859 1 98.25 184 GLY B O 1
ATOM 3281 N N . TYR B 1 185 ? 10.164 -29.422 -10.617 1 98.38 185 TYR B N 1
ATOM 3282 C CA . TYR B 1 185 ? 9.172 -29.172 -9.578 1 98.38 185 TYR B CA 1
ATOM 3283 C C . TYR B 1 185 ? 7.801 -29.688 -10.008 1 98.38 185 TYR B C 1
ATOM 3285 O O . TYR B 1 185 ? 7.148 -29.094 -10.875 1 98.38 185 TYR B O 1
ATOM 3293 N N . LYS B 1 186 ? 7.309 -30.719 -9.375 1 98.5 186 LYS B N 1
ATOM 3294 C CA . LYS B 1 186 ? 6.078 -31.391 -9.797 1 98.5 186 LYS B CA 1
ATOM 3295 C C . LYS B 1 186 ? 4.891 -30.938 -8.953 1 98.5 186 LYS B C 1
ATOM 3297 O O . LYS B 1 186 ? 5.055 -30.547 -7.797 1 98.5 186 LYS B O 1
ATOM 3302 N N . VAL B 1 187 ? 3.754 -31.062 -9.57 1 98.5 187 VAL B N 1
ATOM 3303 C CA . VAL B 1 187 ? 2.5 -30.859 -8.852 1 98.5 187 VAL B CA 1
ATOM 3304 C C . VAL B 1 187 ? 2.258 -32.031 -7.891 1 98.5 187 VAL B C 1
ATOM 3306 O O . VAL B 1 187 ? 2.48 -33.188 -8.242 1 98.5 187 VAL B O 1
ATOM 3309 N N . PRO B 1 188 ? 1.878 -31.688 -6.668 1 98.25 188 PRO B N 1
ATOM 3310 C CA . PRO B 1 188 ? 1.563 -32.781 -5.75 1 98.25 188 PRO B CA 1
ATOM 3311 C C . PRO B 1 188 ? 0.542 -33.75 -6.324 1 98.25 188 PRO B C 1
ATOM 3313 O O . PRO B 1 188 ? -0.489 -33.344 -6.855 1 98.25 188 PRO B O 1
ATOM 3316 N N . GLU B 1 189 ? 0.728 -35 -6.098 1 97.75 189 GLU B N 1
ATOM 3317 C CA . GLU B 1 189 ? -0.061 -36.062 -6.723 1 97.75 189 GLU B CA 1
ATOM 3318 C C . GLU B 1 189 ? -1.515 -36.031 -6.262 1 97.75 189 GLU B C 1
ATOM 3320 O O . GLU B 1 189 ? -2.426 -36.344 -7.027 1 97.75 189 GLU B O 1
ATOM 3325 N N . VAL B 1 190 ? -1.685 -35.594 -5.082 1 97.81 190 VAL B N 1
ATOM 3326 C CA . VAL B 1 190 ? -3.023 -35.594 -4.5 1 97.81 190 VAL B CA 1
ATOM 3327 C C . VAL B 1 190 ? -3.934 -34.688 -5.328 1 97.81 190 VAL B C 1
ATOM 3329 O O . VAL B 1 190 ? -5.137 -34.938 -5.434 1 97.81 190 VAL B O 1
ATOM 3332 N N . LEU B 1 191 ? -3.381 -33.656 -5.984 1 97.75 191 LEU B N 1
ATOM 3333 C CA . LEU B 1 191 ? -4.168 -32.688 -6.738 1 97.75 191 LEU B CA 1
ATOM 3334 C C . LEU B 1 191 ? -4.59 -33.281 -8.086 1 97.75 191 LEU B C 1
ATOM 3336 O O . LEU B 1 191 ? -5.465 -32.719 -8.758 1 97.75 191 LEU B O 1
ATOM 3340 N N . LEU B 1 192 ? -3.93 -34.406 -8.445 1 96.56 192 LEU B N 1
ATOM 3341 C CA . LEU B 1 192 ? -4.219 -35.062 -9.719 1 96.56 192 LEU B CA 1
ATOM 3342 C C . LEU B 1 192 ? -5.23 -36.188 -9.539 1 96.56 192 LEU B C 1
ATOM 3344 O O . LEU B 1 192 ? -5.723 -36.75 -10.523 1 96.56 192 LEU B O 1
ATOM 3348 N N . SER B 1 193 ? -5.625 -36.5 -8.383 1 94.62 193 SER B N 1
ATOM 3349 C CA . SER B 1 193 ? -6.355 -37.719 -8.047 1 94.62 193 SER B CA 1
ATOM 3350 C C . SER B 1 193 ? -7.84 -37.594 -8.375 1 94.62 193 SER B C 1
ATOM 3352 O O . SER B 1 193 ? -8.539 -38.594 -8.547 1 94.62 193 SER B O 1
ATOM 3354 N N . GLY B 1 194 ? -8.367 -36.406 -8.422 1 92.56 194 GLY B N 1
ATOM 3355 C CA . GLY B 1 194 ? -9.797 -36.156 -8.594 1 92.56 194 GLY B CA 1
ATOM 3356 C C . GLY B 1 194 ? -10.602 -36.469 -7.34 1 92.56 194 GLY B C 1
ATOM 3357 O O . GLY B 1 194 ? -11.828 -36.344 -7.344 1 92.56 194 GLY B O 1
ATOM 3358 N N . ASN B 1 195 ? -9.984 -36.781 -6.309 1 95 195 ASN B N 1
ATOM 3359 C CA . ASN B 1 195 ? -10.633 -37.031 -5.023 1 95 195 ASN B CA 1
ATOM 3360 C C . ASN B 1 195 ? -10.828 -35.719 -4.242 1 95 195 ASN B C 1
ATOM 3362 O O . ASN B 1 195 ? -9.984 -35.344 -3.42 1 95 195 ASN B O 1
ATOM 3366 N N . HIS B 1 196 ? -11.961 -35.156 -4.379 1 94.75 196 HIS B N 1
ATOM 3367 C CA . HIS B 1 196 ? -12.234 -33.812 -3.855 1 94.75 196 HIS B CA 1
ATOM 3368 C C . HIS B 1 196 ? -12.141 -33.812 -2.334 1 94.75 196 HIS B C 1
ATOM 3370 O O . HIS B 1 196 ? -11.68 -32.812 -1.752 1 94.75 196 HIS B O 1
ATOM 3376 N N . LYS B 1 197 ? -12.547 -34.844 -1.739 1 96.31 197 LYS B N 1
ATOM 3377 C CA . LYS B 1 197 ? -12.484 -34.938 -0.282 1 96.31 197 LYS B CA 1
ATOM 3378 C C . LYS B 1 197 ? -11.039 -34.875 0.21 1 96.31 197 LYS B C 1
ATOM 3380 O O . LYS B 1 197 ? -10.711 -34.125 1.119 1 96.31 197 LYS B O 1
ATOM 3385 N N . GLU B 1 198 ? -10.273 -35.688 -0.416 1 97.19 198 GLU B N 1
ATOM 3386 C CA . GLU B 1 198 ? -8.867 -35.75 -0.04 1 97.19 198 GLU B CA 1
ATOM 3387 C C . GLU B 1 198 ? -8.156 -34.438 -0.371 1 97.19 198 GLU B C 1
ATOM 3389 O O . GLU B 1 198 ? -7.309 -33.969 0.395 1 97.19 198 GLU B O 1
ATOM 3394 N N . ILE B 1 199 ? -8.477 -33.875 -1.478 1 97.12 199 ILE B N 1
ATOM 3395 C CA . ILE B 1 199 ? -7.883 -32.594 -1.908 1 97.12 199 ILE B CA 1
ATOM 3396 C C . ILE B 1 199 ? -8.227 -31.516 -0.905 1 97.12 199 ILE B C 1
ATOM 3398 O O . ILE B 1 199 ? -7.348 -30.766 -0.472 1 97.12 199 ILE B O 1
ATOM 3402 N N . ASN B 1 200 ? -9.43 -31.453 -0.479 1 95.56 200 ASN B N 1
ATOM 3403 C CA . ASN B 1 200 ? -9.859 -30.438 0.479 1 95.56 200 ASN B CA 1
ATOM 3404 C C . ASN B 1 200 ? -9.141 -30.594 1.819 1 95.56 200 ASN B C 1
ATOM 3406 O O . ASN B 1 200 ? -8.766 -29.609 2.445 1 95.56 200 ASN B O 1
ATOM 3410 N N . LYS B 1 201 ? -9.016 -31.828 2.16 1 97.12 201 LYS B N 1
ATOM 3411 C CA . LYS B 1 201 ? -8.312 -32.125 3.41 1 97.12 201 LYS B CA 1
ATOM 3412 C C . LYS B 1 201 ? -6.867 -31.625 3.354 1 97.12 201 LYS B C 1
ATOM 3414 O O . LYS B 1 201 ? -6.402 -30.938 4.266 1 97.12 201 LYS B O 1
ATOM 3419 N N . VAL B 1 202 ? -6.215 -31.922 2.309 1 97.12 202 VAL B N 1
ATOM 3420 C CA . VAL B 1 202 ? -4.801 -31.578 2.178 1 97.12 202 VAL B CA 1
ATOM 3421 C C . VAL B 1 202 ? -4.652 -30.062 2.027 1 97.12 202 VAL B C 1
ATOM 3423 O O . VAL B 1 202 ? -3.713 -29.469 2.562 1 97.12 202 VAL B O 1
ATOM 3426 N N . ARG B 1 203 ? -5.523 -29.438 1.323 1 96.25 203 ARG B N 1
ATOM 3427 C CA . ARG B 1 203 ? -5.5 -27.984 1.164 1 96.25 203 ARG B CA 1
ATOM 3428 C C . ARG B 1 203 ? -5.617 -27.281 2.514 1 96.25 203 ARG B C 1
ATOM 3430 O O . ARG B 1 203 ? -4.914 -26.297 2.773 1 96.25 203 ARG B O 1
ATOM 3437 N N . LYS B 1 204 ? -6.461 -27.844 3.332 1 95.75 204 LYS B N 1
ATOM 3438 C CA . LYS B 1 204 ? -6.609 -27.281 4.672 1 95.75 204 LYS B CA 1
ATOM 3439 C C . LYS B 1 204 ? -5.316 -27.422 5.473 1 95.75 204 LYS B C 1
ATOM 3441 O O . LYS B 1 204 ? -4.891 -26.484 6.148 1 95.75 204 LYS B O 1
ATOM 3446 N N . GLU B 1 205 ? -4.719 -28.547 5.336 1 97.56 205 GLU B N 1
ATOM 3447 C CA . GLU B 1 205 ? -3.447 -28.781 6.016 1 97.56 205 GLU B CA 1
ATOM 3448 C C . GLU B 1 205 ? -2.363 -27.844 5.5 1 97.56 205 GLU B C 1
ATOM 3450 O O . GLU B 1 205 ? -1.59 -27.281 6.285 1 97.56 205 GLU B O 1
ATOM 3455 N N . TRP B 1 206 ? -2.34 -27.703 4.184 1 97.19 206 TRP B N 1
ATOM 3456 C CA . TRP B 1 206 ? -1.362 -26.797 3.574 1 97.19 206 TRP B CA 1
ATOM 3457 C C . TRP B 1 206 ? -1.584 -25.359 4.035 1 97.19 206 TRP B C 1
ATOM 3459 O O . TRP B 1 206 ? -0.625 -24.641 4.301 1 97.19 206 TRP B O 1
ATOM 3469 N N . GLN B 1 207 ? -2.789 -25.031 4.098 1 95.62 207 GLN B N 1
ATOM 3470 C CA . GLN B 1 207 ? -3.172 -23.688 4.535 1 95.62 207 GLN B CA 1
ATOM 3471 C C . GLN B 1 207 ? -2.656 -23.406 5.941 1 95.62 207 GLN B C 1
ATOM 3473 O O . GLN B 1 207 ? -2.043 -22.359 6.184 1 95.62 207 GLN B O 1
ATOM 3478 N N . ILE B 1 208 ? -2.854 -24.266 6.801 1 96.62 208 ILE B N 1
ATOM 3479 C CA . ILE B 1 208 ? -2.447 -24.141 8.195 1 96.62 208 ILE B CA 1
ATOM 3480 C C . ILE B 1 208 ? -0.924 -24.109 8.289 1 96.62 208 ILE B C 1
ATOM 3482 O O . ILE B 1 208 ? -0.353 -23.234 8.953 1 96.62 208 ILE B O 1
ATOM 3486 N N . ASN B 1 209 ? -0.297 -25 7.617 1 97.5 209 ASN B N 1
ATOM 3487 C CA . ASN B 1 209 ? 1.158 -25.094 7.66 1 97.5 209 ASN B CA 1
ATOM 3488 C C . ASN B 1 209 ? 1.815 -23.844 7.086 1 97.5 209 ASN B C 1
ATOM 3490 O O . ASN B 1 209 ? 2.781 -23.328 7.648 1 97.5 209 ASN B O 1
ATOM 3494 N N . LYS B 1 210 ? 1.28 -23.391 5.965 1 96.56 210 LYS B N 1
ATOM 3495 C CA . LYS B 1 210 ? 1.806 -22.188 5.336 1 96.56 210 LYS B CA 1
ATOM 3496 C C . LYS B 1 210 ? 1.687 -20.984 6.273 1 96.56 210 LYS B C 1
ATOM 3498 O O . LYS B 1 210 ? 2.604 -20.172 6.359 1 96.56 210 LYS B O 1
ATOM 3503 N N . THR B 1 211 ? 0.58 -20.875 6.926 1 97.38 211 THR B N 1
ATOM 3504 C CA . THR B 1 211 ? 0.37 -19.781 7.871 1 97.38 211 THR B CA 1
ATOM 3505 C C . THR B 1 211 ? 1.361 -19.875 9.031 1 97.38 211 THR B C 1
ATOM 3507 O O . THR B 1 211 ? 1.95 -18.875 9.43 1 97.38 211 THR B O 1
ATOM 3510 N N . LYS B 1 212 ? 1.559 -21.078 9.477 1 97.31 212 LYS B N 1
ATOM 3511 C CA . LYS B 1 212 ? 2.49 -21.312 10.578 1 97.31 212 LYS B CA 1
ATOM 3512 C C . LYS B 1 212 ? 3.904 -20.875 10.203 1 97.31 212 LYS B C 1
ATOM 3514 O O . LYS B 1 212 ? 4.605 -20.266 11.008 1 97.31 212 LYS B O 1
ATOM 3519 N N . ILE B 1 213 ? 4.254 -21.125 9.031 1 96.75 213 ILE B N 1
ATOM 3520 C CA . ILE B 1 213 ? 5.625 -20.891 8.578 1 96.75 213 ILE B CA 1
ATOM 3521 C C . ILE B 1 213 ? 5.812 -19.422 8.219 1 96.75 213 ILE B C 1
ATOM 3523 O O . ILE B 1 213 ? 6.773 -18.781 8.664 1 96.75 213 ILE B O 1
ATOM 3527 N N . ASN B 1 214 ? 4.891 -18.891 7.465 1 95.81 214 ASN B N 1
ATOM 3528 C CA . ASN B 1 214 ? 5.074 -17.547 6.898 1 95.81 214 ASN B CA 1
ATOM 3529 C C . ASN B 1 214 ? 4.629 -16.469 7.871 1 95.81 214 ASN B C 1
ATOM 3531 O O . ASN B 1 214 ? 5.137 -15.344 7.828 1 95.81 214 ASN B O 1
ATOM 3535 N N . ARG B 1 215 ? 3.574 -16.812 8.656 1 96.88 215 ARG B N 1
ATOM 3536 C CA . ARG B 1 215 ? 2.939 -15.797 9.5 1 96.88 215 ARG B CA 1
ATOM 3537 C C . ARG B 1 215 ? 2.6 -16.359 10.875 1 96.88 215 ARG B C 1
ATOM 3539 O O . ARG B 1 215 ? 1.427 -16.562 11.195 1 96.88 215 ARG B O 1
ATOM 3546 N N . LYS B 1 216 ? 3.51 -16.469 11.656 1 96.25 216 LYS B N 1
ATOM 3547 C CA . LYS B 1 216 ? 3.34 -17.016 13.008 1 96.25 216 LYS B CA 1
ATOM 3548 C C . LYS B 1 216 ? 2.314 -16.203 13.797 1 96.25 21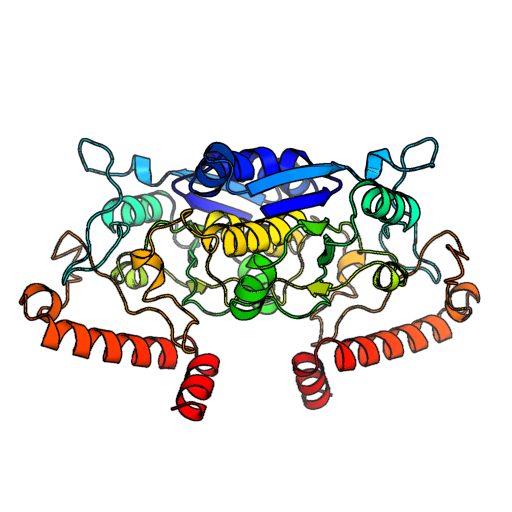6 LYS B C 1
ATOM 3550 O O . LYS B 1 216 ? 1.576 -16.75 14.609 1 96.25 216 LYS B O 1
ATOM 3555 N N . ASP B 1 217 ? 2.344 -14.898 13.531 1 94.38 217 ASP B N 1
ATOM 3556 C CA . ASP B 1 217 ? 1.392 -14.023 14.203 1 94.38 217 ASP B CA 1
ATOM 3557 C C . ASP B 1 217 ? -0.046 -14.422 13.875 1 94.38 217 ASP B C 1
ATOM 3559 O O . ASP B 1 217 ? -0.888 -14.516 14.773 1 94.38 217 ASP B O 1
ATOM 3563 N N . LEU B 1 218 ? -0.336 -14.688 12.656 1 95.88 218 LEU B N 1
ATOM 3564 C CA . LEU B 1 218 ? -1.664 -15.117 12.234 1 95.88 218 LEU B CA 1
ATOM 3565 C C . LEU B 1 218 ? -1.986 -16.5 12.781 1 95.88 218 LEU B C 1
ATOM 3567 O O . LEU B 1 218 ? -3.117 -16.766 13.195 1 95.88 218 LEU B O 1
ATOM 3571 N N . PHE B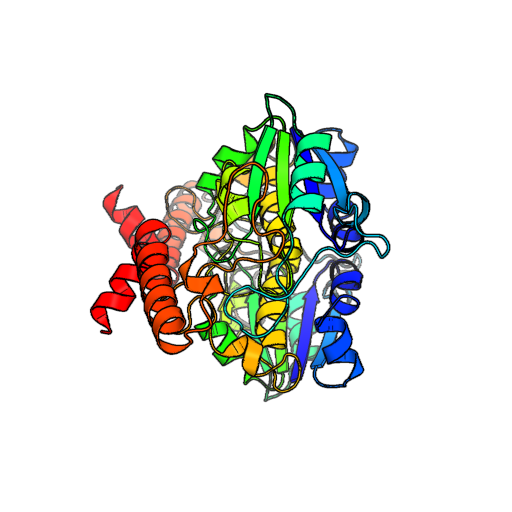 1 219 ? -0.974 -17.344 12.766 1 97 219 PHE B N 1
ATOM 3572 C CA . PHE B 1 219 ? -1.155 -18.703 13.234 1 97 219 PHE B CA 1
ATOM 3573 C C . PHE B 1 219 ? -1.559 -18.719 14.703 1 97 219 PHE B C 1
ATOM 3575 O O . PHE B 1 219 ? -2.457 -19.469 15.102 1 97 219 PHE B O 1
ATOM 3582 N N . ILE B 1 220 ? -0.908 -17.891 15.492 1 96.75 220 ILE B N 1
ATOM 3583 C CA . ILE B 1 220 ? -1.206 -17.797 16.906 1 96.75 220 ILE B CA 1
ATOM 3584 C C . ILE B 1 220 ? -2.652 -17.359 17.109 1 96.75 220 ILE B C 1
ATOM 3586 O O . ILE B 1 220 ? -3.365 -17.891 17.953 1 96.75 220 ILE B O 1
ATOM 3590 N N . LYS B 1 221 ? -3.059 -16.391 16.328 1 95.12 221 LYS B N 1
ATOM 3591 C CA . LYS B 1 221 ? -4.441 -15.922 16.406 1 95.12 221 LYS B CA 1
ATOM 3592 C C . LYS B 1 221 ? -5.414 -17.031 16.031 1 95.12 221 LYS B C 1
ATOM 3594 O O . LYS B 1 221 ? -6.457 -17.188 16.672 1 95.12 221 LYS B O 1
ATOM 3599 N N . TYR B 1 222 ? -5.078 -17.766 14.992 1 95.25 222 TYR B N 1
ATOM 3600 C CA . TYR B 1 222 ? -5.895 -18.875 14.523 1 95.25 222 TYR B CA 1
ATOM 3601 C C . TYR B 1 222 ? -6.07 -19.922 15.625 1 95.25 222 TYR B C 1
ATOM 3603 O O . TYR B 1 222 ? -7.18 -20.422 15.844 1 95.25 222 TYR B O 1
ATOM 3611 N N . LEU B 1 223 ? -4.965 -20.203 16.344 1 95.75 223 LEU B N 1
ATOM 3612 C CA . LEU B 1 223 ? -5 -21.203 17.406 1 95.75 223 LEU B CA 1
ATOM 3613 C C . LEU B 1 223 ? -5.887 -20.734 18.562 1 95.75 223 LEU B C 1
ATOM 3615 O O . LEU B 1 223 ? -6.578 -21.531 19.188 1 95.75 223 LEU B O 1
ATOM 3619 N N . LYS B 1 224 ? -5.859 -19.438 18.828 1 94.69 224 LYS B N 1
ATOM 3620 C CA . LYS B 1 224 ? -6.637 -18.875 19.938 1 94.69 224 LYS B CA 1
ATOM 3621 C C . LYS B 1 224 ? -8.133 -18.938 19.641 1 94.69 224 LYS B C 1
ATOM 3623 O O . LYS B 1 224 ? -8.945 -19.062 20.562 1 94.69 224 LYS B O 1
ATOM 3628 N N . GLU B 1 225 ? -8.461 -18.922 18.422 1 91.25 225 GLU B N 1
ATOM 3629 C CA . GLU B 1 225 ? -9.867 -18.875 18.031 1 91.25 225 GLU B CA 1
ATOM 3630 C C . GLU B 1 225 ? -10.398 -20.281 17.75 1 91.25 225 GLU B C 1
ATOM 3632 O O . GLU B 1 225 ? -11.594 -20.453 17.516 1 91.25 225 GLU B O 1
ATOM 3637 N N . ASN B 1 226 ? -9.539 -21.156 17.594 1 85.25 226 ASN B N 1
ATOM 3638 C CA . ASN B 1 226 ? -9.938 -22.531 17.312 1 85.25 226 ASN B CA 1
ATOM 3639 C C . ASN B 1 226 ? -9.32 -23.516 18.297 1 85.25 226 ASN B C 1
ATOM 3641 O O . ASN B 1 226 ? -9.938 -24.516 18.641 1 85.25 226 ASN B O 1
#

Organism: Malacoplasma penetrans (strain HF-2) (NCBI:txid272633)

Secondary structure (DSSP, 8-state):
-EEEEEES-GGGGHHHHTSHHHHHHHHTTS-EEEEEEGGGG--STT---EEPPTT--SS-EE-HHHHHHHHHHH--TTEEEEEEEEEEEEPBHHHHHHHTT-SEEEEE---TT-BBGGGGGG-SEEEESSBS--SSSHHHHHHHHHHHHTTSTTTS-GGGGSS-TTGGG-PPPPB--S-SEETTEEPPGGGGS--HHHHHHHHHHHHHHHHHHH-HHHHHHHHHH-/-EEEEEES-GGGGHHHHTSHHHHHHHHTTS-EEEEEEGGGG--STT---EEPPTT--SS-EE-HHHHHHHHHHH--TTEEEEEEEEEEEEPBHHHHHHHTT-SEEEEE---TT-BBGGGGGG-SEEEESSBS--SSSHHHHHHHHHHHHTTSTTTS-GGGGSS-TTTTS-PPPPB--S-SEETTEEPPGGGGS--HHHHHHHHHHHHHHHHHHH-HHHHHHHHHH-

Nearest PDB structures (foldseek):
  7rez-assembly1_B  TM=9.301E-01  e=2.194E-27  Mycobacteroides abscessus
  3quv-assembly1_B  TM=9.202E-01  e=7.984E-27  Mycobacteroides abscessus ATCC 19977
  5zhi-assembly1_B  TM=9.223E-01  e=1.176E-26  Mycobacterium tuberculosis CDC1551
  5zhj-assembly1_A-2  TM=9.261E-01  e=6.044E-25  Mycobacterium tuberculosis H37Rv
  6qrb-assembly1_A  TM=8.729E-01  e=1.057E-25  Mycobacteroides abscessus